Protein AF-0000000079764742 (afdb_homodimer)

Organism: NCBI:txid410072

Radius of gyration: 26.63 Å; Cα contacts (8 Å, |Δi|>4): 1405; chains: 2; bounding box: 52×80×62 Å

Secondary structure (DSSP, 8-state):
---SHHHHHHHHHTSPPEEEEEET---HHHHHHHHHHHHTTSEEEEEEE-HHHHHHHHHHTT--GGGSEEEE--SHHHHHHHHHHHHHTTS-SEEEE-SS-HHHHHHHHT-TTTS-B-SSPPEEEEEEEETT-SS-EEEESSSS-SS--HHHHHHHHHHHHHHHHHTT-SSPEEEEB-SSSS--TT-HHHHHHHHHHHHHHTT-S-SSEE--SB-HHHHH-HHHHHHTT---TTTT--SEEE-SSHHHHHHHHHHHHHHS-EEEEEEEESBSS-EE---TTS-HHHHHHHHHHHHHHHHHHH-/---SHHHHHHHHHTSPPEEEEEET---HHHHHHHHHHHHTTSEEEEEEE-HHHHHHHHHHTT--GGGSEEEE--SHHHHHHHHHHHHHTTS-SEEEE-SS-HHHHHHHHT-TTTS-B-SSPPEEEEEEEETT-SS-EEEESSSS-SS--HHHHHHHHHHHHHHHHHTT-SSPEEEEB-SSSS--TT-HHHHHHHHHHHHHHTT---SSEE--SB-HHHHH-HHHHHHTT---TTTT--SEEE-SSHHHHHHHHHHHHHHS-EEEEEEEESBSS-EE---TTS-HHHHHHHHHHHHHHHHHHH-

Structure (mmCIF, N/CA/C/O backbone):
data_AF-0000000079764742-model_v1
#
loop_
_entity.id
_entity.type
_entity.pdbx_description
1 polymer 'Phosphate butyryltransferase'
#
loop_
_atom_site.group_PDB
_atom_site.id
_atom_site.type_symbol
_atom_site.label_atom_id
_atom_site.label_alt_id
_atom_site.label_comp_id
_atom_site.label_asym_id
_atom_site.label_entity_id
_atom_site.label_seq_id
_atom_site.pdbx_PDB_ins_code
_atom_site.Cartn_x
_atom_site.Cartn_y
_atom_site.Cartn_z
_atom_site.occupancy
_atom_site.B_iso_or_equiv
_atom_site.auth_seq_id
_atom_site.auth_comp_id
_atom_site.auth_asym_id
_atom_site.auth_atom_id
_atom_site.pdbx_PDB_model_num
ATOM 1 N N . MET A 1 1 ? -14.648 -22.969 5.609 1 66.56 1 MET A N 1
ATOM 2 C CA . MET A 1 1 ? -13.984 -21.797 5.051 1 66.56 1 MET A CA 1
ATOM 3 C C . MET A 1 1 ? -12.562 -21.672 5.586 1 66.56 1 MET A C 1
ATOM 5 O O . MET A 1 1 ? -12.344 -21.734 6.797 1 66.56 1 MET A O 1
ATOM 9 N N . SER A 1 2 ? -11.57 -21.766 4.641 1 77.62 2 SER A N 1
ATOM 10 C CA . SER A 1 2 ? -10.188 -21.703 5.102 1 77.62 2 SER A CA 1
ATOM 11 C C . SER A 1 2 ? -9.828 -20.297 5.566 1 77.62 2 SER A C 1
ATOM 13 O O . SER A 1 2 ? -10.07 -19.312 4.852 1 77.62 2 SER A O 1
ATOM 15 N N . LYS A 1 3 ? -9.43 -20.25 6.805 1 83.12 3 LYS A N 1
ATOM 16 C CA . LYS A 1 3 ? -9.047 -18.953 7.355 1 83.12 3 LYS A CA 1
ATOM 17 C C . LYS A 1 3 ? -7.531 -18.828 7.461 1 83.12 3 LYS A C 1
ATOM 19 O O . LYS A 1 3 ? -7.016 -17.766 7.855 1 83.12 3 LYS A O 1
ATOM 24 N N . SER A 1 4 ? -6.887 -20 6.98 1 91.75 4 SER A N 1
ATOM 25 C CA . SER A 1 4 ? -5.434 -20 7.133 1 91.75 4 SER A CA 1
ATOM 26 C C . SER A 1 4 ? -4.777 -20.922 6.102 1 91.75 4 SER A C 1
ATOM 28 O O . SER A 1 4 ? -5.449 -21.734 5.469 1 91.75 4 SER A O 1
ATOM 30 N N . PHE A 1 5 ? -3.506 -20.734 5.941 1 93.5 5 PHE A N 1
ATOM 31 C CA . PHE A 1 5 ? -2.773 -21.609 5.031 1 93.5 5 PHE A CA 1
ATOM 32 C C . PHE A 1 5 ? -2.693 -23.031 5.582 1 93.5 5 PHE A C 1
ATOM 34 O O . PHE A 1 5 ? -2.66 -24 4.82 1 93.5 5 PHE A O 1
ATOM 41 N N . GLU A 1 6 ? -2.695 -23.109 6.879 1 92.75 6 GLU A N 1
ATOM 42 C CA . GLU A 1 6 ? -2.75 -24.438 7.492 1 92.75 6 GLU A CA 1
ATOM 43 C C . GLU A 1 6 ? -3.986 -25.203 7.035 1 92.75 6 GLU A C 1
ATOM 45 O O . GLU A 1 6 ? -3.902 -26.391 6.719 1 92.75 6 GLU A O 1
ATOM 50 N N . GLU A 1 7 ? -5.09 -24.531 7.062 1 92.12 7 GLU A N 1
ATOM 51 C CA . GLU A 1 7 ? -6.328 -25.141 6.605 1 92.12 7 GLU A CA 1
ATOM 52 C C . GLU A 1 7 ? -6.266 -25.484 5.121 1 92.12 7 GLU A C 1
ATOM 54 O O . GLU A 1 7 ? -6.789 -26.516 4.688 1 92.12 7 GLU A O 1
ATOM 59 N N . LEU A 1 8 ? -5.602 -24.594 4.328 1 90.19 8 LEU A N 1
ATOM 60 C CA . LEU A 1 8 ? -5.453 -24.859 2.9 1 90.19 8 LEU A CA 1
ATOM 61 C C . LEU A 1 8 ? -4.609 -26.109 2.664 1 90.19 8 LEU A C 1
ATOM 63 O O . LEU A 1 8 ? -4.926 -26.922 1.794 1 90.19 8 LEU A O 1
ATOM 67 N N . ILE A 1 9 ? -3.555 -26.203 3.389 1 90 9 ILE A N 1
ATOM 68 C CA . ILE A 1 9 ? -2.656 -27.344 3.279 1 90 9 ILE A CA 1
ATOM 69 C C . ILE A 1 9 ? -3.395 -28.625 3.678 1 90 9 ILE A C 1
ATOM 71 O O . ILE A 1 9 ? -3.273 -29.656 3.008 1 90 9 ILE A O 1
ATOM 75 N N . SER A 1 10 ? -4.199 -28.516 4.742 1 90.94 10 SER A N 1
ATOM 76 C CA . SER A 1 10 ? -4.988 -29.672 5.18 1 90.94 10 SER A CA 1
ATOM 77 C C . SER A 1 10 ? -5.98 -30.094 4.102 1 90.94 10 SER A C 1
ATOM 79 O O . SER A 1 10 ? -6.16 -31.297 3.859 1 90.94 10 SER A O 1
ATOM 81 N N . LYS A 1 11 ? -6.57 -29.156 3.492 1 86.56 11 LYS A N 1
ATOM 82 C CA . LYS A 1 11 ? -7.508 -29.422 2.408 1 86.56 11 LYS A CA 1
ATOM 83 C C . LYS A 1 11 ? -6.805 -30.078 1.221 1 86.56 11 LYS A C 1
ATOM 85 O O . LYS A 1 11 ? -7.355 -30.984 0.587 1 86.56 11 LYS A O 1
ATOM 90 N N . ALA A 1 12 ? -5.676 -29.594 0.935 1 87.44 12 ALA A N 1
ATOM 91 C CA . ALA A 1 12 ? -4.887 -30.141 -0.164 1 87.44 12 ALA A CA 1
ATOM 92 C C . ALA A 1 12 ? -4.523 -31.609 0.102 1 87.44 12 ALA A C 1
ATOM 94 O O . ALA A 1 12 ? -4.477 -32.406 -0.824 1 87.44 12 ALA A O 1
ATOM 95 N N . ASN A 1 13 ? -4.355 -31.922 1.323 1 86 13 ASN A N 1
ATOM 96 C CA . ASN A 1 13 ? -3.941 -33.25 1.722 1 86 13 ASN A CA 1
ATOM 97 C C . ASN A 1 13 ? -5.094 -34.25 1.631 1 86 13 ASN A C 1
ATOM 99 O O . ASN A 1 13 ? -4.871 -35.469 1.562 1 86 13 ASN A O 1
ATOM 103 N N . GLN A 1 14 ? -6.211 -33.812 1.697 1 78.69 14 GLN A N 1
ATOM 104 C CA . GLN A 1 14 ? -7.387 -34.688 1.72 1 78.69 14 GLN A CA 1
ATOM 105 C C . GLN A 1 14 ? -7.812 -35.062 0.306 1 78.69 14 GLN A C 1
ATOM 107 O O . GLN A 1 14 ? -8.641 -35.969 0.125 1 78.69 14 GLN A O 1
ATOM 112 N N . LYS A 1 15 ? -7.203 -34.531 -0.563 1 76.5 15 LYS A N 1
ATOM 113 C CA . LYS A 1 15 ? -7.555 -34.812 -1.955 1 76.5 15 LYS A CA 1
ATOM 114 C C . LYS A 1 15 ? -6.512 -35.688 -2.627 1 76.5 15 LYS A C 1
ATOM 116 O O . LYS A 1 15 ? -5.457 -35.969 -2.049 1 76.5 15 LYS A O 1
ATOM 121 N N . THR A 1 16 ? -6.969 -36.25 -3.75 1 82.12 16 THR A N 1
ATOM 122 C CA . THR A 1 16 ? -5.996 -36.938 -4.582 1 82.12 16 THR A CA 1
ATOM 123 C C . THR A 1 16 ? -4.793 -36.062 -4.875 1 82.12 16 THR A C 1
ATOM 125 O O . THR A 1 16 ? -4.957 -34.875 -5.203 1 82.12 16 THR A O 1
ATOM 128 N N . LEU A 1 17 ? -3.699 -36.594 -4.672 1 90.62 17 LEU A N 1
ATOM 129 C CA . LEU A 1 17 ? -2.469 -35.844 -4.832 1 90.62 17 LEU A CA 1
ATOM 130 C C . LEU A 1 17 ? -2.361 -35.281 -6.246 1 90.62 17 LEU A C 1
ATOM 132 O O . LEU A 1 17 ? -2.451 -36 -7.227 1 90.62 17 LEU A O 1
ATOM 136 N N . LYS A 1 18 ? -2.25 -34 -6.262 1 95.38 18 LYS A N 1
ATOM 137 C CA . LYS A 1 18 ? -2.113 -33.344 -7.551 1 95.38 18 LYS A CA 1
ATOM 138 C C . LYS A 1 18 ? -0.667 -33.375 -8.039 1 95.38 18 LYS A C 1
ATOM 140 O O . LYS A 1 18 ? 0.258 -33.531 -7.242 1 95.38 18 LYS A O 1
ATOM 145 N N . LYS A 1 19 ? -0.528 -33.281 -9.32 1 97.56 19 LYS A N 1
ATOM 146 C CA . LYS A 1 19 ? 0.793 -33.375 -9.938 1 97.56 19 LYS A CA 1
ATOM 147 C C . LYS A 1 19 ? 1.211 -32 -10.508 1 97.56 19 LYS A C 1
ATOM 149 O O . LYS A 1 19 ? 0.465 -31.391 -11.266 1 97.56 19 LYS A O 1
ATOM 154 N N . VAL A 1 20 ? 2.426 -31.547 -10.062 1 98.38 20 VAL A N 1
ATOM 155 C CA . VAL A 1 20 ? 2.996 -30.281 -10.523 1 98.38 20 VAL A CA 1
ATOM 156 C C . VAL A 1 20 ? 3.994 -30.547 -11.648 1 98.38 20 VAL A C 1
ATOM 158 O O . VAL A 1 20 ? 4.906 -31.359 -11.5 1 98.38 20 VAL A O 1
ATOM 161 N N . SER A 1 21 ? 3.773 -29.938 -12.781 1 98.81 21 SER A N 1
ATOM 162 C CA . SER A 1 21 ? 4.793 -29.922 -13.828 1 98.81 21 SER A CA 1
ATOM 163 C C . SER A 1 21 ? 5.762 -28.766 -13.641 1 98.81 21 SER A C 1
ATOM 165 O O . SER A 1 21 ? 5.367 -27.609 -13.727 1 98.81 21 SER A O 1
ATOM 167 N N . VAL A 1 22 ? 7.039 -29.047 -13.414 1 98.56 22 VAL A N 1
ATOM 168 C CA . VAL A 1 22 ? 8.031 -28.016 -13.148 1 98.56 22 VAL A CA 1
ATOM 169 C C . VAL A 1 22 ? 8.836 -27.734 -14.422 1 98.56 22 VAL A C 1
ATOM 171 O O . VAL A 1 22 ? 9.5 -28.625 -14.953 1 98.56 22 VAL A O 1
ATOM 174 N N . SER A 1 23 ? 8.773 -26.5 -14.836 1 97.94 23 SER A N 1
ATOM 175 C CA . SER A 1 23 ? 9.531 -26.094 -16.016 1 97.94 23 SER A CA 1
ATOM 176 C C . SER A 1 23 ? 10.953 -25.688 -15.633 1 97.94 23 SER A C 1
ATOM 178 O O . SER A 1 23 ? 11.141 -24.797 -14.797 1 97.94 23 SER A O 1
ATOM 180 N N . ASN A 1 24 ? 11.906 -26.266 -16.328 1 97.38 24 ASN A N 1
ATOM 181 C CA . ASN A 1 24 ? 13.312 -25.984 -16.047 1 97.38 24 ASN A CA 1
ATOM 182 C C . ASN A 1 24 ? 13.641 -26.156 -14.57 1 97.38 24 ASN A C 1
ATOM 184 O O . ASN A 1 24 ? 14.125 -25.219 -13.922 1 97.38 24 ASN A O 1
ATOM 188 N N . ALA A 1 25 ? 13.609 -27.359 -14.148 1 98 25 ALA A N 1
ATOM 189 C CA . ALA A 1 25 ? 13.523 -27.734 -12.742 1 98 25 ALA A CA 1
ATOM 190 C C . ALA A 1 25 ? 14.891 -27.672 -12.07 1 98 25 ALA A C 1
ATOM 192 O O . ALA A 1 25 ? 14.992 -27.781 -10.844 1 98 25 ALA A O 1
ATOM 193 N N . GLN A 1 26 ? 15.961 -27.422 -12.82 1 97.44 26 GLN A N 1
ATOM 194 C CA . GLN A 1 26 ? 17.297 -27.359 -12.242 1 97.44 26 GLN A CA 1
ATOM 195 C C . GLN A 1 26 ? 17.516 -26.062 -11.461 1 97.44 26 GLN A C 1
ATOM 197 O O . GLN A 1 26 ? 18.375 -25.266 -11.812 1 97.44 26 GLN A O 1
ATOM 202 N N . ASP A 1 27 ? 16.797 -25.859 -10.453 1 95.38 27 ASP A N 1
ATOM 203 C CA . ASP A 1 27 ? 16.766 -24.719 -9.555 1 95.38 27 ASP A CA 1
ATOM 204 C C . ASP A 1 27 ? 16.578 -25.156 -8.109 1 95.38 27 ASP A C 1
ATOM 206 O O . ASP A 1 27 ? 15.531 -25.703 -7.754 1 95.38 27 ASP A O 1
ATOM 210 N N . GLU A 1 28 ? 17.531 -24.844 -7.289 1 96.25 28 GLU A N 1
ATOM 211 C CA . GLU A 1 28 ? 17.547 -25.391 -5.93 1 96.25 28 GLU A CA 1
ATOM 212 C C . GLU A 1 28 ? 16.328 -24.938 -5.141 1 96.25 28 GLU A C 1
ATOM 214 O O . GLU A 1 28 ? 15.633 -25.766 -4.539 1 96.25 28 GLU A O 1
ATOM 219 N N . PRO A 1 29 ? 15.969 -23.609 -5.137 1 95.69 29 PRO A N 1
ATOM 220 C CA . PRO A 1 29 ? 14.781 -23.203 -4.375 1 95.69 29 PRO A CA 1
ATOM 221 C C . PRO A 1 29 ? 13.508 -23.906 -4.848 1 95.69 29 PRO A C 1
ATOM 223 O O . PRO A 1 29 ? 12.641 -24.234 -4.031 1 95.69 29 PRO A O 1
ATOM 226 N N . VAL A 1 30 ? 13.391 -24.125 -6.105 1 96.25 30 VAL A N 1
ATOM 227 C CA . VAL A 1 30 ? 12.211 -24.766 -6.668 1 96.25 30 VAL A CA 1
ATOM 228 C C . VAL A 1 30 ? 12.164 -26.234 -6.242 1 96.25 30 VAL A C 1
ATOM 230 O O . VAL A 1 30 ? 11.109 -26.734 -5.84 1 96.25 30 VAL A O 1
ATOM 233 N N . LEU A 1 31 ? 13.281 -26.922 -6.332 1 97.25 31 LEU A N 1
ATOM 234 C CA . LEU A 1 31 ? 13.344 -28.328 -5.953 1 97.25 31 LEU A CA 1
ATOM 235 C C . LEU A 1 31 ? 13.078 -28.516 -4.461 1 97.25 31 LEU A C 1
ATOM 237 O O . LEU A 1 31 ? 12.445 -29.484 -4.051 1 97.25 31 LEU A O 1
ATOM 241 N N . GLN A 1 32 ? 13.531 -27.562 -3.674 1 96.88 32 GLN A N 1
ATOM 242 C CA . GLN A 1 32 ? 13.25 -27.609 -2.242 1 96.88 32 GLN A CA 1
ATOM 243 C C . GLN A 1 32 ? 11.758 -27.516 -1.971 1 96.88 32 GLN A C 1
ATOM 245 O O . GLN A 1 32 ? 11.227 -28.234 -1.11 1 96.88 32 GLN A O 1
ATOM 250 N N . ALA A 1 33 ? 11.164 -26.641 -2.68 1 96.19 33 ALA A N 1
ATOM 251 C CA . ALA A 1 33 ? 9.727 -26.438 -2.494 1 96.19 33 ALA A CA 1
ATOM 252 C C . ALA A 1 33 ? 8.938 -27.672 -2.9 1 96.19 33 ALA A C 1
ATOM 254 O O . ALA A 1 33 ? 8.008 -28.078 -2.203 1 96.19 33 ALA A O 1
ATOM 255 N N . VAL A 1 34 ? 9.297 -28.25 -4.035 1 96.75 34 VAL A N 1
ATOM 256 C CA . VAL A 1 34 ? 8.586 -29.422 -4.543 1 96.75 34 VAL A CA 1
ATOM 257 C C . VAL A 1 34 ? 8.844 -30.625 -3.631 1 96.75 34 VAL A C 1
ATOM 259 O O . VAL A 1 34 ? 7.945 -31.438 -3.396 1 96.75 34 VAL A O 1
ATOM 262 N N . LYS A 1 35 ? 10.062 -30.75 -3.146 1 97.44 35 LYS A N 1
ATOM 263 C CA . LYS A 1 35 ? 10.398 -31.781 -2.172 1 97.44 35 LYS A CA 1
ATOM 264 C C . LYS A 1 35 ? 9.508 -31.672 -0.935 1 97.44 35 LYS A C 1
ATOM 266 O O . LYS A 1 35 ? 8.914 -32.656 -0.509 1 97.44 35 LYS A O 1
ATOM 271 N N . ALA A 1 36 ? 9.453 -30.531 -0.383 1 96.5 36 ALA A N 1
ATOM 272 C CA . ALA A 1 36 ? 8.648 -30.297 0.815 1 96.5 36 ALA A CA 1
ATOM 273 C C . ALA A 1 36 ? 7.172 -30.578 0.552 1 96.5 36 ALA A C 1
ATOM 275 O O . ALA A 1 36 ? 6.477 -31.125 1.412 1 96.5 36 ALA A O 1
ATOM 276 N N . ALA A 1 37 ? 6.703 -30.109 -0.621 1 96.5 37 ALA A N 1
ATOM 277 C CA . ALA A 1 37 ? 5.312 -30.359 -0.987 1 96.5 37 ALA A CA 1
ATOM 278 C C . ALA A 1 37 ? 5.004 -31.859 -0.99 1 96.5 37 ALA A C 1
ATOM 280 O O . ALA A 1 37 ? 3.951 -32.281 -0.514 1 96.5 37 ALA A O 1
ATOM 281 N N . LYS A 1 38 ? 5.891 -32.625 -1.531 1 96.44 38 LYS A N 1
ATOM 282 C CA . LYS A 1 38 ? 5.719 -34.094 -1.562 1 96.44 38 LYS A CA 1
ATOM 283 C C . LYS A 1 38 ? 5.766 -34.688 -0.155 1 96.44 38 LYS A C 1
ATOM 285 O O . LYS A 1 38 ? 4.914 -35.5 0.212 1 96.44 38 LYS A O 1
ATOM 290 N N . GLU A 1 39 ? 6.719 -34.25 0.599 1 95.19 39 GLU A N 1
ATOM 291 C CA . GLU A 1 39 ? 6.91 -34.75 1.955 1 95.19 39 GLU A CA 1
ATOM 292 C C . GLU A 1 39 ? 5.699 -34.438 2.832 1 95.19 39 GLU A C 1
ATOM 294 O O . GLU A 1 39 ? 5.359 -35.219 3.723 1 95.19 39 GLU A O 1
ATOM 299 N N . GLN A 1 40 ? 5.066 -33.375 2.578 1 94.5 40 GLN A N 1
ATOM 300 C CA . GLN A 1 40 ? 3.91 -32.969 3.369 1 94.5 40 GLN A CA 1
ATOM 301 C C . GLN A 1 40 ? 2.611 -33.469 2.738 1 94.5 40 GLN A C 1
ATOM 303 O O . GLN A 1 40 ? 1.521 -33.094 3.162 1 94.5 40 GLN A O 1
ATOM 308 N N . ASN A 1 41 ? 2.744 -34.219 1.67 1 95.12 41 ASN A N 1
ATOM 309 C CA . ASN A 1 41 ? 1.615 -34.844 0.968 1 95.12 41 ASN A CA 1
ATOM 310 C C . ASN A 1 41 ? 0.698 -33.781 0.366 1 95.12 41 ASN A C 1
ATOM 312 O O . ASN A 1 41 ? -0.526 -33.906 0.405 1 95.12 41 ASN A O 1
ATOM 316 N N . ILE A 1 42 ? 1.304 -32.688 -0.118 1 95.38 42 ILE A N 1
ATOM 317 C CA . ILE A 1 42 ? 0.562 -31.609 -0.751 1 95.38 42 ILE A CA 1
ATOM 318 C C . ILE A 1 42 ? 0.437 -31.875 -2.25 1 95.38 42 ILE A C 1
ATOM 320 O O . ILE A 1 42 ? -0.636 -31.703 -2.83 1 95.38 42 ILE A O 1
ATOM 324 N N . ALA A 1 43 ? 1.553 -32.312 -2.836 1 96.5 43 ALA A N 1
ATOM 325 C CA . ALA A 1 43 ? 1.606 -32.531 -4.277 1 96.5 43 ALA A CA 1
ATOM 326 C C . ALA A 1 43 ? 2.818 -33.375 -4.652 1 96.5 43 ALA A C 1
ATOM 328 O O . ALA A 1 43 ? 3.766 -33.5 -3.871 1 96.5 43 ALA A O 1
ATOM 329 N N . THR A 1 44 ? 2.73 -34 -5.777 1 97.06 44 THR A N 1
ATOM 330 C CA . THR A 1 44 ? 3.893 -34.594 -6.422 1 97.06 44 THR A CA 1
ATOM 331 C C . THR A 1 44 ? 4.301 -33.812 -7.656 1 97.06 44 THR A C 1
ATOM 333 O O . THR A 1 44 ? 3.738 -32.75 -7.93 1 97.06 44 THR A O 1
ATOM 336 N N . ALA A 1 45 ? 5.418 -34.281 -8.359 1 98.19 45 ALA A N 1
ATOM 337 C CA . ALA A 1 45 ? 5.855 -33.406 -9.438 1 98.19 45 ALA A CA 1
ATOM 338 C C . ALA A 1 45 ? 6.52 -34.219 -10.555 1 98.19 45 ALA A C 1
ATOM 340 O O . ALA A 1 45 ? 7.023 -35.312 -10.328 1 98.19 45 ALA A O 1
ATOM 341 N N . ILE A 1 46 ? 6.363 -33.719 -11.695 1 98.75 46 ILE A N 1
ATOM 342 C CA . ILE A 1 46 ? 7.191 -34.062 -12.844 1 98.75 46 ILE A CA 1
ATOM 343 C C . ILE A 1 46 ? 8.234 -32.969 -13.078 1 98.75 46 ILE A C 1
ATOM 345 O O . ILE A 1 46 ? 7.883 -31.797 -13.227 1 98.75 46 ILE A O 1
ATOM 349 N N . LEU A 1 47 ? 9.492 -33.344 -13.094 1 98.81 47 LEU A N 1
ATOM 350 C CA . LEU A 1 47 ? 10.586 -32.406 -13.219 1 98.81 47 LEU A CA 1
ATOM 351 C C . LEU A 1 47 ? 11.109 -32.375 -14.656 1 98.81 47 LEU A C 1
ATOM 353 O O . LEU A 1 47 ? 11.742 -33.312 -15.109 1 98.81 47 LEU A O 1
ATOM 357 N N . VAL A 1 48 ? 10.836 -31.281 -15.336 1 98.88 48 VAL A N 1
ATOM 358 C CA . VAL A 1 48 ? 11.273 -31.156 -16.719 1 98.88 48 VAL A CA 1
ATOM 359 C C . VAL A 1 48 ? 12.492 -30.234 -16.797 1 98.88 48 VAL A C 1
ATOM 361 O O . VAL A 1 48 ? 12.461 -29.109 -16.281 1 98.88 48 VAL A O 1
ATOM 364 N N . GLY A 1 49 ? 13.578 -30.578 -17.375 1 98.62 49 GLY A N 1
ATOM 365 C CA . GLY A 1 49 ? 14.789 -29.781 -17.516 1 98.62 49 GLY A CA 1
ATOM 366 C C . GLY A 1 49 ? 16.031 -30.625 -17.734 1 98.62 49 GLY A C 1
ATOM 367 O O . GLY A 1 49 ? 15.961 -31.734 -18.25 1 98.62 49 GLY A O 1
ATOM 368 N N . ASP A 1 50 ? 17.172 -30.062 -17.438 1 98.62 50 ASP A N 1
ATOM 369 C CA . ASP A 1 50 ? 18.453 -30.766 -17.531 1 98.62 50 ASP A CA 1
ATOM 370 C C . ASP A 1 50 ? 18.578 -31.812 -16.422 1 98.62 50 ASP A C 1
ATOM 372 O O . ASP A 1 50 ? 18.859 -31.484 -15.273 1 98.62 50 ASP A O 1
ATOM 376 N N . GLU A 1 51 ? 18.406 -33.062 -16.828 1 98.44 51 GLU A N 1
ATOM 377 C CA . GLU A 1 51 ? 18.344 -34.156 -15.859 1 98.44 51 GLU A CA 1
ATOM 378 C C . GLU A 1 51 ? 19.594 -34.219 -15 1 98.44 51 GLU A C 1
ATOM 380 O O . GLU A 1 51 ? 19.531 -34.438 -13.789 1 98.44 51 GLU A O 1
ATOM 385 N N . ALA A 1 52 ? 20.75 -34.062 -15.656 1 98.5 52 ALA A N 1
ATOM 386 C CA . ALA A 1 52 ? 22.016 -34.094 -14.922 1 98.5 52 ALA A CA 1
ATOM 387 C C . ALA A 1 52 ? 22.062 -33.031 -13.836 1 98.5 52 ALA A C 1
ATOM 389 O O . ALA A 1 52 ? 22.453 -33.312 -12.703 1 98.5 52 ALA A O 1
ATOM 390 N N . LYS A 1 53 ? 21.672 -31.828 -14.156 1 98.5 53 LYS A N 1
ATOM 391 C CA . LYS A 1 53 ? 21.672 -30.719 -13.203 1 98.5 53 LYS A CA 1
ATOM 392 C C . LYS A 1 53 ? 20.625 -30.922 -12.109 1 98.5 53 LYS A C 1
ATOM 394 O O . LYS A 1 53 ? 20.875 -30.609 -10.945 1 98.5 53 LYS A O 1
ATOM 399 N N . ILE A 1 54 ? 19.453 -31.438 -12.484 1 98.56 54 ILE A N 1
ATOM 400 C CA . ILE A 1 54 ? 18.391 -31.703 -11.531 1 98.56 54 ILE A CA 1
ATOM 401 C C . ILE A 1 54 ? 18.875 -32.719 -10.484 1 98.56 54 ILE A C 1
ATOM 403 O O . ILE A 1 54 ? 18.719 -32.5 -9.281 1 98.56 54 ILE A O 1
ATOM 407 N N . ARG A 1 55 ? 19.5 -33.781 -10.953 1 98.38 55 ARG A N 1
ATOM 408 C CA . ARG A 1 55 ? 19.984 -34.812 -10.062 1 98.38 55 ARG A CA 1
ATOM 409 C C . ARG A 1 55 ? 21.078 -34.281 -9.141 1 98.38 55 ARG A C 1
ATOM 411 O O . ARG A 1 55 ? 21.141 -34.656 -7.969 1 98.38 55 ARG A O 1
ATOM 418 N N . GLU A 1 56 ? 21.953 -33.469 -9.703 1 98.38 56 GLU A N 1
ATOM 419 C CA . GLU A 1 56 ? 23.016 -32.875 -8.906 1 98.38 56 GLU A CA 1
ATOM 420 C C . GLU A 1 56 ? 22.453 -32.031 -7.773 1 98.38 56 GLU A C 1
ATOM 422 O O . GLU A 1 56 ? 22.875 -32.156 -6.621 1 98.38 56 GLU A O 1
ATOM 427 N N . ILE A 1 57 ? 21.516 -31.156 -8.086 1 98.25 57 ILE A N 1
ATOM 428 C CA . ILE A 1 57 ? 20.922 -30.281 -7.094 1 98.25 57 ILE A CA 1
ATOM 429 C C . ILE A 1 57 ? 20.141 -31.094 -6.074 1 98.25 57 ILE A C 1
ATOM 431 O O . ILE A 1 57 ? 20.219 -30.859 -4.871 1 98.25 57 ILE A O 1
ATOM 435 N N . ALA A 1 58 ? 19.359 -32.062 -6.547 1 98.06 58 ALA A N 1
ATOM 436 C CA . ALA A 1 58 ? 18.578 -32.906 -5.664 1 98.06 58 ALA A CA 1
ATOM 437 C C . ALA A 1 58 ? 19.469 -33.594 -4.633 1 98.06 58 ALA A C 1
ATOM 439 O O . ALA A 1 58 ? 19.109 -33.719 -3.459 1 98.06 58 ALA A O 1
ATOM 440 N N . ALA A 1 59 ? 20.578 -34.062 -5.102 1 97.69 59 ALA A N 1
ATOM 441 C CA . ALA A 1 59 ? 21.531 -34.719 -4.207 1 97.69 59 ALA A CA 1
ATOM 442 C C . ALA A 1 59 ? 22.031 -33.75 -3.135 1 97.69 59 ALA A C 1
ATOM 444 O O . ALA A 1 59 ? 22.172 -34.125 -1.969 1 97.69 59 ALA A O 1
ATOM 445 N N . SER A 1 60 ? 22.328 -32.562 -3.527 1 98 60 SER A N 1
ATOM 446 C CA . SER A 1 60 ? 22.859 -31.578 -2.613 1 98 60 SER A CA 1
ATOM 447 C C . SER A 1 60 ? 21.859 -31.234 -1.517 1 98 60 SER A C 1
ATOM 449 O O . SER A 1 60 ? 22.25 -30.812 -0.423 1 98 60 SER A O 1
ATOM 451 N N . ILE A 1 61 ? 20.578 -31.391 -1.742 1 97 61 ILE A N 1
ATOM 452 C CA . ILE A 1 61 ? 19.578 -31.031 -0.751 1 97 61 ILE A CA 1
ATOM 453 C C . ILE A 1 61 ? 18.922 -32.281 -0.18 1 97 61 ILE A C 1
ATOM 455 O O . ILE A 1 61 ? 17.859 -32.219 0.436 1 97 61 ILE A O 1
ATOM 459 N N . ASP A 1 62 ? 19.453 -33.5 -0.436 1 96.88 62 ASP A N 1
ATOM 460 C CA . ASP A 1 62 ? 19 -34.781 0.058 1 96.88 62 ASP A CA 1
ATOM 461 C C . ASP A 1 62 ? 17.562 -35.062 -0.375 1 96.88 62 ASP A C 1
ATOM 463 O O . ASP A 1 62 ? 16.719 -35.438 0.446 1 96.88 62 ASP A O 1
ATOM 467 N N . MET A 1 63 ? 17.281 -34.719 -1.587 1 97.06 63 MET A N 1
ATOM 468 C CA . MET A 1 63 ? 15.977 -35 -2.174 1 97.06 63 MET A CA 1
ATOM 469 C C . MET A 1 63 ? 15.961 -36.375 -2.824 1 97.06 63 MET A C 1
ATOM 471 O O . MET A 1 63 ? 16.781 -36.656 -3.699 1 97.06 63 MET A O 1
ATOM 475 N N . ASP A 1 64 ? 15.109 -37.25 -2.365 1 95.19 64 ASP A N 1
ATOM 476 C CA . ASP A 1 64 ? 14.922 -38.562 -2.975 1 95.19 64 ASP A CA 1
ATOM 477 C C . ASP A 1 64 ? 14.117 -38.469 -4.266 1 95.19 64 ASP A C 1
ATOM 479 O O . ASP A 1 64 ? 12.922 -38.125 -4.238 1 95.19 64 ASP A O 1
ATOM 483 N N . LEU A 1 65 ? 14.641 -38.75 -5.383 1 96.56 65 LEU A N 1
ATOM 484 C CA . LEU A 1 65 ? 14.031 -38.531 -6.688 1 96.56 65 LEU A CA 1
ATOM 485 C C . LEU A 1 65 ? 13.242 -39.75 -7.125 1 96.56 65 LEU A C 1
ATOM 487 O O . LEU A 1 65 ? 12.594 -39.75 -8.172 1 96.56 65 LEU A O 1
ATOM 491 N N . THR A 1 66 ? 13.258 -40.75 -6.301 1 93.69 66 THR A N 1
ATOM 492 C CA . THR A 1 66 ? 12.641 -42.031 -6.672 1 93.69 66 THR A CA 1
ATOM 493 C C . THR A 1 66 ? 11.164 -41.844 -7 1 93.69 66 THR A C 1
ATOM 495 O O . THR A 1 66 ? 10.633 -42.5 -7.898 1 93.69 66 THR A O 1
ATOM 498 N N . ASP A 1 67 ? 10.508 -40.938 -6.34 1 89.94 67 ASP A N 1
ATOM 499 C CA . ASP A 1 67 ? 9.07 -40.75 -6.516 1 89.94 67 ASP A CA 1
ATOM 500 C C . ASP A 1 67 ? 8.766 -39.625 -7.488 1 89.94 67 ASP A C 1
ATOM 502 O O . ASP A 1 67 ? 7.617 -39.188 -7.609 1 89.94 67 ASP A O 1
ATOM 506 N N . PHE A 1 68 ? 9.797 -39.125 -8.172 1 96.31 68 PHE A N 1
ATOM 507 C CA . PHE A 1 68 ? 9.594 -38.031 -9.117 1 96.31 68 PHE A CA 1
ATOM 508 C C . PHE A 1 68 ? 9.898 -38.5 -10.539 1 96.31 68 PHE A C 1
ATOM 510 O O . PHE A 1 68 ? 10.836 -39.25 -10.766 1 96.31 68 PHE A O 1
ATOM 517 N N . GLU A 1 69 ? 9.062 -38.188 -11.375 1 97.81 69 GLU A N 1
ATOM 518 C CA . GLU A 1 69 ? 9.359 -38.375 -12.797 1 97.81 69 GLU A CA 1
ATOM 519 C C . GLU A 1 69 ? 10.234 -37.25 -13.328 1 97.81 69 GLU A C 1
ATOM 521 O O . GLU A 1 69 ? 9.969 -36.062 -13.062 1 97.81 69 GLU A O 1
ATOM 526 N N . ILE A 1 70 ? 11.305 -37.594 -14 1 98.56 70 ILE A N 1
ATOM 527 C CA . ILE A 1 70 ? 12.188 -36.594 -14.602 1 98.56 70 ILE A CA 1
ATOM 528 C C . ILE A 1 70 ? 12.148 -36.719 -16.125 1 98.56 70 ILE A C 1
ATOM 530 O O . ILE A 1 70 ? 12.312 -37.812 -16.672 1 98.56 70 ILE A O 1
ATOM 534 N N . ILE A 1 71 ? 11.883 -35.688 -16.781 1 98.75 71 ILE A N 1
ATOM 535 C CA . ILE A 1 71 ? 11.945 -35.625 -18.234 1 98.75 71 ILE A CA 1
ATOM 536 C C . ILE A 1 71 ? 13.133 -34.781 -18.672 1 98.75 71 ILE A C 1
ATOM 538 O O . ILE A 1 71 ? 13.141 -33.562 -18.469 1 98.75 71 ILE A O 1
ATOM 542 N N . ASN A 1 72 ? 14.07 -35.406 -19.312 1 98.69 72 ASN A N 1
ATOM 543 C CA . ASN A 1 72 ? 15.289 -34.719 -19.719 1 98.69 72 ASN A CA 1
ATOM 544 C C . ASN A 1 72 ? 15.062 -33.844 -20.938 1 98.69 72 ASN A C 1
ATOM 546 O O . ASN A 1 72 ? 14.75 -34.344 -22.016 1 98.69 72 ASN A O 1
ATOM 550 N N . GLU A 1 73 ? 15.109 -32.625 -20.781 1 98.56 73 GLU A N 1
ATOM 551 C CA . GLU A 1 73 ? 15.07 -31.578 -21.812 1 98.56 73 GLU A CA 1
ATOM 552 C C . GLU A 1 73 ? 15.961 -30.406 -21.438 1 98.56 73 GLU A C 1
ATOM 554 O O . GLU A 1 73 ? 15.492 -29.422 -20.859 1 98.56 73 GLU A O 1
ATOM 559 N N . PRO A 1 74 ? 17.219 -30.422 -21.891 1 97.69 74 PRO A N 1
ATOM 560 C CA . PRO A 1 74 ? 18.203 -29.422 -21.453 1 97.69 74 PRO A CA 1
ATOM 561 C C . PRO A 1 74 ? 17.953 -28.031 -22.047 1 97.69 74 PRO A C 1
ATOM 563 O O . PRO A 1 74 ? 18.438 -27.031 -21.531 1 97.69 74 PRO A O 1
ATOM 566 N N . ASP A 1 75 ? 17.281 -28 -23.203 1 98.06 75 ASP A N 1
ATOM 567 C CA . ASP A 1 75 ? 16.984 -26.703 -23.797 1 98.06 75 ASP A CA 1
ATOM 568 C C . ASP A 1 75 ? 15.898 -25.969 -23.016 1 98.06 75 ASP A C 1
ATOM 570 O O . ASP A 1 75 ? 14.805 -26.5 -22.812 1 98.06 75 ASP A O 1
ATOM 574 N N . THR A 1 76 ? 16.156 -24.797 -22.547 1 97.75 76 THR A N 1
ATOM 575 C CA . THR A 1 76 ? 15.297 -24.047 -21.641 1 97.75 76 THR A CA 1
ATOM 576 C C . THR A 1 76 ? 13.922 -23.828 -22.266 1 97.75 76 THR A C 1
ATOM 578 O O . THR A 1 76 ? 12.898 -24.078 -21.625 1 97.75 76 THR A O 1
ATOM 581 N N . GLU A 1 77 ? 13.852 -23.359 -23.516 1 97.69 77 GLU A N 1
ATOM 582 C CA . GLU A 1 77 ? 12.578 -23.094 -24.172 1 97.69 77 GLU A CA 1
ATOM 583 C C . GLU A 1 77 ? 11.805 -24.375 -24.422 1 97.69 77 GLU A C 1
ATOM 585 O O . GLU A 1 77 ? 10.586 -24.422 -24.234 1 97.69 77 GLU A O 1
ATOM 590 N N . ALA A 1 78 ? 12.531 -25.406 -24.844 1 98.12 78 ALA A N 1
ATOM 591 C CA . ALA A 1 78 ? 11.898 -26.703 -25.062 1 98.12 78 ALA A CA 1
ATOM 592 C C . ALA A 1 78 ? 11.375 -27.297 -23.766 1 98.12 78 ALA A C 1
ATOM 594 O O . ALA A 1 78 ? 10.312 -27.922 -23.75 1 98.12 78 ALA A O 1
ATOM 595 N N . ALA A 1 79 ? 12.125 -27.125 -22.703 1 98.5 79 ALA A N 1
ATOM 596 C CA . ALA A 1 79 ? 11.695 -27.609 -21.391 1 98.5 79 ALA A CA 1
ATOM 597 C C . ALA A 1 79 ? 10.422 -26.906 -20.938 1 98.5 79 ALA A C 1
ATOM 599 O O . ALA A 1 79 ? 9.523 -27.547 -20.375 1 98.5 79 ALA A O 1
ATOM 600 N N . ALA A 1 80 ? 10.375 -25.594 -21.125 1 98.38 80 ALA A N 1
ATOM 601 C CA . ALA A 1 80 ? 9.172 -24.828 -20.797 1 98.38 80 ALA A CA 1
ATOM 602 C C . ALA A 1 80 ? 7.957 -25.359 -21.547 1 98.38 80 ALA A C 1
ATOM 604 O O . ALA A 1 80 ? 6.898 -25.578 -20.953 1 98.38 80 ALA A O 1
ATOM 605 N N . LEU A 1 81 ? 8.117 -25.547 -22.844 1 98.38 81 LEU A N 1
ATOM 606 C CA . LEU A 1 81 ? 7.027 -26.031 -23.688 1 98.38 81 LEU A CA 1
ATOM 607 C C . LEU A 1 81 ? 6.605 -27.438 -23.281 1 98.38 81 LEU A C 1
ATOM 609 O O . LEU A 1 81 ? 5.41 -27.75 -23.25 1 98.38 81 LEU A O 1
ATOM 613 N N . LYS A 1 82 ? 7.59 -28.281 -23.016 1 98.62 82 LYS A N 1
ATOM 614 C CA . LYS A 1 82 ? 7.301 -29.641 -22.594 1 98.62 82 LYS A CA 1
ATOM 615 C C . LYS A 1 82 ? 6.504 -29.656 -21.281 1 98.62 82 LYS A C 1
ATOM 617 O O . LYS A 1 82 ? 5.547 -30.422 -21.141 1 98.62 82 LYS A O 1
ATOM 622 N N . ALA A 1 83 ? 6.914 -28.859 -20.344 1 98.75 83 ALA A N 1
ATOM 623 C CA . ALA A 1 83 ? 6.219 -28.781 -19.062 1 98.75 83 ALA A CA 1
ATOM 624 C C . ALA A 1 83 ? 4.766 -28.344 -19.25 1 98.75 83 ALA A C 1
ATOM 626 O O . ALA A 1 83 ? 3.865 -28.891 -18.609 1 98.75 83 ALA A O 1
ATOM 627 N N . VAL A 1 84 ? 4.535 -27.344 -20.047 1 98.62 84 VAL A N 1
ATOM 628 C CA . VAL A 1 84 ? 3.189 -26.844 -20.312 1 98.62 84 VAL A CA 1
ATOM 629 C C . VAL A 1 84 ? 2.365 -27.922 -21 1 98.62 84 VAL A C 1
ATOM 631 O O . VAL A 1 84 ? 1.179 -28.094 -20.703 1 98.62 84 VAL A O 1
ATOM 634 N N . GLU A 1 85 ? 2.977 -28.641 -21.906 1 98.38 85 GLU A N 1
ATOM 635 C CA . GLU A 1 85 ? 2.314 -29.703 -22.641 1 98.38 85 GLU A CA 1
ATOM 636 C C . GLU A 1 85 ? 1.804 -30.797 -21.703 1 98.38 85 GLU A C 1
ATOM 638 O O . GLU A 1 85 ? 0.743 -31.375 -21.938 1 98.38 85 GLU A O 1
ATOM 643 N N . LEU A 1 86 ? 2.602 -31.078 -20.688 1 98.56 86 LEU A N 1
ATOM 644 C CA . LEU A 1 86 ? 2.203 -32.062 -19.703 1 98.56 86 LEU A CA 1
ATOM 645 C C . LEU A 1 86 ? 0.9 -31.688 -19.016 1 98.56 86 LEU A C 1
ATOM 647 O O . LEU A 1 86 ? 0.032 -32.531 -18.797 1 98.56 86 LEU A O 1
ATOM 651 N N . VAL A 1 87 ? 0.743 -30.438 -18.703 1 98.5 87 VAL A N 1
ATOM 652 C CA . VAL A 1 87 ? -0.473 -29.953 -18.062 1 98.5 87 VAL A CA 1
ATOM 653 C C . VAL A 1 87 ? -1.614 -29.922 -19.078 1 98.5 87 VAL A C 1
ATOM 655 O O . VAL A 1 87 ? -2.732 -30.344 -18.766 1 98.5 87 VAL A O 1
ATOM 658 N N . HIS A 1 88 ? -1.261 -29.406 -20.234 1 97.69 88 HIS A N 1
ATOM 659 C CA . HIS A 1 88 ? -2.225 -29.328 -21.328 1 97.69 88 HIS A CA 1
ATOM 660 C C . HIS A 1 88 ? -2.854 -30.688 -21.609 1 97.69 88 HIS A C 1
ATOM 662 O O . HIS A 1 88 ? -4.059 -30.781 -21.859 1 97.69 88 HIS A O 1
ATOM 668 N N . ASN A 1 89 ? -2.057 -31.719 -21.578 1 97.62 89 ASN A N 1
ATOM 669 C CA . ASN A 1 89 ? -2.49 -33.062 -21.938 1 97.62 89 ASN A CA 1
ATOM 670 C C . ASN A 1 89 ? -3.047 -33.812 -20.719 1 97.62 89 ASN A C 1
ATOM 672 O O . ASN A 1 89 ? -3.361 -35 -20.812 1 97.62 89 ASN A O 1
ATOM 676 N N . GLY A 1 90 ? -3.107 -33.156 -19.578 1 96.44 90 GLY A N 1
ATOM 677 C CA . GLY A 1 90 ? -3.73 -33.75 -18.406 1 96.44 90 GLY A CA 1
ATOM 678 C C . GLY A 1 90 ? -2.799 -34.656 -17.625 1 96.44 90 GLY A C 1
ATOM 679 O O . GLY A 1 90 ? -3.24 -35.406 -16.75 1 96.44 90 GLY A O 1
ATOM 680 N N . LYS A 1 91 ? -1.522 -34.656 -17.922 1 97.5 91 LYS A N 1
ATOM 681 C CA . LYS A 1 91 ? -0.551 -35.469 -17.219 1 97.5 91 LYS A CA 1
ATOM 682 C C . LYS A 1 91 ? -0.118 -34.812 -15.914 1 97.5 91 LYS A C 1
ATOM 684 O O . LYS A 1 91 ? 0.457 -35.469 -15.039 1 97.5 91 LYS A O 1
ATOM 689 N N . ALA A 1 92 ? -0.364 -33.562 -15.828 1 98.06 92 ALA A N 1
ATOM 690 C CA . ALA A 1 92 ? -0.137 -32.781 -14.617 1 98.06 92 ALA A CA 1
ATOM 691 C C . ALA A 1 92 ? -1.276 -31.797 -14.383 1 98.06 92 ALA A C 1
ATOM 693 O O . ALA A 1 92 ? -2.059 -31.516 -15.297 1 98.06 92 ALA A O 1
ATOM 694 N N . ASP A 1 93 ? -1.389 -31.297 -13.164 1 97.69 93 ASP A N 1
ATOM 695 C CA . ASP A 1 93 ? -2.535 -30.469 -12.781 1 97.69 93 ASP A CA 1
ATOM 696 C C . ASP A 1 93 ? -2.135 -29 -12.625 1 97.69 93 ASP A C 1
ATOM 698 O O . ASP A 1 93 ? -2.984 -28.109 -12.68 1 97.69 93 ASP A O 1
ATOM 702 N N . ILE A 1 94 ? -0.9 -28.75 -12.297 1 98.25 94 ILE A N 1
ATOM 703 C CA . ILE A 1 94 ? -0.361 -27.438 -11.953 1 98.25 94 ILE A CA 1
ATOM 704 C C . ILE A 1 94 ? 0.933 -27.203 -12.727 1 98.25 94 ILE A C 1
ATOM 706 O O . ILE A 1 94 ? 1.729 -28.125 -12.922 1 98.25 94 ILE A O 1
ATOM 710 N N . LEU A 1 95 ? 1.098 -26.031 -13.219 1 98.69 95 LEU A N 1
ATOM 711 C CA . LEU A 1 95 ? 2.359 -25.656 -13.852 1 98.69 95 LEU A CA 1
ATOM 712 C C . LEU A 1 95 ? 3.182 -24.75 -12.922 1 98.69 95 LEU A C 1
ATOM 714 O O . LEU A 1 95 ? 2.658 -23.797 -12.352 1 98.69 95 LEU A O 1
ATOM 718 N N . LEU A 1 96 ? 4.414 -25.094 -12.711 1 98.5 96 LEU A N 1
ATOM 719 C CA . LEU A 1 96 ? 5.312 -24.328 -11.844 1 98.5 96 LEU A CA 1
ATOM 720 C C . LEU A 1 96 ? 6.527 -23.844 -12.617 1 98.5 96 LEU A C 1
ATOM 722 O O . LEU A 1 96 ? 7.207 -24.625 -13.281 1 98.5 96 LEU A O 1
ATOM 726 N N . LYS A 1 97 ? 6.746 -22.531 -12.516 1 97.88 97 LYS A N 1
ATOM 727 C CA . LYS A 1 97 ? 7.898 -21.938 -13.188 1 97.88 97 LYS A CA 1
ATOM 728 C C . LYS A 1 97 ? 9.195 -22.266 -12.445 1 97.88 97 LYS A C 1
ATOM 730 O O . LYS A 1 97 ? 9.305 -22 -11.242 1 97.88 97 LYS A O 1
ATOM 735 N N . GLY A 1 98 ? 10.164 -22.828 -13.109 1 95.81 98 GLY A N 1
ATOM 736 C CA . GLY A 1 98 ? 11.5 -23.031 -12.562 1 95.81 98 GLY A CA 1
ATOM 737 C C . GLY A 1 98 ? 12.484 -21.938 -12.969 1 95.81 98 GLY A C 1
ATOM 738 O O . GLY A 1 98 ? 12.172 -20.75 -12.898 1 95.81 98 GLY A O 1
ATOM 739 N N . LEU A 1 99 ? 13.672 -22.359 -13.289 1 94.06 99 LEU A N 1
ATOM 740 C CA . LEU A 1 99 ? 14.773 -21.438 -13.539 1 94.06 99 LEU A CA 1
ATOM 741 C C . LEU A 1 99 ? 14.773 -20.969 -14.992 1 94.06 99 LEU A C 1
ATOM 743 O O . LEU A 1 99 ? 15.617 -21.391 -15.781 1 94.06 99 LEU A O 1
ATOM 747 N N . LEU A 1 100 ? 13.953 -20.047 -15.367 1 94.12 100 LEU A N 1
ATOM 748 C CA . LEU A 1 100 ? 13.906 -19.422 -16.688 1 94.12 100 LEU A CA 1
ATOM 749 C C . LEU A 1 100 ? 13.25 -18.047 -16.625 1 94.12 100 LEU A C 1
ATOM 751 O O . LEU A 1 100 ? 12.602 -17.719 -15.641 1 94.12 100 LEU A O 1
ATOM 755 N N . GLU A 1 101 ? 13.453 -17.281 -17.562 1 93.56 101 GLU A N 1
ATOM 756 C CA . GLU A 1 101 ? 12.852 -15.945 -17.625 1 93.56 101 GLU A CA 1
ATOM 757 C C . GLU A 1 101 ? 11.336 -16.031 -17.688 1 93.56 101 GLU A C 1
ATOM 759 O O . GLU A 1 101 ? 10.781 -16.891 -18.375 1 93.56 101 GLU A O 1
ATOM 764 N N . THR A 1 102 ? 10.703 -15.109 -17.047 1 94 102 THR A N 1
ATOM 765 C CA . THR A 1 102 ? 9.242 -15.086 -17 1 94 102 THR A CA 1
ATOM 766 C C . THR A 1 102 ? 8.648 -14.93 -18.391 1 94 102 THR A C 1
ATOM 768 O O . THR A 1 102 ? 7.652 -15.57 -18.719 1 94 102 THR A O 1
ATOM 771 N N . LYS A 1 103 ? 9.305 -14.078 -19.188 1 92.69 103 LYS A N 1
ATOM 772 C CA . LYS A 1 103 ? 8.82 -13.867 -20.547 1 92.69 103 LYS A CA 1
ATOM 773 C C . LYS A 1 103 ? 8.773 -15.172 -21.328 1 92.69 103 LYS A C 1
ATOM 775 O O . LYS A 1 103 ? 7.777 -15.469 -22 1 92.69 103 LYS A O 1
ATOM 780 N N . THR A 1 104 ? 9.852 -15.922 -21.234 1 96 104 THR A N 1
ATOM 781 C CA . THR A 1 104 ? 9.945 -17.203 -21.906 1 96 104 THR A CA 1
ATOM 782 C C . THR A 1 104 ? 8.906 -18.188 -21.359 1 96 104 THR A C 1
ATOM 784 O O . THR A 1 104 ? 8.25 -18.891 -22.125 1 96 104 THR A O 1
ATOM 787 N N . PHE A 1 105 ? 8.773 -18.188 -20.109 1 97.12 105 PHE A N 1
ATOM 788 C CA . PHE A 1 105 ? 7.812 -19.062 -19.438 1 97.12 105 PHE A CA 1
ATOM 789 C C . PHE A 1 105 ? 6.391 -18.75 -19.891 1 97.12 105 PHE A C 1
ATOM 791 O O . PHE A 1 105 ? 5.652 -19.656 -20.297 1 97.12 105 PHE A O 1
ATOM 798 N N . LEU A 1 106 ? 6.035 -17.484 -19.891 1 96.94 106 LEU A N 1
ATOM 799 C CA . LEU A 1 106 ? 4.684 -17.062 -20.25 1 96.94 106 LEU A CA 1
ATOM 800 C C . LEU A 1 106 ? 4.391 -17.344 -21.719 1 96.94 106 LEU A C 1
ATOM 802 O O . LEU A 1 106 ? 3.258 -17.672 -22.078 1 96.94 106 LEU A O 1
ATOM 806 N N . LYS A 1 107 ? 5.414 -17.172 -22.516 1 97 107 LYS A N 1
ATOM 807 C CA . LYS A 1 107 ? 5.254 -17.531 -23.938 1 97 107 LYS A CA 1
ATOM 808 C C . LYS A 1 107 ? 4.805 -18.969 -24.078 1 97 107 LYS A C 1
ATOM 810 O O . LYS A 1 107 ? 3.965 -19.281 -24.938 1 97 107 LYS A O 1
ATOM 815 N N . SER A 1 108 ? 5.379 -19.859 -23.297 1 97.88 108 SER A N 1
ATOM 816 C CA . SER A 1 108 ? 5 -21.266 -23.359 1 97.88 108 SER A CA 1
ATOM 817 C C . SER A 1 108 ? 3.58 -21.484 -22.844 1 97.88 108 SER A C 1
ATOM 819 O O . SER A 1 108 ? 2.822 -22.281 -23.391 1 97.88 108 SER A O 1
ATOM 821 N N . VAL A 1 109 ? 3.197 -20.797 -21.781 1 98 109 VAL A N 1
ATOM 822 C CA . VAL A 1 109 ? 1.869 -20.891 -21.188 1 98 109 VAL A CA 1
ATOM 823 C C . VAL A 1 109 ? 0.812 -20.469 -22.203 1 98 109 VAL A C 1
ATOM 825 O O . VAL A 1 109 ? -0.266 -21.062 -22.281 1 98 109 VAL A O 1
ATOM 828 N N . LEU A 1 110 ? 1.153 -19.469 -23.016 1 96.88 110 LEU A N 1
ATOM 829 C CA . LEU A 1 110 ? 0.194 -18.859 -23.938 1 96.88 110 LEU A CA 1
ATOM 830 C C . LEU A 1 110 ? 0.326 -19.438 -25.328 1 96.88 110 LEU A C 1
ATOM 832 O O . LEU A 1 110 ? -0.258 -18.922 -26.281 1 96.88 110 LEU A O 1
ATOM 836 N N . ASN A 1 111 ? 1.179 -20.453 -25.422 1 97.31 111 ASN A N 1
ATOM 837 C CA . ASN A 1 111 ? 1.324 -21.094 -26.719 1 97.31 111 ASN A CA 1
ATOM 838 C C . ASN A 1 111 ? -0.03 -21.5 -27.312 1 97.31 111 ASN A C 1
ATOM 840 O O . ASN A 1 111 ? -0.874 -22.062 -26.609 1 97.31 111 ASN A O 1
ATOM 844 N N . LYS A 1 112 ? -0.235 -21.297 -28.562 1 94.81 112 LYS A N 1
ATOM 845 C CA . LYS A 1 112 ? -1.533 -21.484 -29.219 1 94.81 112 LYS A CA 1
ATOM 846 C C . LYS A 1 112 ? -1.877 -22.969 -29.344 1 94.81 112 LYS A C 1
ATOM 848 O O . LYS A 1 112 ? -3.051 -23.344 -29.297 1 94.81 112 LYS A O 1
ATOM 853 N N . GLU A 1 113 ? -0.948 -23.797 -29.484 1 94.88 113 GLU A N 1
ATOM 854 C CA . GLU A 1 113 ? -1.188 -25.203 -29.797 1 94.88 113 GLU A CA 1
ATOM 855 C C . GLU A 1 113 ? -1.193 -26.062 -28.547 1 94.88 113 GLU A C 1
ATOM 857 O O . GLU A 1 113 ? -2.062 -26.922 -28.375 1 94.88 113 GLU A O 1
ATOM 862 N N . VAL A 1 114 ? -0.267 -25.828 -27.641 1 94.44 114 VAL A N 1
ATOM 863 C CA . VAL A 1 114 ? -0.107 -26.75 -26.531 1 94.44 114 VAL A CA 1
ATOM 864 C C . VAL A 1 114 ? -0.153 -26 -25.203 1 94.44 114 VAL A C 1
ATOM 866 O O . VAL A 1 114 ? 0.116 -26.578 -24.156 1 94.44 114 VAL A O 1
ATOM 869 N N . GLY A 1 115 ? -0.442 -24.703 -25.281 1 95.88 115 GLY A N 1
ATOM 870 C CA . GLY A 1 115 ? -0.46 -23.891 -24.078 1 95.88 115 GLY A CA 1
ATOM 871 C C . GLY A 1 115 ? -1.714 -24.078 -23.234 1 95.88 115 GLY A C 1
ATOM 872 O O . GLY A 1 115 ? -2.416 -25.094 -23.391 1 95.88 115 GLY A O 1
ATOM 873 N N . LEU A 1 116 ? -1.902 -23.156 -22.312 1 97.44 116 LEU A N 1
ATOM 874 C CA . LEU A 1 116 ? -2.98 -23.266 -21.328 1 97.44 116 LEU A CA 1
ATOM 875 C C . LEU A 1 116 ? -4.012 -22.156 -21.531 1 97.44 116 LEU A C 1
ATOM 877 O O . LEU A 1 116 ? -4.777 -21.859 -20.609 1 97.44 116 LEU A O 1
ATOM 881 N N . ARG A 1 117 ? -4.059 -21.609 -22.656 1 94.56 117 ARG A N 1
ATOM 882 C CA . ARG A 1 117 ? -4.98 -20.516 -22.938 1 94.56 117 ARG A CA 1
ATOM 883 C C . ARG A 1 117 ? -6.426 -21 -22.906 1 94.56 117 ARG A C 1
ATOM 885 O O . ARG A 1 117 ? -6.738 -22.094 -23.375 1 94.56 117 ARG A O 1
ATOM 892 N N . THR A 1 118 ? -7.277 -20.219 -22.328 1 93.44 118 THR A N 1
ATOM 893 C CA . THR A 1 118 ? -8.711 -20.5 -22.297 1 93.44 118 THR A CA 1
ATOM 894 C C . THR A 1 118 ? -9.5 -19.422 -23.016 1 93.44 118 THR A C 1
ATOM 896 O O . THR A 1 118 ? -10.711 -19.547 -23.188 1 93.44 118 THR A O 1
ATOM 899 N N . GLY A 1 119 ? -8.82 -18.391 -23.453 1 90.88 119 GLY A N 1
ATOM 900 C CA . GLY A 1 119 ? -9.492 -17.203 -23.984 1 90.88 119 GLY A CA 1
ATOM 901 C C . GLY A 1 119 ? -9.758 -16.156 -22.922 1 90.88 119 GLY A C 1
ATOM 902 O O . GLY A 1 119 ? -10.031 -14.992 -23.266 1 90.88 119 GLY A O 1
ATOM 903 N N . LYS A 1 120 ? -9.664 -16.562 -21.719 1 92.06 120 LYS A N 1
ATOM 904 C CA . LYS A 1 120 ? -9.836 -15.633 -20.609 1 92.06 120 LYS A CA 1
ATOM 905 C C . LYS A 1 120 ? -8.562 -14.812 -20.375 1 92.06 120 LYS A C 1
ATOM 907 O O . LYS A 1 120 ? -7.473 -15.234 -20.766 1 92.06 120 LYS A O 1
ATOM 912 N N . MET A 1 121 ? -8.797 -13.727 -19.797 1 96 121 MET A N 1
ATOM 913 C CA . MET A 1 121 ? -7.676 -12.883 -19.391 1 96 121 MET A CA 1
ATOM 914 C C . MET A 1 121 ? -6.934 -13.492 -18.203 1 96 121 MET A C 1
ATOM 916 O O . MET A 1 121 ? -7.559 -14.008 -17.281 1 96 121 MET A O 1
ATOM 920 N N . LEU A 1 122 ? -5.574 -13.492 -18.281 1 97.94 122 LEU A N 1
ATOM 921 C CA . LEU A 1 122 ? -4.77 -13.953 -17.156 1 97.94 122 LEU A CA 1
ATOM 922 C C . LEU A 1 122 ? -4.695 -12.883 -16.078 1 97.94 122 LEU A C 1
ATOM 924 O O . LEU A 1 122 ? -4.629 -11.695 -16.375 1 97.94 122 LEU A O 1
ATOM 928 N N . SER A 1 123 ? -4.684 -13.266 -14.844 1 98.5 123 SER A N 1
ATOM 929 C CA . SER A 1 123 ? -4.488 -12.344 -13.734 1 98.5 123 SER A CA 1
ATOM 930 C C . SER A 1 123 ? -3.832 -13.031 -12.547 1 98.5 123 SER A C 1
ATOM 932 O O . SER A 1 123 ? -3.84 -14.266 -12.461 1 98.5 123 SER A O 1
ATOM 934 N N . HIS A 1 124 ? -3.182 -12.289 -11.773 1 98.38 124 HIS A N 1
ATOM 935 C CA . HIS A 1 124 ? -2.494 -12.766 -10.578 1 98.38 124 HIS A CA 1
ATOM 936 C C . HIS A 1 124 ? -3.379 -12.625 -9.344 1 98.38 124 HIS A C 1
ATOM 938 O O . HIS A 1 124 ? -4.078 -11.625 -9.188 1 98.38 124 HIS A O 1
ATOM 944 N N . VAL A 1 125 ? -3.418 -13.586 -8.5 1 98.62 125 VAL A N 1
ATOM 945 C CA . VAL A 1 125 ? -4.066 -13.539 -7.195 1 98.62 125 VAL A CA 1
ATOM 946 C C . VAL A 1 125 ? -3.059 -13.883 -6.102 1 98.62 125 VAL A C 1
ATOM 948 O O . VAL A 1 125 ? -2.422 -14.938 -6.148 1 98.62 125 VAL A O 1
ATOM 951 N N . CYS A 1 126 ? -2.861 -12.961 -5.23 1 98.25 126 CYS A N 1
ATOM 952 C CA . CYS A 1 126 ? -2.051 -13.188 -4.039 1 98.25 126 CYS A CA 1
ATOM 953 C C . CYS A 1 126 ? -2.932 -13.406 -2.814 1 98.25 126 CYS A C 1
ATOM 955 O O . CYS A 1 126 ? -3.734 -12.539 -2.463 1 98.25 126 CYS A O 1
ATOM 957 N N . VAL A 1 127 ? -2.795 -14.531 -2.168 1 98.38 127 VAL A N 1
ATOM 958 C CA . VAL A 1 127 ? -3.576 -14.828 -0.972 1 98.38 127 VAL A CA 1
ATOM 959 C C . VAL A 1 127 ? -2.738 -14.547 0.274 1 98.38 127 VAL A C 1
ATOM 961 O O . VAL A 1 127 ? -1.63 -15.062 0.415 1 98.38 127 VAL A O 1
ATOM 964 N N . PHE A 1 128 ? -3.283 -13.734 1.186 1 98.25 128 PHE A N 1
ATOM 965 C CA . PHE A 1 128 ? -2.598 -13.32 2.404 1 98.25 128 PHE A CA 1
ATOM 966 C C . PHE A 1 128 ? -3.279 -13.906 3.635 1 98.25 128 PHE A C 1
ATOM 968 O O . PHE A 1 128 ? -4.5 -13.828 3.768 1 98.25 128 PHE A O 1
ATOM 975 N N . GLU A 1 129 ? -2.531 -14.516 4.422 1 98.19 129 GLU A N 1
ATOM 976 C CA . GLU A 1 129 ? -2.855 -14.641 5.84 1 98.19 129 GLU A CA 1
ATOM 977 C C . GLU A 1 129 ? -2.123 -13.594 6.668 1 98.19 129 GLU A C 1
ATOM 979 O O . GLU A 1 129 ? -0.893 -13.609 6.754 1 98.19 129 GLU A O 1
ATOM 984 N N . ILE A 1 130 ? -2.834 -12.656 7.211 1 97.44 130 ILE A N 1
ATOM 985 C CA . ILE A 1 130 ? -2.229 -11.531 7.91 1 97.44 130 ILE A CA 1
ATOM 986 C C . ILE A 1 130 ? -2.562 -11.609 9.398 1 97.44 130 ILE A C 1
ATOM 988 O O . ILE A 1 130 ? -3.729 -11.758 9.773 1 97.44 130 ILE A O 1
ATOM 992 N N . GLU A 1 131 ? -1.53 -11.516 10.266 1 96.12 131 GLU A N 1
ATOM 993 C CA . GLU A 1 131 ? -1.776 -11.5 11.703 1 96.12 131 GLU A CA 1
ATOM 994 C C . GLU A 1 131 ? -2.721 -10.367 12.086 1 96.12 131 GLU A C 1
ATOM 996 O O . GLU A 1 131 ? -2.533 -9.227 11.664 1 96.12 131 GLU A O 1
ATOM 1001 N N . GLY A 1 132 ? -3.766 -10.656 12.797 1 93.25 132 GLY A N 1
ATOM 1002 C CA . GLY A 1 132 ? -4.719 -9.656 13.242 1 93.25 132 GLY A CA 1
ATOM 1003 C C . GLY A 1 132 ? -5.969 -9.602 12.375 1 93.25 132 GLY A C 1
ATOM 1004 O O . GLY A 1 132 ? -6.941 -8.93 12.734 1 93.25 132 GLY A O 1
ATOM 1005 N N . ILE A 1 133 ? -5.961 -10.273 11.258 1 94.69 133 ILE A N 1
ATOM 1006 C CA . ILE A 1 133 ? -7.133 -10.406 10.398 1 94.69 133 ILE A CA 1
ATOM 1007 C C . ILE A 1 133 ? -7.555 -11.875 10.328 1 94.69 133 ILE A C 1
ATOM 1009 O O . ILE A 1 133 ? -6.789 -12.727 9.867 1 94.69 133 ILE A O 1
ATOM 1013 N N . ASN A 1 134 ? -8.75 -12.195 10.758 1 93.44 134 ASN A N 1
ATOM 1014 C CA . ASN A 1 134 ? -9.18 -13.578 10.969 1 93.44 134 ASN A CA 1
ATOM 1015 C C . ASN A 1 134 ? -9.805 -14.164 9.703 1 93.44 134 ASN A C 1
ATOM 1017 O O . ASN A 1 134 ? -10.859 -14.797 9.766 1 93.44 134 ASN A O 1
ATOM 1021 N N . ARG A 1 135 ? -9.281 -13.93 8.609 1 95.94 135 ARG A N 1
ATOM 1022 C CA . ARG A 1 135 ? -9.648 -14.531 7.332 1 95.94 135 ARG A CA 1
ATOM 1023 C C . ARG A 1 135 ? -8.547 -14.32 6.293 1 95.94 135 ARG A C 1
ATOM 1025 O O . ARG A 1 135 ? -7.703 -13.438 6.445 1 95.94 135 ARG A O 1
ATOM 1032 N N . LEU A 1 136 ? -8.539 -15.109 5.227 1 97.69 136 LEU A N 1
ATOM 1033 C CA . LEU A 1 136 ? -7.645 -14.898 4.094 1 97.69 136 LEU A CA 1
ATOM 1034 C C . LEU A 1 136 ? -8.07 -13.68 3.285 1 97.69 136 LEU A C 1
ATOM 1036 O O . LEU A 1 136 ? -9.266 -13.43 3.117 1 97.69 136 LEU A O 1
ATOM 1040 N N . LEU A 1 137 ? -7.164 -12.922 2.875 1 98.62 137 LEU A N 1
ATOM 1041 C CA . LEU A 1 137 ? -7.41 -11.828 1.945 1 98.62 137 LEU A CA 1
ATOM 1042 C C . LEU A 1 137 ? -6.805 -12.125 0.578 1 98.62 137 LEU A C 1
ATOM 1044 O O . LEU A 1 137 ? -5.68 -12.617 0.488 1 98.62 137 LEU A O 1
ATOM 1048 N N . PHE A 1 138 ? -7.559 -11.93 -0.455 1 98.88 138 PHE A N 1
ATOM 1049 C CA . PHE A 1 138 ? -7.141 -12.148 -1.834 1 98.88 138 PHE A CA 1
ATOM 1050 C C . PHE A 1 138 ? -6.852 -10.828 -2.535 1 98.88 138 PHE A C 1
ATOM 1052 O O . PHE A 1 138 ? -7.77 -10.062 -2.822 1 98.88 138 PHE A O 1
ATOM 1059 N N . PHE A 1 139 ? -5.582 -10.531 -2.746 1 98.88 139 PHE A N 1
ATOM 1060 C CA . PHE A 1 139 ? -5.168 -9.32 -3.445 1 98.88 139 PHE A CA 1
ATOM 1061 C C . PHE A 1 139 ? -5.07 -9.57 -4.945 1 98.88 139 PHE A C 1
ATOM 1063 O O . PHE A 1 139 ? -4.418 -10.516 -5.383 1 98.88 139 PHE A O 1
ATOM 1070 N N . THR A 1 140 ? -5.711 -8.758 -5.719 1 98.88 140 THR A N 1
ATOM 1071 C CA . THR A 1 140 ? -5.59 -8.891 -7.164 1 98.88 140 THR A CA 1
ATOM 1072 C C . THR A 1 140 ? -5.816 -7.551 -7.852 1 98.88 140 THR A C 1
ATOM 1074 O O . THR A 1 140 ? -6.598 -6.727 -7.375 1 98.88 140 THR A O 1
ATOM 1077 N N . ASP A 1 141 ? -5.141 -7.219 -8.844 1 98.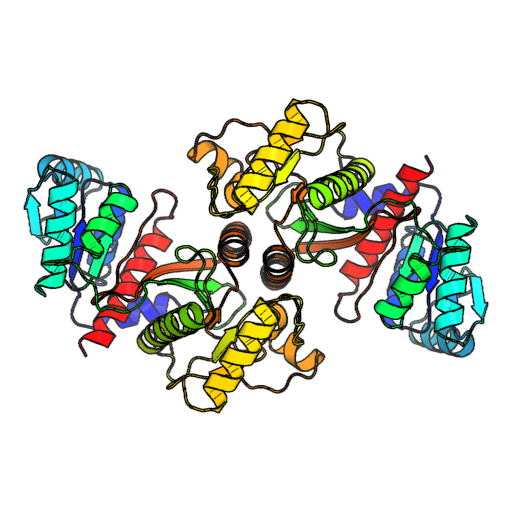44 141 ASP A N 1
ATOM 1078 C CA . ASP A 1 141 ? -3.893 -7.785 -9.344 1 98.44 141 ASP A CA 1
ATOM 1079 C C . ASP A 1 141 ? -2.689 -7 -8.828 1 98.44 141 ASP A C 1
ATOM 1081 O O . ASP A 1 141 ? -2.684 -5.77 -8.867 1 98.44 141 ASP A O 1
ATOM 1085 N N . VAL A 1 142 ? -1.735 -7.629 -8.367 1 98.12 142 VAL A N 1
ATOM 1086 C CA . VAL A 1 142 ? -0.625 -6.91 -7.754 1 98.12 142 VAL A CA 1
ATOM 1087 C C . VAL A 1 142 ? 0.653 -7.148 -8.555 1 98.12 142 VAL A C 1
ATOM 1089 O O . VAL A 1 142 ? 1.703 -6.582 -8.242 1 98.12 142 VAL A O 1
ATOM 1092 N N . ALA A 1 143 ? 0.529 -7.938 -9.68 1 96.44 143 ALA A N 1
ATOM 1093 C CA . ALA A 1 143 ? 1.806 -8.344 -10.266 1 96.44 143 ALA A CA 1
ATOM 1094 C C . ALA A 1 143 ? 1.705 -8.469 -11.781 1 96.44 143 ALA A C 1
ATOM 1096 O O . ALA A 1 143 ? 2.715 -8.391 -12.484 1 96.44 143 ALA A O 1
ATOM 1097 N N . PHE A 1 144 ? 0.531 -8.617 -12.32 1 96.94 144 PHE A N 1
ATOM 1098 C CA . PHE A 1 144 ? 0.467 -9.086 -13.703 1 96.94 144 PHE A CA 1
ATOM 1099 C C . PHE A 1 144 ? -0.153 -8.023 -14.609 1 96.94 144 PHE A C 1
ATOM 1101 O O . PHE A 1 144 ? 0.417 -7.672 -15.641 1 96.94 144 PHE A O 1
ATOM 1108 N N . ASN A 1 145 ? -1.354 -7.543 -14.281 1 98.06 145 ASN A N 1
ATOM 1109 C CA . ASN A 1 145 ? -2.037 -6.539 -15.086 1 98.06 145 ASN A CA 1
ATOM 1110 C C . ASN A 1 145 ? -1.688 -5.121 -14.641 1 98.06 145 ASN A C 1
ATOM 1112 O O . ASN A 1 145 ? -1.966 -4.742 -13.5 1 98.06 145 ASN A O 1
ATOM 1116 N N . THR A 1 146 ? -1.166 -4.32 -15.5 1 97.94 146 THR A N 1
ATOM 1117 C CA . THR A 1 146 ? -0.591 -3.031 -15.133 1 97.94 146 THR A CA 1
ATOM 1118 C C . THR A 1 146 ? -1.689 -1.996 -14.898 1 97.94 146 THR A C 1
ATOM 1120 O O . THR A 1 146 ? -1.882 -1.527 -13.781 1 97.94 146 THR A O 1
ATOM 1123 N N . TYR A 1 147 ? -2.41 -1.674 -15.938 1 98.38 147 TYR A N 1
ATOM 1124 C CA . TYR A 1 147 ? -3.479 -0.683 -15.891 1 98.38 147 TYR A CA 1
ATOM 1125 C C . TYR A 1 147 ? -4.766 -1.239 -16.484 1 98.38 147 TYR A C 1
ATOM 1127 O O . TYR A 1 147 ? -5.141 -0.889 -17.609 1 98.38 147 TYR A O 1
ATOM 1135 N N . PRO A 1 148 ? -5.465 -2.035 -15.758 1 98.62 148 PRO A N 1
ATOM 1136 C CA . PRO A 1 148 ? -6.633 -2.738 -16.297 1 98.62 148 PRO A CA 1
ATOM 1137 C C . PRO A 1 148 ? -7.801 -1.802 -16.594 1 98.62 148 PRO A C 1
ATOM 1139 O O . PRO A 1 148 ? -8.055 -0.864 -15.828 1 98.62 148 PRO A O 1
ATOM 1142 N N . THR A 1 149 ? -8.445 -1.981 -17.688 1 98.38 149 THR A N 1
ATOM 1143 C CA . THR A 1 149 ? -9.711 -1.327 -18.016 1 98.38 149 THR A CA 1
ATOM 1144 C C . THR A 1 149 ? -10.859 -1.918 -17.203 1 98.38 149 THR A C 1
ATOM 1146 O O . THR A 1 149 ? -10.672 -2.891 -16.469 1 98.38 149 THR A O 1
ATOM 1149 N N . LEU A 1 150 ? -12.023 -1.268 -17.375 1 98.75 150 LEU A N 1
ATOM 1150 C CA . LEU A 1 150 ? -13.203 -1.809 -16.703 1 98.75 150 LEU A CA 1
ATOM 1151 C C . LEU A 1 150 ? -13.445 -3.254 -17.125 1 98.75 150 LEU A C 1
ATOM 1153 O O . LEU A 1 150 ? -13.711 -4.113 -16.281 1 98.75 150 LEU A O 1
ATOM 1157 N N . ALA A 1 151 ? -13.375 -3.512 -18.406 1 98.31 151 ALA A N 1
ATOM 1158 C CA . ALA A 1 151 ? -13.57 -4.867 -18.922 1 98.31 151 ALA A CA 1
ATOM 1159 C C . ALA A 1 151 ? -12.531 -5.824 -18.344 1 98.31 151 ALA A C 1
ATOM 1161 O O . ALA A 1 151 ? -12.852 -6.969 -18.016 1 98.31 151 ALA A O 1
ATOM 1162 N N . ASP A 1 152 ? -11.266 -5.391 -18.281 1 98.62 152 ASP A N 1
ATOM 1163 C CA . ASP A 1 152 ? -10.219 -6.195 -17.656 1 98.62 152 ASP A CA 1
ATOM 1164 C C . ASP A 1 152 ? -10.555 -6.523 -16.203 1 98.62 152 ASP A C 1
ATOM 1166 O O . ASP A 1 152 ? -10.352 -7.652 -15.758 1 98.62 152 ASP A O 1
ATOM 1170 N N . LYS A 1 153 ? -11.039 -5.535 -15.477 1 98.88 153 LYS A N 1
ATOM 1171 C CA . LYS A 1 153 ? -11.344 -5.699 -14.062 1 98.88 153 LYS A CA 1
ATOM 1172 C C . LYS A 1 153 ? -12.453 -6.727 -13.852 1 98.88 153 LYS A C 1
ATOM 1174 O O . LYS A 1 153 ? -12.453 -7.457 -12.859 1 98.88 153 LYS A O 1
ATOM 1179 N N . VAL A 1 154 ? -13.406 -6.766 -14.773 1 98.75 154 VAL A N 1
ATOM 1180 C CA . VAL A 1 154 ? -14.445 -7.793 -14.711 1 98.75 154 VAL A CA 1
ATOM 1181 C C . VAL A 1 154 ? -13.805 -9.18 -14.758 1 98.75 154 VAL A C 1
ATOM 1183 O O . VAL A 1 154 ? -14.125 -10.047 -13.945 1 98.75 154 VAL A O 1
ATOM 1186 N N . ASN A 1 155 ? -12.883 -9.398 -15.688 1 98.44 155 ASN A N 1
ATOM 1187 C CA . ASN A 1 155 ? -12.188 -10.68 -15.82 1 98.44 155 ASN A CA 1
ATOM 1188 C C . ASN A 1 155 ? -11.344 -10.984 -14.586 1 98.44 155 ASN A C 1
ATOM 1190 O O . ASN A 1 155 ? -11.32 -12.117 -14.102 1 98.44 155 ASN A O 1
ATOM 1194 N N . ILE A 1 156 ? -10.633 -9.977 -14.078 1 98.81 156 ILE A N 1
ATOM 1195 C CA . ILE A 1 156 ? -9.773 -10.133 -12.914 1 98.81 156 ILE A CA 1
ATOM 1196 C C . ILE A 1 156 ? -10.602 -10.555 -11.711 1 98.81 156 ILE A C 1
ATOM 1198 O O . ILE A 1 156 ? -10.211 -11.453 -10.961 1 98.81 156 ILE A O 1
ATOM 1202 N N . ILE A 1 157 ? -11.773 -9.922 -11.516 1 98.88 157 ILE A N 1
ATOM 1203 C CA . ILE A 1 157 ? -12.664 -10.258 -10.414 1 98.88 157 ILE A CA 1
ATOM 1204 C C . ILE A 1 157 ? -13.133 -11.703 -10.555 1 98.88 157 ILE A C 1
ATOM 1206 O O . ILE A 1 157 ? -13.07 -12.484 -9.594 1 98.88 157 ILE A O 1
ATOM 1210 N N . ASN A 1 158 ? -13.586 -12.062 -11.758 1 98.44 158 ASN A N 1
ATOM 1211 C CA . ASN A 1 158 ? -14.07 -13.43 -11.977 1 98.44 158 ASN A CA 1
ATOM 1212 C C . ASN A 1 158 ? -12.984 -14.461 -11.656 1 98.44 158 ASN A C 1
ATOM 1214 O O . ASN A 1 158 ? -13.266 -15.492 -11.047 1 98.44 158 ASN A O 1
ATOM 1218 N N . ASN A 1 159 ? -11.789 -14.211 -12.078 1 98.12 159 ASN A N 1
ATOM 1219 C CA . ASN A 1 159 ? -10.664 -15.094 -11.766 1 98.12 159 ASN A CA 1
ATOM 1220 C C . ASN A 1 159 ? -10.461 -15.227 -10.258 1 98.12 159 ASN A C 1
ATOM 1222 O O . ASN A 1 159 ? -10.281 -16.328 -9.742 1 98.12 159 ASN A O 1
ATOM 1226 N N . ALA A 1 160 ? -10.445 -14.086 -9.562 1 98.69 160 ALA A N 1
ATOM 1227 C CA . ALA A 1 160 ? -10.211 -14.078 -8.117 1 98.69 160 ALA A CA 1
ATOM 1228 C C . ALA A 1 160 ? -11.336 -14.797 -7.375 1 98.69 160 ALA A C 1
ATOM 1230 O O . ALA A 1 160 ? -11.094 -15.477 -6.371 1 98.69 160 ALA A O 1
ATOM 1231 N N . VAL A 1 161 ? -12.578 -14.602 -7.844 1 98.5 161 VAL A N 1
ATOM 1232 C CA . VAL A 1 161 ? -13.734 -15.258 -7.25 1 98.5 161 VAL A CA 1
ATOM 1233 C C . VAL A 1 161 ? -13.578 -16.781 -7.359 1 98.5 161 VAL A C 1
ATOM 1235 O O . VAL A 1 161 ? -13.859 -17.5 -6.406 1 98.5 161 VAL A O 1
ATOM 1238 N N . GLU A 1 162 ? -13.102 -17.25 -8.484 1 97.12 162 GLU A N 1
ATOM 1239 C CA . GLU A 1 162 ? -12.859 -18.688 -8.664 1 97.12 162 GLU A CA 1
ATOM 1240 C C . GLU A 1 162 ? -11.836 -19.203 -7.656 1 97.12 162 GLU A C 1
ATOM 1242 O O . GLU A 1 162 ? -12.008 -20.297 -7.098 1 97.12 162 GLU A O 1
ATOM 1247 N N . VAL A 1 163 ? -10.781 -18.453 -7.422 1 97.81 163 VAL A N 1
ATOM 1248 C CA . VAL A 1 163 ? -9.758 -18.828 -6.457 1 97.81 163 VAL A CA 1
ATOM 1249 C C . VAL A 1 163 ? -10.359 -18.875 -5.055 1 97.81 163 VAL A C 1
ATOM 1251 O O . VAL A 1 163 ? -10.109 -19.828 -4.301 1 97.81 163 VAL A O 1
ATOM 1254 N N . ALA A 1 164 ? -11.156 -17.844 -4.719 1 98.19 164 ALA A N 1
ATOM 1255 C CA . ALA A 1 164 ? -11.789 -17.797 -3.406 1 98.19 164 ALA A CA 1
ATOM 1256 C C . ALA A 1 164 ? -12.734 -18.984 -3.209 1 98.19 164 ALA A C 1
ATOM 1258 O O . ALA A 1 164 ? -12.773 -19.578 -2.135 1 98.19 164 ALA A O 1
ATOM 1259 N N . HIS A 1 165 ? -13.539 -19.328 -4.25 1 97.38 165 HIS A N 1
ATOM 1260 C CA . HIS A 1 165 ? -14.414 -20.5 -4.191 1 97.38 165 HIS A CA 1
ATOM 1261 C C . HIS A 1 165 ? -13.609 -21.766 -3.912 1 97.38 165 HIS A C 1
ATOM 1263 O O . HIS A 1 165 ? -14 -22.578 -3.068 1 97.38 165 HIS A O 1
ATOM 1269 N N . ALA A 1 166 ? -12.516 -21.922 -4.633 1 95.69 166 ALA A N 1
ATOM 1270 C CA . ALA A 1 166 ? -11.664 -23.094 -4.453 1 95.69 166 ALA A CA 1
ATOM 1271 C C . ALA A 1 166 ? -11.156 -23.188 -3.016 1 95.69 166 ALA A C 1
ATOM 1273 O O . ALA A 1 166 ? -10.969 -24.281 -2.49 1 95.69 166 ALA A O 1
ATOM 1274 N N . CYS A 1 167 ? -10.969 -22.031 -2.355 1 96.38 167 CYS A N 1
ATOM 1275 C CA . CYS A 1 167 ? -10.469 -21.984 -0.988 1 96.38 167 CYS A CA 1
ATOM 1276 C C . CYS A 1 167 ? -11.594 -22.172 0.017 1 96.38 167 CYS A C 1
ATOM 1278 O O . CYS A 1 167 ? -11.367 -22.156 1.228 1 96.38 167 CYS A O 1
ATOM 1280 N N . GLY A 1 168 ? -12.812 -22.25 -0.45 1 94.25 168 GLY A N 1
ATOM 1281 C CA . GLY A 1 168 ? -13.914 -22.625 0.425 1 94.25 168 GLY A CA 1
ATOM 1282 C C . GLY A 1 168 ? -14.82 -21.453 0.773 1 94.25 168 GLY A C 1
ATOM 1283 O O . GLY A 1 168 ? -15.664 -21.562 1.665 1 94.25 168 GLY A O 1
ATOM 1284 N N . ILE A 1 169 ? -14.625 -20.312 0.122 1 96.44 169 ILE A N 1
ATOM 1285 C CA . ILE A 1 169 ? -15.5 -19.172 0.351 1 96.44 169 ILE A CA 1
ATOM 1286 C C . ILE A 1 169 ? -16.641 -19.172 -0.661 1 96.44 169 ILE A C 1
ATOM 1288 O O . ILE A 1 169 ? -16.453 -18.844 -1.832 1 96.44 169 ILE A O 1
ATOM 1292 N N . GLU A 1 170 ? -17.812 -19.484 -0.274 1 95.88 170 GLU A N 1
ATOM 1293 C CA . GLU A 1 170 ? -18.953 -19.703 -1.159 1 95.88 170 GLU A CA 1
ATOM 1294 C C . GLU A 1 170 ? -19.359 -18.406 -1.853 1 95.88 170 GLU A C 1
ATOM 1296 O O . GLU A 1 170 ? -19.672 -18.406 -3.047 1 95.88 170 GLU A O 1
ATOM 1301 N N . CYS A 1 171 ? -19.422 -17.375 -1.09 1 97.88 171 CYS A N 1
ATOM 1302 C CA . CYS A 1 171 ? -19.828 -16.078 -1.628 1 97.88 171 CYS A CA 1
ATOM 1303 C C . CYS A 1 171 ? -18.859 -14.992 -1.212 1 97.88 171 CYS A C 1
ATOM 1305 O O . CYS A 1 171 ? -19.156 -14.18 -0.338 1 97.88 171 CYS A O 1
ATOM 1307 N N . PRO A 1 172 ? -17.688 -14.969 -1.896 1 98.62 172 PRO A N 1
ATOM 1308 C CA . PRO A 1 172 ? -16.672 -13.969 -1.528 1 98.62 172 PRO A CA 1
ATOM 1309 C C . PRO A 1 172 ? -17.156 -12.539 -1.734 1 98.62 172 PRO A C 1
ATOM 1311 O O . PRO A 1 172 ? -17.906 -12.266 -2.682 1 98.62 172 PRO A O 1
ATOM 1314 N N . LYS A 1 173 ? -16.781 -11.672 -0.837 1 98.81 173 LYS A N 1
ATOM 1315 C CA . LYS A 1 173 ? -17.062 -10.242 -0.903 1 98.81 173 LYS A CA 1
ATOM 1316 C C . LYS A 1 173 ? -15.898 -9.492 -1.559 1 98.81 173 LYS A C 1
ATOM 1318 O O . LYS A 1 173 ? -14.773 -9.523 -1.064 1 98.81 173 LYS A O 1
ATOM 1323 N N . VAL A 1 174 ? -16.188 -8.836 -2.678 1 98.94 174 VAL A N 1
ATOM 1324 C CA . VAL A 1 174 ? -15.18 -8.164 -3.49 1 98.94 174 VAL A CA 1
ATOM 1325 C C . VAL A 1 174 ? -15.242 -6.656 -3.258 1 98.94 174 VAL A C 1
ATOM 1327 O O . VAL A 1 174 ? -16.312 -6.047 -3.381 1 98.94 174 VAL A O 1
ATOM 1330 N N . ALA A 1 175 ? -14.109 -6.047 -2.943 1 98.94 175 ALA A N 1
ATOM 1331 C CA . ALA A 1 175 ? -14.023 -4.602 -2.754 1 98.94 175 ALA A CA 1
ATOM 1332 C C . ALA A 1 175 ? -13.117 -3.965 -3.807 1 98.94 175 ALA A C 1
ATOM 1334 O O . ALA A 1 175 ? -11.898 -4.078 -3.73 1 98.94 175 ALA A O 1
ATOM 1335 N N . PRO A 1 176 ? -13.688 -3.316 -4.828 1 98.94 176 PRO A N 1
ATOM 1336 C CA . PRO A 1 176 ? -12.844 -2.426 -5.637 1 98.94 176 PRO A CA 1
ATOM 1337 C C . PRO A 1 176 ? -12.266 -1.27 -4.824 1 98.94 176 PRO A C 1
ATOM 1339 O O . PRO A 1 176 ? -13.008 -0.435 -4.309 1 98.94 176 PRO A O 1
ATOM 1342 N N . LEU A 1 177 ? -10.992 -1.175 -4.715 1 98.94 177 LEU A N 1
ATOM 1343 C CA . LEU A 1 177 ? -10.32 -0.237 -3.818 1 98.94 177 LEU A CA 1
ATOM 1344 C C . LEU A 1 177 ? -10.094 1.104 -4.508 1 98.94 177 LEU A C 1
ATOM 1346 O O . LEU A 1 177 ? -9.742 1.146 -5.691 1 98.94 177 LEU A O 1
ATOM 1350 N N . CYS A 1 178 ? -10.328 2.127 -3.787 1 98.62 178 CYS A N 1
ATOM 1351 C CA . CYS A 1 178 ? -10.055 3.496 -4.211 1 98.62 178 CYS A CA 1
ATOM 1352 C C . CYS A 1 178 ? -9.539 4.336 -3.051 1 98.62 178 CYS A C 1
ATOM 1354 O O . CYS A 1 178 ? -9.625 3.922 -1.893 1 98.62 178 CYS A O 1
ATOM 1356 N N . ALA A 1 179 ? -9.016 5.488 -3.383 1 97.56 179 ALA A N 1
ATOM 1357 C CA . ALA A 1 179 ? -8.516 6.41 -2.365 1 97.56 179 ALA A CA 1
ATOM 1358 C C . ALA A 1 179 ? -9.672 7.094 -1.635 1 97.56 179 ALA A C 1
ATOM 1360 O O . ALA A 1 179 ? -9.5 7.609 -0.529 1 97.56 179 ALA A O 1
ATOM 1361 N N . VAL A 1 180 ? -10.836 7.125 -2.244 1 95.88 180 VAL A N 1
ATOM 1362 C CA . VAL A 1 180 ? -12.016 7.758 -1.658 1 95.88 180 VAL A CA 1
ATOM 1363 C C . VAL A 1 180 ? -13.227 6.844 -1.822 1 95.88 180 VAL A C 1
ATOM 1365 O O . VAL A 1 180 ? -13.227 5.945 -2.668 1 95.88 180 VAL A O 1
ATOM 1368 N N . GLU A 1 181 ? -14.305 7.102 -1.103 1 96.31 181 GLU A N 1
ATOM 1369 C CA . GLU A 1 181 ? -15.477 6.23 -1.084 1 96.31 181 GLU A CA 1
ATOM 1370 C C . GLU A 1 181 ? -16.594 6.793 -1.951 1 96.31 181 GLU A C 1
ATOM 1372 O O . GLU A 1 181 ? -17.656 6.176 -2.082 1 96.31 181 GLU A O 1
ATOM 1377 N N . THR A 1 182 ? -16.359 7.949 -2.502 1 96.38 182 THR A N 1
ATOM 1378 C CA . THR A 1 182 ? -17.359 8.578 -3.371 1 96.38 182 THR A CA 1
ATOM 1379 C C . THR A 1 182 ? -16.875 8.586 -4.82 1 96.38 182 THR A C 1
ATOM 1381 O O . THR A 1 182 ? -15.672 8.672 -5.082 1 96.38 182 THR A O 1
ATOM 1384 N N . VAL A 1 183 ? -17.844 8.477 -5.695 1 98.31 183 VAL A N 1
ATOM 1385 C CA . VAL A 1 183 ? -17.516 8.5 -7.113 1 98.31 183 VAL A CA 1
ATOM 1386 C C . VAL A 1 183 ? -17.016 9.891 -7.508 1 98.31 183 VAL A C 1
ATOM 1388 O O . VAL A 1 183 ? -17.672 10.891 -7.223 1 98.31 183 VAL A O 1
ATOM 1391 N N . ASN A 1 184 ? -15.891 9.969 -8.016 1 97.88 184 ASN A N 1
ATOM 1392 C CA . ASN A 1 184 ? -15.273 11.18 -8.539 1 97.88 184 ASN A CA 1
ATOM 1393 C C . ASN A 1 184 ? -14.836 11 -9.992 1 97.88 184 ASN A C 1
ATOM 1395 O O . ASN A 1 184 ? -13.867 10.281 -10.266 1 97.88 184 ASN A O 1
ATOM 1399 N N . PRO A 1 185 ? -15.469 11.672 -10.93 1 97.38 185 PRO A N 1
ATOM 1400 C CA . PRO A 1 185 ? -15.18 11.484 -12.352 1 97.38 185 PRO A CA 1
ATOM 1401 C C . PRO A 1 185 ? -13.711 11.75 -12.688 1 97.38 185 PRO A C 1
ATOM 1403 O O . PRO A 1 185 ? -13.211 11.25 -13.703 1 97.38 185 PRO A O 1
ATOM 1406 N N . LYS A 1 186 ? -13.047 12.477 -11.82 1 96.81 186 LYS A N 1
ATOM 1407 C CA . LYS A 1 186 ? -11.641 12.789 -12.055 1 96.81 186 LYS A CA 1
ATOM 1408 C C . LYS A 1 186 ? -10.734 11.688 -11.516 1 96.81 186 LYS A C 1
ATOM 1410 O O . LYS A 1 186 ? -9.516 11.719 -11.719 1 96.81 186 LYS A O 1
ATOM 1415 N N . MET A 1 187 ? -11.344 10.719 -10.883 1 98.06 187 MET A N 1
ATOM 1416 C CA . MET A 1 187 ? -10.648 9.547 -10.367 1 98.06 187 MET A CA 1
ATOM 1417 C C . MET A 1 187 ? -11.219 8.266 -10.969 1 98.06 187 MET A C 1
ATOM 1419 O O . MET A 1 187 ? -12.117 7.652 -10.383 1 98.06 187 MET A O 1
ATOM 1423 N N . GLN A 1 188 ? -10.633 7.832 -11.992 1 98.38 188 GLN A N 1
ATOM 1424 C CA . GLN A 1 188 ? -11.156 6.742 -12.805 1 98.38 188 GLN A CA 1
ATOM 1425 C C . GLN A 1 188 ? -11.406 5.496 -11.953 1 98.38 188 GLN A C 1
ATOM 1427 O O . GLN A 1 188 ? -12.391 4.785 -12.164 1 98.38 188 GLN A O 1
ATOM 1432 N N . PRO A 1 189 ? -10.547 5.168 -10.984 1 98.69 189 PRO A N 1
ATOM 1433 C CA . PRO A 1 189 ? -10.82 3.979 -10.18 1 98.69 189 PRO A CA 1
ATOM 1434 C C . PRO A 1 189 ? -12.18 4.031 -9.492 1 98.69 189 PRO A C 1
ATOM 1436 O O . PRO A 1 189 ? -12.844 3 -9.344 1 98.69 189 PRO A O 1
ATOM 1439 N N . THR A 1 190 ? -12.664 5.219 -9.109 1 98.81 190 THR A N 1
ATOM 1440 C CA . THR A 1 190 ? -13.953 5.332 -8.43 1 98.81 190 THR A CA 1
ATOM 1441 C C . THR A 1 190 ? -15.102 5.098 -9.414 1 98.81 190 THR A C 1
ATOM 1443 O O . THR A 1 190 ? -16.109 4.504 -9.055 1 98.81 190 THR A O 1
ATOM 1446 N N . VAL A 1 191 ? -14.883 5.578 -10.609 1 98.81 191 VAL A N 1
ATOM 1447 C CA . VAL A 1 191 ? -15.875 5.371 -11.656 1 98.81 191 VAL A CA 1
ATOM 1448 C C . VAL A 1 191 ? -15.977 3.885 -11.984 1 98.81 191 VAL A C 1
ATOM 1450 O O . VAL A 1 191 ? -17.078 3.336 -12.086 1 98.81 191 VAL A O 1
ATOM 1453 N N . ASP A 1 192 ? -14.836 3.254 -12.148 1 98.88 192 ASP A N 1
ATOM 1454 C CA . ASP A 1 192 ? -14.805 1.817 -12.414 1 98.88 192 ASP A CA 1
ATOM 1455 C C . ASP A 1 192 ? -15.477 1.041 -11.281 1 98.88 192 ASP A C 1
ATOM 1457 O O . ASP A 1 192 ? -16.266 0.128 -11.539 1 98.88 192 ASP A O 1
ATOM 1461 N N . ALA A 1 193 ? -15.156 1.396 -10.047 1 98.88 193 ALA A N 1
ATOM 1462 C CA . ALA A 1 193 ? -15.703 0.704 -8.883 1 98.88 193 ALA A CA 1
ATOM 1463 C C . ALA A 1 193 ? -17.234 0.812 -8.844 1 98.88 193 ALA A C 1
ATOM 1465 O O . ALA A 1 193 ? -17.922 -0.167 -8.555 1 98.88 193 ALA A O 1
ATOM 1466 N N . ASP A 1 194 ? -17.688 1.994 -9.125 1 98.81 194 ASP A N 1
ATOM 1467 C CA . ASP A 1 194 ? -19.125 2.221 -9.18 1 98.81 194 ASP A CA 1
ATOM 1468 C C . ASP A 1 194 ? -19.781 1.361 -10.266 1 98.81 194 ASP A C 1
ATOM 1470 O O . ASP A 1 194 ? -20.828 0.765 -10.039 1 98.81 194 ASP A O 1
ATOM 1474 N N . ASN A 1 195 ? -19.141 1.362 -11.43 1 98.88 195 ASN A N 1
ATOM 1475 C CA . ASN A 1 195 ? -19.656 0.567 -12.539 1 98.88 195 ASN A CA 1
ATOM 1476 C C . ASN A 1 195 ? -19.656 -0.923 -12.211 1 98.88 195 ASN A C 1
ATOM 1478 O O . ASN A 1 195 ? -20.594 -1.641 -12.547 1 98.88 195 ASN A O 1
ATOM 1482 N N . LEU A 1 196 ? -18.609 -1.438 -11.594 1 98.94 196 LEU A N 1
ATOM 1483 C CA . LEU A 1 196 ? -18.531 -2.84 -11.195 1 98.94 196 LEU A CA 1
ATOM 1484 C C . LEU A 1 196 ? -19.641 -3.189 -10.219 1 98.94 196 LEU A C 1
ATOM 1486 O O . LEU A 1 196 ? -20.25 -4.258 -10.32 1 98.94 196 LEU A O 1
ATOM 1490 N N . THR A 1 197 ? -19.875 -2.297 -9.258 1 98.81 197 THR A N 1
ATOM 1491 C CA . THR A 1 197 ? -20.969 -2.498 -8.305 1 98.81 197 THR A CA 1
ATOM 1492 C C . THR A 1 197 ? -22.312 -2.576 -9.016 1 98.81 197 THR A C 1
ATOM 1494 O O . THR A 1 197 ? -23.109 -3.463 -8.727 1 98.81 197 THR A O 1
ATOM 1497 N N . LYS A 1 198 ? -22.531 -1.658 -9.906 1 98.75 198 LYS A N 1
ATOM 1498 C CA . LYS A 1 198 ? -23.766 -1.64 -10.672 1 98.75 198 LYS A CA 1
ATOM 1499 C C . LYS A 1 198 ? -23.922 -2.906 -11.516 1 98.75 198 LYS A C 1
ATOM 1501 O O . LYS A 1 198 ? -25.016 -3.445 -11.641 1 98.75 198 LYS A O 1
ATOM 1506 N N . MET A 1 199 ? -22.859 -3.312 -12.148 1 98.75 199 MET A N 1
ATOM 1507 C CA . MET A 1 199 ? -22.859 -4.551 -12.922 1 98.75 199 MET A CA 1
ATOM 1508 C C . MET A 1 199 ? -23.25 -5.738 -12.047 1 98.75 199 MET A C 1
ATOM 1510 O O . MET A 1 199 ? -24.031 -6.598 -12.469 1 98.75 199 MET A O 1
ATOM 1514 N N . TYR A 1 200 ? -22.75 -5.75 -10.875 1 98.62 200 TYR A N 1
ATOM 1515 C CA . TYR A 1 200 ? -23.109 -6.793 -9.922 1 98.62 200 TYR A CA 1
ATOM 1516 C C . TYR A 1 200 ? -24.594 -6.734 -9.586 1 98.62 200 TYR A C 1
ATOM 1518 O O . TYR A 1 200 ? -25.281 -7.754 -9.633 1 98.62 200 TYR A O 1
ATOM 1526 N N . GLU A 1 201 ? -25.031 -5.559 -9.242 1 98.12 201 GLU A N 1
ATOM 1527 C CA . GLU A 1 201 ? -26.438 -5.375 -8.914 1 98.12 201 GLU A CA 1
ATOM 1528 C C . GLU A 1 201 ? -27.344 -5.762 -10.086 1 98.12 201 GLU A C 1
ATOM 1530 O O . GLU A 1 201 ? -28.469 -6.215 -9.891 1 98.12 201 GLU A O 1
ATOM 1535 N N . GLY A 1 202 ? -26.797 -5.578 -11.211 1 98.19 202 GLY A N 1
ATOM 1536 C CA . GLY A 1 202 ? -27.547 -5.906 -12.414 1 98.19 202 GLY A CA 1
ATOM 1537 C C . GLY A 1 202 ? -27.469 -7.379 -12.781 1 98.19 202 GLY A C 1
ATOM 1538 O O . GLY A 1 202 ? -28.125 -7.824 -13.719 1 98.19 202 GLY A O 1
ATOM 1539 N N . GLY A 1 203 ? -26.609 -8.188 -12.125 1 97.94 203 GLY A N 1
ATOM 1540 C CA . GLY A 1 203 ? -26.594 -9.625 -12.32 1 97.94 203 GLY A CA 1
ATOM 1541 C C . GLY A 1 203 ? -25.438 -10.094 -13.188 1 97.94 203 GLY A C 1
ATOM 1542 O O . GLY A 1 203 ? -25.359 -11.273 -13.531 1 97.94 203 GLY A O 1
ATOM 1543 N N . ASP A 1 204 ? -24.5 -9.18 -13.484 1 97.81 204 ASP A N 1
ATOM 1544 C CA . ASP A 1 204 ? -23.406 -9.539 -14.375 1 97.81 204 ASP A CA 1
ATOM 1545 C C . ASP A 1 204 ? -22.375 -10.414 -13.664 1 97.81 204 ASP A C 1
ATOM 1547 O O . ASP A 1 204 ? -21.547 -11.055 -14.312 1 97.81 204 ASP A O 1
ATOM 1551 N N . PHE A 1 205 ? -22.406 -10.406 -12.391 1 98.06 205 PHE A N 1
ATOM 1552 C CA . PHE A 1 205 ? -21.531 -11.25 -11.586 1 98.06 205 PHE A CA 1
ATOM 1553 C C . PHE A 1 205 ? -22.328 -12.297 -10.82 1 98.06 205 PHE A C 1
ATOM 1555 O O . PHE A 1 205 ? -23.438 -12.023 -10.367 1 98.06 205 PHE A O 1
ATOM 1562 N N . LYS A 1 206 ? -21.766 -13.453 -10.727 1 96.38 206 LYS A N 1
ATOM 1563 C CA . LYS A 1 206 ? -22.406 -14.531 -9.984 1 96.38 206 LYS A CA 1
ATOM 1564 C C . LYS A 1 206 ? -21.484 -15.094 -8.914 1 96.38 206 LYS A C 1
ATOM 1566 O O . LYS A 1 206 ? -20.266 -15.109 -9.078 1 96.38 206 LYS A O 1
ATOM 1571 N N . GLY A 1 207 ? -22.062 -15.508 -7.805 1 97.56 207 GLY A N 1
ATOM 1572 C CA . GLY A 1 207 ? -21.344 -16.234 -6.77 1 97.56 207 GLY A CA 1
ATOM 1573 C C . GLY A 1 207 ? -20.469 -15.336 -5.91 1 97.56 207 GLY A C 1
ATOM 1574 O O . GLY A 1 207 ? -19.531 -15.805 -5.273 1 97.56 207 GLY A O 1
ATOM 1575 N N . CYS A 1 208 ? -20.734 -14.102 -5.953 1 98.62 208 CYS A N 1
ATOM 1576 C CA . CYS A 1 208 ? -19.984 -13.148 -5.145 1 98.62 208 CYS A CA 1
ATOM 1577 C C . CYS A 1 208 ? -20.828 -11.906 -4.848 1 98.62 208 CYS A C 1
ATOM 1579 O O . CYS A 1 208 ? -21.969 -11.812 -5.285 1 98.62 208 CYS A O 1
ATOM 1581 N N . GLN A 1 209 ? -20.328 -11.07 -3.977 1 98.81 209 GLN A N 1
ATOM 1582 C CA . GLN A 1 209 ? -20.844 -9.727 -3.74 1 98.81 209 GLN A CA 1
ATOM 1583 C C . GLN A 1 209 ? -19.781 -8.672 -4.035 1 98.81 209 GLN A C 1
ATOM 1585 O O . GLN A 1 209 ? -18.609 -8.867 -3.738 1 98.81 209 GLN A O 1
ATOM 1590 N N . ILE A 1 210 ? -20.203 -7.625 -4.691 1 98.88 210 ILE A N 1
ATOM 1591 C CA . ILE A 1 210 ? -19.266 -6.559 -5.043 1 98.88 210 ILE A CA 1
ATOM 1592 C C . ILE A 1 210 ? -19.797 -5.219 -4.539 1 98.88 210 ILE A C 1
ATOM 1594 O O . ILE A 1 210 ? -20.984 -4.914 -4.699 1 98.88 210 ILE A O 1
ATOM 1598 N N . TYR A 1 211 ? -18.906 -4.461 -3.918 1 98.75 211 TYR A N 1
ATOM 1599 C CA . TYR A 1 211 ? -19.281 -3.111 -3.516 1 98.75 211 TYR A CA 1
ATOM 1600 C C . TYR A 1 211 ? -18.078 -2.184 -3.486 1 98.75 211 TYR A C 1
ATOM 1602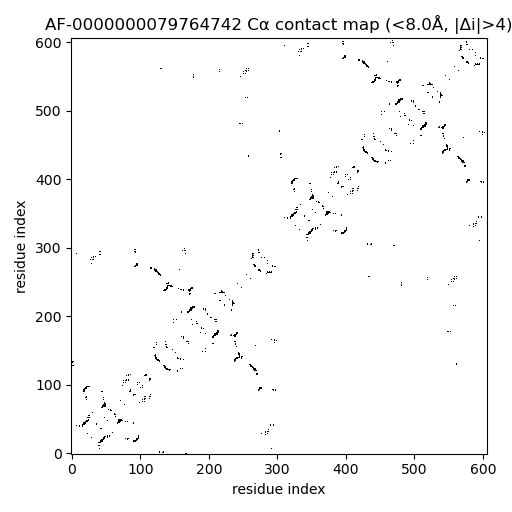 O O . TYR A 1 211 ? -17.047 -2.521 -2.914 1 98.75 211 TYR A O 1
ATOM 1610 N N . GLY A 1 212 ? -18.25 -1.062 -4.105 1 98.25 212 GLY A N 1
ATOM 1611 C CA . GLY A 1 212 ? -17.266 0.009 -4.086 1 98.25 21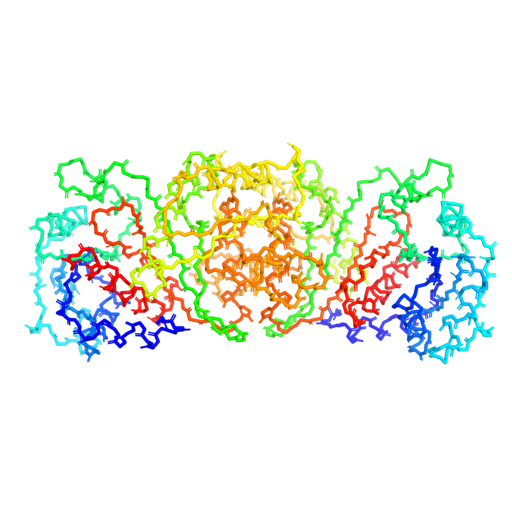2 GLY A CA 1
ATOM 1612 C C . GLY A 1 212 ? -17.781 1.302 -4.688 1 98.25 212 GLY A C 1
ATOM 1613 O O . GLY A 1 212 ? -18.906 1.357 -5.184 1 98.25 212 GLY A O 1
ATOM 1614 N N . PRO A 1 213 ? -17.062 2.277 -4.688 1 98.5 213 PRO A N 1
ATOM 1615 C CA . PRO A 1 213 ? -15.664 2.383 -4.238 1 98.5 213 PRO A CA 1
ATOM 1616 C C . PRO A 1 213 ? -15.523 2.271 -2.721 1 98.5 213 PRO A C 1
ATOM 1618 O O . PRO A 1 213 ? -16.359 2.793 -1.979 1 98.5 213 PRO A O 1
ATOM 1621 N N . LEU A 1 214 ? -14.484 1.542 -2.266 1 98.5 214 LEU A N 1
ATOM 1622 C CA . LEU A 1 214 ? -14.133 1.461 -0.852 1 98.5 214 LEU A CA 1
ATOM 1623 C C . LEU A 1 214 ? -12.656 1.777 -0.639 1 98.5 214 LEU A C 1
ATOM 1625 O O . LEU A 1 214 ? -11.805 1.356 -1.427 1 98.5 214 LEU A O 1
ATOM 1629 N N . SER A 1 215 ? -12.367 2.531 0.368 1 97.75 215 SER A N 1
ATOM 1630 C CA . SER A 1 215 ? -10.984 2.652 0.812 1 97.75 215 SER A CA 1
ATOM 1631 C C . SER A 1 215 ? -10.508 1.374 1.493 1 97.75 215 SER A C 1
ATOM 1633 O O . SER A 1 215 ? -11.32 0.542 1.901 1 97.75 215 SER A O 1
ATOM 1635 N N . MET A 1 216 ? -9.234 1.184 1.58 1 98.19 216 MET A N 1
ATOM 1636 C CA . MET A 1 216 ? -8.656 -0.037 2.135 1 98.19 216 MET A CA 1
ATOM 1637 C C . MET A 1 216 ? -9.188 -0.3 3.541 1 98.19 216 MET A C 1
ATOM 1639 O O . MET A 1 216 ? -9.578 -1.422 3.861 1 98.19 216 MET A O 1
ATOM 1643 N N . ASP A 1 217 ? -9.195 0.732 4.402 1 95.88 217 ASP A N 1
ATOM 1644 C CA . ASP A 1 217 ? -9.656 0.558 5.781 1 95.88 217 ASP A CA 1
ATOM 1645 C C . ASP A 1 217 ? -11.125 0.16 5.824 1 95.88 217 ASP A C 1
ATOM 1647 O O . ASP A 1 217 ? -11.5 -0.768 6.543 1 95.88 217 ASP A O 1
ATOM 1651 N N . LEU A 1 218 ? -11.945 0.782 5.008 1 96.94 218 LEU A N 1
ATOM 1652 C CA . LEU A 1 218 ? -13.367 0.48 4.984 1 96.94 218 LEU A CA 1
ATOM 1653 C C . LEU A 1 218 ? -13.625 -0.898 4.379 1 96.94 218 LEU A C 1
ATOM 1655 O O . LEU A 1 218 ? -14.672 -1.505 4.625 1 96.94 218 LEU A O 1
ATOM 1659 N N . ALA A 1 219 ? -12.695 -1.383 3.533 1 98.12 219 ALA A N 1
ATOM 1660 C CA . ALA A 1 219 ? -12.852 -2.701 2.922 1 98.12 219 ALA A CA 1
ATOM 1661 C C . ALA A 1 219 ? -12.594 -3.811 3.938 1 98.12 219 ALA A C 1
ATOM 1663 O O . ALA A 1 219 ? -13.297 -4.824 3.953 1 98.12 219 ALA A O 1
ATOM 1664 N N . ILE A 1 220 ? -11.594 -3.584 4.859 1 97.12 220 ILE A N 1
ATOM 1665 C CA . ILE A 1 220 ? -11.125 -4.773 5.57 1 97.12 220 ILE A CA 1
ATOM 1666 C C . ILE A 1 220 ? -11.391 -4.613 7.066 1 97.12 220 ILE A C 1
ATOM 1668 O O . ILE A 1 220 ? -11.273 -5.574 7.828 1 97.12 220 ILE A O 1
ATOM 1672 N N . ASP A 1 221 ? -11.703 -3.449 7.559 1 94.62 221 ASP A N 1
ATOM 1673 C CA . ASP A 1 221 ? -11.875 -3.189 8.984 1 94.62 221 ASP A CA 1
ATOM 1674 C C . ASP A 1 221 ? -13.344 -2.938 9.32 1 94.62 221 ASP A C 1
ATOM 1676 O O . ASP A 1 221 ? -13.867 -1.851 9.062 1 94.62 221 ASP A O 1
ATOM 1680 N N . PRO A 1 222 ? -14 -3.836 10.008 1 94.06 222 PRO A N 1
ATOM 1681 C CA . PRO A 1 222 ? -15.414 -3.656 10.352 1 94.06 222 PRO A CA 1
ATOM 1682 C C . PRO A 1 222 ? -15.664 -2.408 11.195 1 94.06 222 PRO A C 1
ATOM 1684 O O . PRO A 1 222 ? -16.688 -1.737 11.031 1 94.06 222 PRO A O 1
ATOM 1687 N N . GLU A 1 223 ? -14.758 -2.098 12.086 1 91 223 GLU A N 1
ATOM 1688 C CA . GLU A 1 223 ? -14.922 -0.93 12.945 1 91 223 GLU A CA 1
ATOM 1689 C C . GLU A 1 223 ? -14.883 0.362 12.133 1 91 223 GLU A C 1
ATOM 1691 O O . GLU A 1 223 ? -15.648 1.29 12.406 1 91 223 GLU A O 1
ATOM 1696 N N . ALA A 1 224 ? -13.984 0.392 11.195 1 90.19 224 ALA A N 1
ATOM 1697 C CA . ALA A 1 224 ? -13.914 1.562 10.328 1 90.19 224 ALA A CA 1
ATOM 1698 C C . ALA A 1 224 ? -15.211 1.74 9.539 1 90.19 224 ALA A C 1
ATOM 1700 O O . ALA A 1 224 ? -15.703 2.861 9.383 1 90.19 224 ALA A O 1
ATOM 1701 N N . ALA A 1 225 ? -15.734 0.655 9.07 1 90.94 225 ALA A N 1
ATOM 1702 C CA . ALA A 1 225 ? -16.969 0.698 8.289 1 90.94 225 ALA A CA 1
ATOM 1703 C C . ALA A 1 225 ? -18.125 1.201 9.141 1 90.94 225 ALA A C 1
ATOM 1705 O O . ALA A 1 225 ? -18.922 2.035 8.688 1 90.94 225 ALA A O 1
ATOM 1706 N N . VAL A 1 226 ? -18.219 0.762 10.367 1 88.19 226 VAL A N 1
ATOM 1707 C CA . VAL A 1 226 ? -19.266 1.167 11.289 1 88.19 226 VAL A CA 1
ATOM 1708 C C . VAL A 1 226 ? -19.125 2.652 11.609 1 88.19 226 VAL A C 1
ATOM 1710 O O . VAL A 1 226 ? -20.109 3.395 11.578 1 88.19 226 VAL A O 1
ATOM 1713 N N . HIS A 1 227 ? -17.953 3.035 11.906 1 85.69 227 HIS A N 1
ATOM 1714 C CA . HIS A 1 227 ? -17.672 4.414 12.289 1 85.69 227 HIS A CA 1
ATOM 1715 C C . HIS A 1 227 ? -18.078 5.383 11.18 1 85.69 227 HIS A C 1
ATOM 1717 O O . HIS A 1 227 ? -18.531 6.496 11.461 1 85.69 227 HIS A O 1
ATOM 1723 N N . LYS A 1 228 ? -17.922 4.938 9.945 1 86.19 228 LYS A N 1
ATOM 1724 C CA . LYS A 1 228 ? -18.234 5.805 8.812 1 86.19 228 LYS A CA 1
ATOM 1725 C C . LYS A 1 228 ? -19.672 5.609 8.352 1 86.19 228 LYS A C 1
ATOM 1727 O O . LYS A 1 228 ? -20.109 6.227 7.379 1 86.19 228 LYS A O 1
ATOM 1732 N N . GLY A 1 229 ? -20.359 4.664 8.953 1 86.75 229 GLY A N 1
ATOM 1733 C CA . GLY A 1 229 ? -21.766 4.453 8.695 1 86.75 229 GLY A CA 1
ATOM 1734 C C . GLY A 1 229 ? -22.047 3.719 7.398 1 86.75 229 GLY A C 1
ATOM 1735 O O . GLY A 1 229 ? -23.094 3.904 6.781 1 86.75 229 GLY A O 1
ATOM 1736 N N . VAL A 1 230 ? -21.109 2.992 6.941 1 86.62 230 VAL A N 1
ATOM 1737 C CA . VAL A 1 230 ? -21.312 2.209 5.727 1 86.62 230 VAL A CA 1
ATOM 1738 C C . VAL A 1 230 ? -21.953 0.87 6.074 1 86.62 230 VAL A C 1
ATOM 1740 O O . VAL A 1 230 ? -21.406 0.096 6.863 1 86.62 230 VAL A O 1
ATOM 1743 N N . THR A 1 231 ? -23.062 0.549 5.492 1 88.62 231 THR A N 1
ATOM 1744 C CA . THR A 1 231 ? -23.844 -0.591 5.949 1 88.62 231 THR A CA 1
ATOM 1745 C C . THR A 1 231 ? -23.766 -1.74 4.945 1 88.62 231 THR A C 1
ATOM 1747 O O . THR A 1 231 ? -24.219 -2.85 5.23 1 88.62 231 THR A O 1
ATOM 1750 N N . ASN A 1 232 ? -23.141 -1.564 3.859 1 93.75 232 ASN A N 1
ATOM 1751 C CA . ASN A 1 232 ? -23.047 -2.641 2.879 1 93.75 232 ASN A CA 1
ATOM 1752 C C . ASN A 1 232 ? -22.281 -3.842 3.438 1 93.75 232 ASN A C 1
ATOM 1754 O O . ASN A 1 232 ? -21.297 -3.678 4.148 1 93.75 232 ASN A O 1
ATOM 1758 N N . PRO A 1 233 ? -22.766 -5.055 3.129 1 95 233 PRO A N 1
ATOM 1759 C CA . PRO A 1 233 ? -22.156 -6.262 3.697 1 95 233 PRO A CA 1
ATOM 1760 C C . PRO A 1 233 ? -20.688 -6.438 3.299 1 95 233 PRO A C 1
ATOM 1762 O O . PRO A 1 233 ? -19.953 -7.16 3.963 1 95 233 PRO A O 1
ATOM 1765 N N . VAL A 1 234 ? -20.266 -5.836 2.266 1 97.94 234 VAL A N 1
ATOM 1766 C CA . VAL A 1 234 ? -18.891 -5.949 1.798 1 97.94 234 VAL A CA 1
ATOM 1767 C C . VAL A 1 234 ? -17.969 -5.074 2.654 1 97.94 234 VAL A C 1
ATOM 1769 O O . VAL A 1 234 ? -16.812 -5.422 2.895 1 97.94 234 VAL A O 1
ATOM 1772 N N . ALA A 1 235 ? -18.469 -3.953 3.168 1 97.38 235 ALA A N 1
ATOM 1773 C CA . ALA A 1 235 ? -17.688 -2.994 3.939 1 97.38 235 ALA A CA 1
ATOM 1774 C C . ALA A 1 235 ? -17.203 -3.607 5.25 1 97.38 235 ALA A C 1
ATOM 1776 O O . ALA A 1 235 ? -18 -4.133 6.027 1 97.38 235 ALA A O 1
ATOM 1777 N N . GLY A 1 236 ? -15.906 -3.604 5.422 1 96.81 236 GLY A N 1
ATOM 1778 C CA . GLY A 1 236 ? -15.297 -4.148 6.621 1 96.81 236 GLY A CA 1
ATOM 1779 C C . GLY A 1 236 ? -15.055 -5.645 6.543 1 96.81 236 GLY A C 1
ATOM 1780 O O . GLY A 1 236 ? -14.359 -6.211 7.387 1 96.81 236 GLY A O 1
ATOM 1781 N N . HIS A 1 237 ? -15.539 -6.297 5.473 1 97.44 237 HIS A N 1
ATOM 1782 C CA . HIS A 1 237 ? -15.555 -7.754 5.449 1 97.44 237 HIS A CA 1
ATOM 1783 C C . HIS A 1 237 ? -15.117 -8.289 4.09 1 97.44 237 HIS A C 1
ATOM 1785 O O . HIS A 1 237 ? -15.398 -9.438 3.75 1 97.44 237 HIS A O 1
ATOM 1791 N N . ALA A 1 238 ? -14.445 -7.469 3.336 1 98.5 238 ALA A N 1
ATOM 1792 C CA . ALA A 1 238 ? -14.031 -7.887 2 1 98.5 238 ALA A CA 1
ATOM 1793 C C . ALA A 1 238 ? -13.078 -9.078 2.072 1 98.5 238 ALA A C 1
ATOM 1795 O O . ALA A 1 238 ? -12.227 -9.156 2.961 1 98.5 238 ALA A O 1
ATOM 1796 N N . ASP A 1 239 ? -13.273 -10.047 1.178 1 98.56 239 ASP A N 1
ATOM 1797 C CA . ASP A 1 239 ? -12.359 -11.164 0.981 1 98.56 239 ASP A CA 1
ATOM 1798 C C . ASP A 1 239 ? -11.359 -10.875 -0.136 1 98.56 239 ASP A C 1
ATOM 1800 O O . ASP A 1 239 ? -10.172 -11.172 -0.005 1 98.56 239 ASP A O 1
ATOM 1804 N N . ILE A 1 240 ? -11.883 -10.344 -1.198 1 98.94 240 ILE A N 1
ATOM 1805 C CA . ILE A 1 240 ? -11.094 -10.031 -2.385 1 98.94 240 ILE A CA 1
ATOM 1806 C C . ILE A 1 240 ? -10.914 -8.516 -2.494 1 98.94 240 ILE A C 1
ATOM 1808 O O . ILE A 1 240 ? -11.891 -7.766 -2.486 1 98.94 240 ILE A O 1
ATOM 1812 N N . LEU A 1 241 ? -9.734 -8.07 -2.518 1 98.94 241 LEU A N 1
ATOM 1813 C CA . LEU A 1 241 ? -9.375 -6.668 -2.715 1 98.94 241 LEU A CA 1
ATOM 1814 C C . LEU A 1 241 ? -8.891 -6.426 -4.141 1 98.94 241 LEU A C 1
ATOM 1816 O O . LEU A 1 241 ? -7.82 -6.891 -4.523 1 98.94 241 LEU A O 1
ATOM 1820 N N . LEU A 1 242 ? -9.688 -5.762 -4.934 1 99 242 LEU A N 1
ATOM 1821 C CA . LEU A 1 242 ? -9.328 -5.414 -6.305 1 99 242 LEU A CA 1
ATOM 1822 C C . LEU A 1 242 ? -8.57 -4.09 -6.348 1 99 242 LEU A C 1
ATOM 1824 O O . LEU A 1 242 ? -9.148 -3.031 -6.09 1 99 242 LEU A O 1
ATOM 1828 N N . PHE A 1 243 ? -7.352 -4.133 -6.672 1 98.94 243 PHE A N 1
ATOM 1829 C CA . PHE A 1 243 ? -6.539 -2.926 -6.777 1 98.94 243 PHE A CA 1
ATOM 1830 C C . PHE A 1 243 ? -6.793 -2.217 -8.102 1 98.94 243 PHE A C 1
ATOM 1832 O O . PHE A 1 243 ? -7.043 -2.863 -9.125 1 98.94 243 PHE A O 1
ATOM 1839 N N . PRO A 1 244 ? -6.707 -0.941 -8.102 1 98.88 244 PRO A N 1
ATOM 1840 C CA . PRO A 1 244 ? -7.043 -0.193 -9.312 1 98.88 244 PRO A CA 1
ATOM 1841 C C . PRO A 1 244 ? -5.977 -0.322 -10.398 1 98.88 244 PRO A C 1
ATOM 1843 O O . PRO A 1 244 ? -6.281 -0.193 -11.586 1 98.88 244 PRO A O 1
ATOM 1846 N N . ASN A 1 245 ? -4.75 -0.55 -10.023 1 98.69 245 ASN A N 1
ATOM 1847 C CA . ASN A 1 245 ? -3.627 -0.652 -10.953 1 98.69 245 ASN A CA 1
ATOM 1848 C C . ASN A 1 245 ? -2.414 -1.298 -10.289 1 98.69 245 ASN A C 1
ATOM 1850 O O . ASN A 1 245 ? -2.418 -1.547 -9.086 1 98.69 245 ASN A O 1
ATOM 1854 N N . ILE A 1 246 ? -1.429 -1.53 -11.062 1 98.62 246 ILE A N 1
ATOM 1855 C CA . ILE A 1 246 ? -0.285 -2.312 -10.602 1 98.62 246 ILE A CA 1
ATOM 1856 C C . ILE A 1 246 ? 0.519 -1.507 -9.586 1 98.62 246 ILE A C 1
ATOM 1858 O O . ILE A 1 246 ? 1.125 -2.076 -8.672 1 98.62 246 ILE A O 1
ATOM 1862 N N . ASP A 1 247 ? 0.548 -0.138 -9.734 1 98.62 247 ASP A N 1
ATOM 1863 C CA . ASP A 1 247 ? 1.293 0.688 -8.789 1 98.62 247 ASP A CA 1
ATOM 1864 C C . ASP A 1 247 ? 0.76 0.513 -7.367 1 98.62 247 ASP A C 1
ATOM 1866 O O . ASP A 1 247 ? 1.525 0.234 -6.441 1 98.62 247 ASP A O 1
ATOM 1870 N N . ALA A 1 248 ? -0.542 0.633 -7.27 1 98.88 248 ALA A N 1
ATOM 1871 C CA . ALA A 1 248 ? -1.189 0.497 -5.965 1 98.88 248 ALA A CA 1
ATOM 1872 C C . ALA A 1 248 ? -1.033 -0.919 -5.422 1 98.88 248 ALA A C 1
ATOM 1874 O O . ALA A 1 248 ? -0.695 -1.106 -4.25 1 98.88 248 ALA A O 1
ATOM 1875 N N . GLY A 1 249 ? -1.239 -1.853 -6.293 1 98.75 249 GLY A N 1
ATOM 1876 C CA . GLY A 1 249 ? -1.182 -3.24 -5.863 1 98.75 249 GLY A CA 1
ATOM 1877 C C . GLY A 1 249 ? 0.208 -3.678 -5.441 1 98.75 249 GLY A C 1
ATOM 1878 O O . GLY A 1 249 ? 0.393 -4.191 -4.336 1 98.75 249 GLY A O 1
ATOM 1879 N N . ASN A 1 250 ? 1.183 -3.479 -6.309 1 98.56 250 ASN A N 1
ATOM 1880 C CA . ASN A 1 250 ? 2.545 -3.949 -6.086 1 98.56 250 ASN A CA 1
ATOM 1881 C C . ASN A 1 250 ? 3.184 -3.264 -4.883 1 98.56 250 ASN A C 1
ATOM 1883 O O . ASN A 1 250 ? 3.818 -3.92 -4.055 1 98.56 250 ASN A O 1
ATOM 1887 N N . ILE A 1 251 ? 2.977 -1.944 -4.758 1 98.75 251 ILE A N 1
ATOM 1888 C CA . ILE A 1 251 ? 3.574 -1.188 -3.662 1 98.75 251 ILE A CA 1
ATOM 1889 C C . ILE A 1 251 ? 2.961 -1.627 -2.334 1 98.75 251 ILE A C 1
ATOM 1891 O O . ILE A 1 251 ? 3.676 -1.83 -1.35 1 98.75 251 ILE A O 1
ATOM 1895 N N . THR A 1 252 ? 1.646 -1.815 -2.338 1 98.69 252 THR A N 1
ATOM 1896 C CA . THR A 1 252 ? 0.95 -2.293 -1.147 1 98.69 252 THR A CA 1
ATOM 1897 C C . THR A 1 252 ? 1.442 -3.684 -0.756 1 98.69 252 THR A C 1
ATOM 1899 O O . THR A 1 252 ? 1.74 -3.936 0.414 1 98.69 252 THR A O 1
ATOM 1902 N N . TYR A 1 253 ? 1.545 -4.547 -1.758 1 98.19 253 TYR A N 1
ATOM 1903 C CA . TYR A 1 253 ? 2.037 -5.902 -1.532 1 98.19 253 TYR A CA 1
ATOM 1904 C C . TYR A 1 253 ? 3.404 -5.883 -0.862 1 98.19 253 TYR A C 1
ATOM 1906 O O . TYR A 1 253 ? 3.613 -6.543 0.158 1 98.19 253 TYR A O 1
ATOM 1914 N N . LYS A 1 254 ? 4.309 -5.176 -1.348 1 97.19 254 LYS A N 1
ATOM 1915 C CA . LYS A 1 254 ? 5.703 -5.219 -0.911 1 97.19 254 LYS A CA 1
ATOM 1916 C C . LYS A 1 254 ? 5.863 -4.609 0.478 1 97.19 254 LYS A C 1
ATOM 1918 O O . LYS A 1 254 ? 6.668 -5.082 1.282 1 97.19 254 LYS A O 1
ATOM 1923 N N . ILE A 1 255 ? 5.109 -3.484 0.785 1 97.38 255 ILE A N 1
ATOM 1924 C CA . ILE A 1 255 ? 5.254 -2.902 2.115 1 97.38 255 ILE A CA 1
ATOM 1925 C C . ILE A 1 255 ? 4.637 -3.834 3.156 1 97.38 255 ILE A C 1
ATOM 1927 O O . ILE A 1 255 ? 5.117 -3.92 4.285 1 97.38 255 ILE A O 1
ATOM 1931 N N . LEU A 1 256 ? 3.547 -4.531 2.791 1 96.88 256 LEU A N 1
ATOM 1932 C CA . LEU A 1 256 ? 2.91 -5.48 3.695 1 96.88 256 LEU A CA 1
ATOM 1933 C C . LEU A 1 256 ? 3.861 -6.621 4.043 1 96.88 256 LEU A C 1
ATOM 1935 O O . LEU A 1 256 ? 4.004 -6.984 5.215 1 96.88 256 LEU A O 1
ATOM 1939 N N . VAL A 1 257 ? 4.523 -7.148 3.061 1 95 257 VAL A N 1
ATOM 1940 C CA . VAL A 1 257 ? 5.453 -8.258 3.236 1 95 257 VAL A CA 1
ATOM 1941 C C . VAL A 1 257 ? 6.594 -7.832 4.16 1 95 257 VAL A C 1
ATOM 1943 O O . VAL A 1 257 ? 7.082 -8.633 4.961 1 95 257 VAL A O 1
ATOM 1946 N N . ARG A 1 258 ? 6.961 -6.59 4.078 1 94 258 ARG A N 1
ATOM 1947 C CA . ARG A 1 258 ? 8.109 -6.09 4.824 1 94 258 ARG A CA 1
ATOM 1948 C C . ARG A 1 258 ? 7.73 -5.766 6.266 1 94 258 ARG A C 1
ATOM 1950 O O . ARG A 1 258 ? 8.547 -5.898 7.172 1 94 258 ARG A O 1
ATOM 1957 N N . THR A 1 259 ? 6.449 -5.402 6.523 1 96 259 THR A N 1
ATOM 1958 C CA . THR A 1 259 ? 6.176 -4.734 7.789 1 96 259 THR A CA 1
ATOM 1959 C C . THR A 1 259 ? 5.195 -5.547 8.633 1 96 259 THR A C 1
ATOM 1961 O O . THR A 1 259 ? 5.066 -5.32 9.836 1 96 259 THR A O 1
ATOM 1964 N N . ALA A 1 260 ? 4.43 -6.43 8.031 1 96.25 260 ALA A N 1
ATOM 1965 C CA . ALA A 1 260 ? 3.447 -7.227 8.758 1 96.25 260 ALA A CA 1
ATOM 1966 C C . ALA A 1 260 ? 3.887 -8.688 8.859 1 96.25 260 ALA A C 1
ATOM 1968 O O . ALA A 1 260 ? 4.82 -9.109 8.172 1 96.25 260 ALA A O 1
ATOM 1969 N N . LYS A 1 261 ? 3.338 -9.383 9.797 1 95.62 261 LYS A N 1
ATOM 1970 C CA . LYS A 1 261 ? 3.48 -10.836 9.828 1 95.62 261 LYS A CA 1
ATOM 1971 C C . LYS A 1 261 ? 2.469 -11.516 8.914 1 95.62 261 LYS A C 1
ATOM 1973 O O . LYS A 1 261 ? 1.28 -11.586 9.234 1 95.62 261 LYS A O 1
ATOM 1978 N N . VAL A 1 262 ? 3 -12.047 7.844 1 97 262 VAL A N 1
ATOM 1979 C CA . VAL A 1 262 ? 2.074 -12.555 6.836 1 97 262 VAL A CA 1
ATOM 1980 C C . VAL A 1 262 ? 2.564 -13.906 6.32 1 97 262 VAL A C 1
ATOM 1982 O O . VAL A 1 262 ? 3.758 -14.211 6.391 1 97 262 VAL A O 1
ATOM 1985 N N . LYS A 1 263 ? 1.674 -14.758 5.945 1 97.25 263 LYS A N 1
ATOM 1986 C CA . LYS A 1 263 ? 1.89 -15.883 5.035 1 97.25 263 LYS A CA 1
ATOM 1987 C C . LYS A 1 263 ? 1.245 -15.617 3.678 1 97.25 263 LYS A C 1
ATOM 1989 O O . LYS A 1 263 ? 0.158 -15.047 3.602 1 97.25 263 LYS A O 1
ATOM 1994 N N . ILE A 1 264 ? 1.938 -16.047 2.668 1 97.31 264 ILE A N 1
ATOM 1995 C CA . ILE A 1 264 ? 1.497 -15.633 1.343 1 97.31 264 ILE A CA 1
ATOM 1996 C C . ILE A 1 264 ? 1.504 -16.828 0.391 1 97.31 264 ILE A C 1
ATOM 1998 O O . ILE A 1 264 ? 2.352 -17.719 0.506 1 97.31 264 ILE A O 1
ATOM 2002 N N . GLY A 1 265 ? 0.554 -16.859 -0.478 1 97.44 265 GLY A N 1
ATOM 2003 C CA . GLY A 1 265 ? 0.532 -17.734 -1.634 1 97.44 265 GLY A CA 1
ATOM 2004 C C . GLY A 1 265 ? 0.17 -17.031 -2.922 1 97.44 265 GLY A C 1
ATOM 2005 O O . GLY A 1 265 ? -0.781 -16.25 -2.957 1 97.44 265 GLY A O 1
ATOM 2006 N N . ASN A 1 266 ? 0.903 -17.25 -3.951 1 97.56 266 ASN A N 1
ATOM 2007 C CA . ASN A 1 266 ? 0.726 -16.562 -5.23 1 97.56 266 ASN A CA 1
ATOM 2008 C C . ASN A 1 266 ? 0.343 -17.547 -6.336 1 97.56 266 ASN A C 1
ATOM 2010 O O . ASN A 1 266 ? 0.892 -18.641 -6.414 1 97.56 266 ASN A O 1
ATOM 2014 N N . VAL A 1 267 ? -0.581 -17.062 -7.191 1 98.19 267 VAL A N 1
ATOM 2015 C CA . VAL A 1 267 ? -0.973 -17.922 -8.305 1 98.19 267 VAL A CA 1
ATOM 2016 C C . VAL A 1 267 ? -1.399 -17.062 -9.492 1 98.19 267 VAL A C 1
ATOM 2018 O O . VAL A 1 267 ? -1.919 -15.961 -9.312 1 98.19 267 VAL A O 1
ATOM 2021 N N . LEU A 1 268 ? -1.033 -17.5 -10.641 1 98.19 268 LEU A N 1
ATOM 2022 C CA . LEU A 1 268 ? -1.563 -16.969 -11.898 1 98.19 268 LEU A CA 1
ATOM 2023 C C . LEU A 1 268 ? -2.742 -17.797 -12.383 1 98.19 268 LEU A C 1
ATOM 2025 O O . LEU A 1 268 ? -2.648 -19.031 -12.461 1 98.19 268 LEU A O 1
ATOM 2029 N N . VAL A 1 269 ? -3.85 -17.141 -12.695 1 97.69 269 VAL A N 1
ATOM 2030 C CA . VAL A 1 269 ? -5.078 -17.828 -13.078 1 97.69 269 VAL A CA 1
ATOM 2031 C C . VAL A 1 269 ? -5.613 -17.25 -14.383 1 97.69 269 VAL A C 1
ATOM 2033 O O . VAL A 1 269 ? -5.004 -16.344 -14.969 1 97.69 269 VAL A O 1
ATOM 2036 N N . GLY A 1 270 ? -6.707 -17.781 -14.836 1 96.62 270 GLY A N 1
ATOM 2037 C CA . GLY A 1 270 ? -7.207 -17.469 -16.172 1 96.62 270 GLY A CA 1
ATOM 2038 C C . GLY A 1 270 ? -6.746 -18.453 -17.234 1 96.62 270 GLY A C 1
ATOM 2039 O O . GLY A 1 270 ? -7.074 -18.297 -18.406 1 96.62 270 GLY A O 1
ATOM 2040 N N . THR A 1 271 ? -5.91 -19.391 -16.828 1 97.06 271 THR A N 1
ATOM 2041 C CA . THR A 1 271 ? -5.441 -20.5 -17.656 1 97.06 271 THR A CA 1
ATOM 2042 C C . THR A 1 271 ? -6.246 -21.766 -17.359 1 97.06 271 THR A C 1
ATOM 2044 O O . THR A 1 271 ? -7.031 -21.797 -16.406 1 97.06 271 THR A O 1
ATOM 2047 N N . SER A 1 272 ? -6.098 -22.75 -18.188 1 96.69 272 SER A N 1
ATOM 2048 C CA . SER A 1 272 ? -6.867 -23.969 -18.031 1 96.69 272 SER A CA 1
ATOM 2049 C C . SER A 1 272 ? -6.449 -24.734 -16.781 1 96.69 272 SER A C 1
ATOM 2051 O O . SER A 1 272 ? -7.168 -25.625 -16.312 1 96.69 272 SER A O 1
ATOM 2053 N N . ALA A 1 273 ? -5.293 -24.438 -16.25 1 97.44 273 ALA A N 1
ATOM 2054 C CA . ALA A 1 273 ? -4.758 -24.922 -14.977 1 97.44 273 ALA A CA 1
ATOM 2055 C C . ALA A 1 273 ? -3.996 -23.828 -14.242 1 97.44 273 ALA A C 1
ATOM 2057 O O . ALA A 1 273 ? -3.465 -22.906 -14.867 1 97.44 273 ALA A O 1
ATOM 2058 N N . PRO A 1 274 ? -4.02 -23.906 -12.867 1 98 274 PRO A N 1
ATOM 2059 C CA . PRO A 1 274 ? -3.289 -22.859 -12.148 1 98 274 PRO A CA 1
ATOM 2060 C C . PRO A 1 274 ? -1.79 -22.891 -12.43 1 98 274 PRO A C 1
ATOM 2062 O O . PRO A 1 274 ? -1.213 -23.953 -12.617 1 98 274 PRO A O 1
ATOM 2065 N N . VAL A 1 275 ? -1.231 -21.719 -12.477 1 98.44 275 VAL A N 1
ATOM 2066 C CA . VAL A 1 275 ? 0.19 -21.531 -12.758 1 98.44 275 VAL A CA 1
ATOM 2067 C C . VAL A 1 275 ? 0.868 -20.859 -11.57 1 98.44 275 VAL A C 1
ATOM 2069 O O . VAL A 1 275 ? 0.367 -19.844 -11.055 1 98.44 275 VAL A O 1
ATOM 2072 N N . VAL A 1 276 ? 1.963 -21.391 -11.102 1 98.19 276 VAL A N 1
ATOM 2073 C CA . VAL A 1 276 ? 2.725 -20.812 -10 1 98.19 276 VAL A CA 1
ATOM 2074 C C . VAL A 1 276 ? 4.02 -20.203 -10.523 1 98.19 276 VAL A C 1
ATOM 2076 O O . VAL A 1 276 ? 4.871 -20.906 -11.078 1 98.19 276 VAL A O 1
ATOM 2079 N N . LEU A 1 277 ? 4.008 -18.875 -10.398 1 93.44 277 LEU A N 1
ATOM 2080 C CA . LEU A 1 277 ? 5.207 -18.141 -10.789 1 93.44 277 LEU A CA 1
ATOM 2081 C C . LEU A 1 277 ? 6.113 -17.891 -9.586 1 93.44 277 LEU A C 1
ATOM 2083 O O . LEU A 1 277 ? 5.773 -17.109 -8.703 1 93.44 277 LEU A O 1
ATOM 2087 N N . THR A 1 278 ? 7.09 -18.641 -9.391 1 79.94 278 THR A N 1
ATOM 2088 C CA . THR A 1 278 ? 7.977 -18.422 -8.25 1 79.94 278 THR A CA 1
ATOM 2089 C C . THR A 1 278 ? 9.148 -17.531 -8.633 1 79.94 278 THR A C 1
ATOM 2091 O O . THR A 1 278 ? 9.539 -17.469 -9.805 1 79.94 278 THR A O 1
ATOM 2094 N N . SER A 1 279 ? 9.422 -16.625 -7.672 1 79.12 279 SER A N 1
ATOM 2095 C CA . SER A 1 279 ? 10.617 -15.789 -7.836 1 79.12 279 SER A CA 1
ATOM 2096 C C . SER A 1 279 ? 11.734 -16.234 -6.898 1 79.12 279 SER A C 1
ATOM 2098 O O . SER A 1 279 ? 11.469 -16.844 -5.852 1 79.12 279 SER A O 1
ATOM 2100 N N . ARG A 1 280 ? 13 -16.016 -7.316 1 73.62 280 ARG A N 1
ATOM 2101 C CA . ARG A 1 280 ? 14.148 -16.312 -6.465 1 73.62 280 ARG A CA 1
ATOM 2102 C C . ARG A 1 280 ? 14.078 -15.539 -5.152 1 73.62 280 ARG A C 1
ATOM 2104 O O . ARG A 1 280 ? 14.641 -15.969 -4.141 1 73.62 280 ARG A O 1
ATOM 2111 N N . SER A 1 281 ? 13.297 -14.453 -5.199 1 76.38 281 SER A N 1
ATOM 2112 C CA . SER A 1 281 ? 13.219 -13.594 -4.023 1 76.38 281 SER A CA 1
ATOM 2113 C C . SER A 1 281 ? 12.117 -14.062 -3.07 1 76.38 281 SER A C 1
ATOM 2115 O O . SER A 1 281 ? 12.07 -13.633 -1.914 1 76.38 281 SER A O 1
ATOM 2117 N N . ASP A 1 282 ? 11.289 -14.992 -3.531 1 85.88 282 ASP A N 1
ATOM 2118 C CA . ASP A 1 282 ? 10.266 -15.523 -2.637 1 85.88 282 ASP A CA 1
ATOM 2119 C C . ASP A 1 282 ? 10.883 -16.422 -1.563 1 85.88 282 ASP A C 1
ATOM 2121 O O . ASP A 1 282 ? 11.789 -17.203 -1.85 1 85.88 282 ASP A O 1
ATOM 2125 N N . ASP A 1 283 ? 10.492 -16.25 -0.402 1 89.62 283 ASP A N 1
ATOM 2126 C CA . ASP A 1 283 ? 10.984 -17.156 0.638 1 89.62 283 ASP A CA 1
ATOM 2127 C C . ASP A 1 283 ? 10.398 -18.562 0.48 1 89.62 283 ASP A C 1
ATOM 2129 O O . ASP A 1 283 ? 9.469 -18.75 -0.305 1 89.62 283 ASP A O 1
ATOM 2133 N N . PHE A 1 284 ? 10.93 -19.531 1.13 1 93.62 284 PHE A N 1
ATOM 2134 C CA . PHE A 1 284 ? 10.578 -20.953 1.035 1 93.62 284 PHE A CA 1
ATOM 2135 C C . PHE A 1 284 ? 9.109 -21.172 1.353 1 93.62 284 PHE A C 1
ATOM 2137 O O . PHE A 1 284 ? 8.406 -21.859 0.617 1 93.62 284 PHE A O 1
ATOM 2144 N N . GLU A 1 285 ? 8.641 -20.547 2.406 1 94.94 285 GLU A N 1
ATOM 2145 C CA . GLU A 1 285 ? 7.254 -20.734 2.834 1 94.94 285 GLU A CA 1
ATOM 2146 C C . GLU A 1 285 ? 6.277 -20.234 1.774 1 94.94 285 GLU A C 1
ATOM 2148 O O . GLU A 1 285 ? 5.242 -20.859 1.528 1 94.94 285 GLU A O 1
ATOM 2153 N N . THR A 1 286 ? 6.594 -19.109 1.184 1 95.81 286 THR A N 1
ATOM 2154 C CA . THR A 1 286 ? 5.746 -18.531 0.145 1 95.81 286 THR A CA 1
ATOM 2155 C C . THR A 1 286 ? 5.637 -19.484 -1.048 1 95.81 286 THR A C 1
ATOM 2157 O O . THR A 1 286 ? 4.551 -19.672 -1.602 1 95.81 286 THR A O 1
ATOM 2160 N N . LYS A 1 287 ? 6.746 -20.094 -1.473 1 95.62 287 LYS A N 1
ATOM 2161 C CA . LYS A 1 287 ? 6.73 -21.047 -2.576 1 95.62 287 LYS A CA 1
ATOM 2162 C C . LYS A 1 287 ? 5.852 -22.25 -2.25 1 95.62 287 LYS A C 1
ATOM 2164 O O . LYS A 1 287 ? 5.023 -22.656 -3.068 1 95.62 287 LYS A O 1
ATOM 2169 N N . LEU A 1 288 ? 6.027 -22.781 -1.062 1 96 288 LEU A N 1
ATOM 2170 C CA . LEU A 1 288 ? 5.254 -23.938 -0.632 1 96 288 LEU A CA 1
ATOM 2171 C C . LEU A 1 288 ? 3.766 -23.609 -0.562 1 96 288 LEU A C 1
ATOM 2173 O O . LEU A 1 288 ? 2.928 -24.375 -1.032 1 96 288 LEU A O 1
ATOM 2177 N N . ASN A 1 289 ? 3.43 -22.438 0.032 1 97.12 289 ASN A N 1
ATOM 2178 C CA . ASN A 1 289 ? 2.045 -21.984 0.122 1 97.12 289 ASN A CA 1
ATOM 2179 C C . ASN A 1 289 ? 1.428 -21.797 -1.26 1 97.12 289 ASN A C 1
ATOM 2181 O O . ASN A 1 289 ? 0.237 -22.047 -1.455 1 97.12 289 ASN A O 1
ATOM 2185 N N . SER A 1 290 ? 2.234 -21.328 -2.193 1 97.88 290 SER A N 1
ATOM 2186 C CA . SER A 1 290 ? 1.749 -21.125 -3.555 1 97.88 290 SER A CA 1
ATOM 2187 C C . SER A 1 290 ? 1.398 -22.453 -4.219 1 97.88 290 SER A C 1
ATOM 2189 O O . SER A 1 290 ? 0.393 -22.547 -4.926 1 97.88 290 SER A O 1
ATOM 2191 N N . ILE A 1 291 ? 2.221 -23.453 -3.975 1 97.06 291 ILE A N 1
ATOM 2192 C CA . ILE A 1 291 ? 1.941 -24.797 -4.5 1 97.06 291 ILE A CA 1
ATOM 2193 C C . ILE A 1 291 ? 0.676 -25.344 -3.85 1 97.06 291 ILE A C 1
ATOM 2195 O O . ILE A 1 291 ? -0.194 -25.891 -4.535 1 97.06 291 ILE A O 1
ATOM 2199 N N . ALA A 1 292 ? 0.551 -25.203 -2.525 1 96.56 292 ALA A N 1
ATOM 2200 C CA . ALA A 1 292 ? -0.636 -25.656 -1.813 1 96.56 292 ALA A CA 1
ATOM 2201 C C . ALA A 1 292 ? -1.896 -24.984 -2.352 1 96.56 292 ALA A C 1
ATOM 2203 O O . ALA A 1 292 ? -2.912 -25.656 -2.58 1 96.56 292 ALA A O 1
ATOM 2204 N N . LEU A 1 293 ? -1.798 -23.703 -2.521 1 96.81 293 LEU A N 1
ATOM 2205 C CA . LEU A 1 293 ? -2.91 -22.938 -3.072 1 96.81 293 LEU A CA 1
ATOM 2206 C C . LEU A 1 293 ? -3.293 -23.453 -4.457 1 96.81 293 LEU A C 1
ATOM 2208 O O . LEU A 1 293 ? -4.473 -23.656 -4.742 1 96.81 293 LEU A O 1
ATOM 2212 N N . ALA A 1 294 ? -2.277 -23.641 -5.297 1 97.56 294 ALA A N 1
ATOM 2213 C CA . ALA A 1 294 ? -2.514 -24.141 -6.648 1 97.56 294 ALA A CA 1
ATOM 2214 C C . ALA A 1 294 ? -3.164 -25.516 -6.621 1 97.56 294 ALA A C 1
ATOM 2216 O O . ALA A 1 294 ? -4.004 -25.828 -7.469 1 97.56 294 ALA A O 1
ATOM 2217 N N . THR A 1 295 ? -2.777 -26.359 -5.68 1 96.62 295 THR A N 1
ATOM 2218 C CA . THR A 1 295 ? -3.348 -27.688 -5.535 1 96.62 295 THR A CA 1
ATOM 2219 C C . THR A 1 295 ? -4.832 -27.609 -5.195 1 96.62 295 THR A C 1
ATOM 2221 O O . THR A 1 295 ? -5.641 -28.359 -5.746 1 96.62 295 THR A O 1
ATOM 2224 N N . VAL A 1 296 ? -5.156 -26.703 -4.289 1 95.62 296 VAL A N 1
ATOM 2225 C CA . VAL A 1 296 ? -6.547 -26.516 -3.891 1 95.62 296 VAL A CA 1
ATOM 2226 C C . VAL A 1 296 ? -7.367 -26.047 -5.086 1 95.62 296 VAL A C 1
ATOM 2228 O O . VAL A 1 296 ? -8.477 -26.531 -5.32 1 95.62 296 VAL A O 1
ATOM 2231 N N . ILE A 1 297 ? -6.812 -25.141 -5.875 1 96.25 297 ILE A N 1
ATOM 2232 C CA . ILE A 1 297 ? -7.492 -24.594 -7.047 1 96.25 297 ILE A CA 1
ATOM 2233 C C . ILE A 1 297 ? -7.688 -25.703 -8.086 1 96.25 297 ILE A C 1
ATOM 2235 O O . ILE A 1 297 ? -8.773 -25.859 -8.641 1 96.25 297 ILE A O 1
ATOM 2239 N N . ALA A 1 298 ? -6.598 -26.469 -8.336 1 95.56 298 ALA A N 1
ATOM 2240 C CA . ALA A 1 298 ? -6.652 -27.547 -9.312 1 95.56 298 ALA A CA 1
ATOM 2241 C C . ALA A 1 298 ? -7.703 -28.578 -8.93 1 95.56 298 ALA A C 1
ATOM 2243 O O . ALA A 1 298 ? -8.359 -29.172 -9.797 1 95.56 298 ALA A O 1
ATOM 2244 N N . GLY A 1 299 ? -7.824 -28.828 -7.672 1 90.81 299 GLY A N 1
ATOM 2245 C CA . GLY A 1 299 ? -8.805 -29.781 -7.18 1 90.81 299 GLY A CA 1
ATOM 2246 C C . GLY A 1 299 ? -10.234 -29.328 -7.398 1 90.81 299 GLY A C 1
ATOM 2247 O O . GLY A 1 299 ? -11.141 -30.156 -7.551 1 90.81 299 GLY A O 1
ATOM 2248 N N . SER A 1 300 ? -10.445 -28.047 -7.324 1 84.5 300 SER A N 1
ATOM 2249 C CA . SER A 1 300 ? -11.789 -27.5 -7.488 1 84.5 300 SER A CA 1
ATOM 2250 C C . SER A 1 300 ? -12.203 -27.484 -8.953 1 84.5 300 SER A C 1
ATOM 2252 O O . SER A 1 300 ? -13.398 -27.469 -9.266 1 84.5 300 SER A O 1
ATOM 2254 N N . ILE A 1 301 ? -11.258 -27.375 -9.836 1 71.12 301 ILE A N 1
ATOM 2255 C CA . ILE A 1 301 ? -11.539 -27.391 -11.266 1 71.12 301 ILE A CA 1
ATOM 2256 C C . ILE A 1 301 ? -11.922 -28.797 -11.711 1 71.12 301 ILE A C 1
ATOM 2258 O O . ILE A 1 301 ? -12.805 -28.969 -12.555 1 71.12 301 ILE A O 1
ATOM 2262 N N . THR A 1 302 ? -11.289 -29.797 -11.25 1 59.94 302 THR A N 1
ATOM 2263 C CA . THR A 1 302 ? -11.492 -31.172 -11.688 1 59.94 302 THR A CA 1
ATOM 2264 C C . THR A 1 302 ? -12.625 -31.828 -10.906 1 59.94 302 THR A C 1
ATOM 2266 O O . THR A 1 302 ? -13.266 -32.75 -11.398 1 59.94 302 THR A O 1
ATOM 2269 N N . ASP A 1 303 ? -12.953 -31.391 -9.711 1 51.59 303 ASP A N 1
ATOM 2270 C CA . ASP A 1 303 ? -14.023 -32.031 -8.969 1 51.59 303 ASP A CA 1
ATOM 2271 C C . ASP A 1 303 ? -15.391 -31.484 -9.359 1 51.59 303 ASP A C 1
ATOM 2273 O O . ASP A 1 303 ? -16.234 -32.188 -9.906 1 51.59 303 ASP A O 1
ATOM 2277 N N . MET B 1 1 ? 19.828 13.312 14.109 1 66.75 1 MET B N 1
ATOM 2278 C CA . MET B 1 1 ? 18.812 12.797 13.195 1 66.75 1 MET B CA 1
ATOM 2279 C C . MET B 1 1 ? 17.719 12.062 13.945 1 66.75 1 MET B C 1
ATOM 2281 O O . MET B 1 1 ? 18 11.195 14.781 1 66.75 1 MET B O 1
ATOM 2285 N N . SER B 1 2 ? 16.469 12.617 13.82 1 78.44 2 SER B N 1
ATOM 2286 C CA . SER B 1 2 ? 15.383 11.977 14.562 1 78.44 2 SER B CA 1
ATOM 2287 C C . SER B 1 2 ? 14.984 10.641 13.938 1 78.44 2 SER B C 1
ATOM 2289 O O . SER B 1 2 ? 14.75 10.562 12.734 1 78.44 2 SER B O 1
ATOM 2291 N N . LYS B 1 3 ? 15.086 9.641 14.766 1 83.44 3 LYS B N 1
ATOM 2292 C CA . LYS B 1 3 ? 14.727 8.312 14.281 1 83.44 3 LYS B CA 1
ATOM 2293 C C . LYS B 1 3 ? 13.359 7.887 14.828 1 83.44 3 LYS B C 1
ATOM 2295 O O . LYS B 1 3 ? 12.859 6.816 14.484 1 83.44 3 LYS B O 1
ATOM 2300 N N . SER B 1 4 ? 12.797 8.906 15.648 1 91.5 4 SER B N 1
ATOM 2301 C CA . SER B 1 4 ? 11.539 8.547 16.297 1 91.5 4 SER B CA 1
ATOM 2302 C C . SER B 1 4 ? 10.711 9.789 16.625 1 91.5 4 SER B C 1
ATOM 2304 O O . SER B 1 4 ? 11.227 10.906 16.594 1 91.5 4 SER B O 1
ATOM 2306 N N . PHE B 1 5 ? 9.469 9.562 16.891 1 93.38 5 PHE B N 1
ATOM 2307 C CA . PHE B 1 5 ? 8.609 10.672 17.281 1 93.38 5 PHE B CA 1
ATOM 2308 C C . PHE B 1 5 ? 8.992 11.195 18.656 1 93.38 5 PHE B C 1
ATOM 2310 O O . PHE B 1 5 ? 8.844 12.383 18.953 1 93.38 5 PHE B O 1
ATOM 2317 N N . GLU B 1 6 ? 9.508 10.312 19.453 1 92.62 6 GLU B N 1
ATOM 2318 C CA . GLU B 1 6 ? 10.023 10.75 20.75 1 92.62 6 GLU B CA 1
ATOM 2319 C C . GLU B 1 6 ? 11.109 11.805 20.578 1 92.62 6 GLU B C 1
ATOM 2321 O O . GLU B 1 6 ? 11.125 12.805 21.297 1 92.62 6 GLU B O 1
ATOM 2326 N N . GLU B 1 7 ? 12 11.531 19.688 1 92.06 7 GLU B N 1
ATOM 2327 C CA . GLU B 1 7 ? 13.07 12.492 19.406 1 92.06 7 GLU B CA 1
ATOM 2328 C C . GLU B 1 7 ? 12.508 13.789 18.828 1 92.06 7 GLU B C 1
ATOM 2330 O O . GLU B 1 7 ? 13.008 14.875 19.125 1 92.06 7 GLU B O 1
ATOM 2335 N N . LEU B 1 8 ? 11.445 13.656 17.984 1 90.12 8 LEU B N 1
ATOM 2336 C CA . LEU B 1 8 ? 10.812 14.844 17.422 1 90.12 8 LEU B CA 1
ATOM 2337 C C . LEU B 1 8 ? 10.18 15.695 18.516 1 90.12 8 LEU B C 1
ATOM 2339 O O . LEU B 1 8 ? 10.289 16.922 18.484 1 90.12 8 LEU B O 1
ATOM 2343 N N . ILE B 1 9 ? 9.523 15.047 19.391 1 89.88 9 ILE B N 1
ATOM 2344 C CA . ILE B 1 9 ? 8.867 15.734 20.5 1 89.88 9 ILE B CA 1
ATOM 2345 C C . ILE B 1 9 ? 9.914 16.422 21.375 1 89.88 9 ILE B C 1
ATOM 2347 O O . ILE B 1 9 ? 9.727 17.562 21.797 1 89.88 9 ILE B O 1
ATOM 2351 N N . SER B 1 10 ? 11.016 15.711 21.609 1 90.88 10 SER B N 1
ATOM 2352 C CA . SER B 1 10 ? 12.102 16.297 22.391 1 90.88 10 SER B CA 1
ATOM 2353 C C . SER B 1 10 ? 12.672 17.531 21.719 1 90.88 10 SER B C 1
ATOM 2355 O O . SER B 1 10 ? 12.953 18.531 22.375 1 90.88 10 SER B O 1
ATOM 2357 N N . LYS B 1 11 ? 12.805 17.453 20.453 1 86.38 11 LYS B N 1
ATOM 2358 C CA . LYS B 1 11 ? 13.297 18.594 19.672 1 86.38 11 LYS B CA 1
ATOM 2359 C C . LYS B 1 11 ? 12.32 19.766 19.734 1 86.38 11 LYS B C 1
ATOM 2361 O O . LYS B 1 11 ? 12.742 20.922 19.828 1 86.38 11 LYS B O 1
ATOM 2366 N N . ALA B 1 12 ? 11.109 19.453 19.656 1 87.19 12 ALA B N 1
ATOM 2367 C CA . ALA B 1 12 ? 10.07 20.469 19.734 1 87.19 12 ALA B CA 1
ATOM 2368 C C . ALA B 1 12 ? 10.102 21.188 21.078 1 87.19 12 ALA B C 1
ATOM 2370 O O . ALA B 1 12 ? 9.844 22.391 21.156 1 87.19 12 ALA B O 1
ATOM 2371 N N . ASN B 1 13 ? 10.469 20.484 22.062 1 85.62 13 ASN B N 1
ATOM 2372 C CA . ASN B 1 13 ? 10.477 21 23.422 1 85.62 13 ASN B CA 1
ATOM 2373 C C . ASN B 1 13 ? 11.664 21.938 23.672 1 85.62 13 ASN B C 1
ATOM 2375 O O . ASN B 1 13 ? 11.656 22.75 24.594 1 85.62 13 ASN B O 1
ATOM 2379 N N . GLN B 1 14 ? 12.617 21.797 22.969 1 78.06 14 GLN B N 1
ATOM 2380 C CA . GLN B 1 14 ? 13.852 22.562 23.172 1 78.06 14 GLN B CA 1
ATOM 2381 C C . GLN B 1 14 ? 13.758 23.922 22.5 1 78.06 14 GLN B C 1
ATOM 2383 O O . GLN B 1 14 ? 14.609 24.797 22.734 1 78.06 14 GLN B O 1
ATOM 2388 N N . LYS B 1 15 ? 12.789 24.109 21.875 1 76 15 LYS B N 1
ATOM 2389 C CA . LYS B 1 15 ? 12.633 25.359 21.141 1 76 15 LYS B CA 1
ATOM 2390 C C . LYS B 1 15 ? 11.57 26.25 21.797 1 76 15 LYS B C 1
ATOM 2392 O O . LYS B 1 15 ? 10.891 25.828 22.734 1 76 15 LYS B O 1
ATOM 2397 N N . THR B 1 16 ? 11.664 27.5 21.375 1 82 16 THR B N 1
ATOM 2398 C CA . THR B 1 16 ? 10.578 28.391 21.766 1 82 16 THR B CA 1
ATOM 2399 C C . THR B 1 16 ? 9.227 27.797 21.406 1 82 16 THR B C 1
ATOM 2401 O O . THR B 1 16 ? 9.047 27.297 20.297 1 82 16 THR B O 1
ATOM 2404 N N . LEU B 1 17 ? 8.398 27.828 22.328 1 90.44 17 LEU B N 1
ATOM 2405 C CA . LEU B 1 17 ? 7.086 27.219 22.141 1 90.44 17 LEU B CA 1
ATOM 2406 C C . LEU B 1 17 ? 6.359 27.844 20.969 1 90.44 17 LEU B C 1
ATOM 2408 O O . LEU B 1 17 ? 6.191 29.078 20.906 1 90.44 17 LEU B O 1
ATOM 2412 N N . LYS B 1 18 ? 6.039 27 20.078 1 95.25 18 LYS B N 1
ATOM 2413 C CA . LYS B 1 18 ? 5.309 27.469 18.906 1 95.25 18 LYS B CA 1
ATOM 2414 C C . LYS B 1 18 ? 3.816 27.594 19.203 1 95.25 18 LYS B C 1
ATOM 2416 O O . LYS B 1 18 ? 3.305 26.969 20.125 1 95.25 18 LYS B O 1
ATOM 2421 N N . LYS B 1 19 ? 3.189 28.469 18.453 1 97.56 19 LYS B N 1
ATOM 2422 C CA . LYS B 1 19 ? 1.768 28.719 18.656 1 97.56 19 LYS B CA 1
ATOM 2423 C C . LYS B 1 19 ? 0.938 28.172 17.5 1 97.56 19 LYS B C 1
ATOM 2425 O O . LYS B 1 19 ? 1.221 28.438 16.328 1 97.56 19 LYS B O 1
ATOM 2430 N N . VAL B 1 20 ? -0.085 27.344 17.875 1 98.31 20 VAL B N 1
ATOM 2431 C CA . VAL B 1 20 ? -0.998 26.734 16.906 1 98.31 20 VAL B CA 1
ATOM 2432 C C . VAL B 1 20 ? -2.285 27.547 16.828 1 98.31 20 VAL B C 1
ATOM 2434 O O . VAL B 1 20 ? -2.916 27.828 17.859 1 98.31 20 VAL B O 1
ATOM 2437 N N . SER B 1 21 ? -2.617 28.016 15.664 1 98.81 21 SER B N 1
ATOM 2438 C CA . SER B 1 21 ? -3.939 28.594 15.445 1 98.81 21 SER B CA 1
ATOM 2439 C C . SER B 1 21 ? -4.957 27.516 15.07 1 98.81 21 SER B C 1
ATOM 2441 O O . SER B 1 21 ? -4.832 26.875 14.023 1 98.81 21 SER B O 1
ATOM 2443 N N . VAL B 1 22 ? -5.98 27.312 15.883 1 98.56 22 VAL B N 1
ATOM 2444 C CA . VAL B 1 22 ? -6.969 26.266 15.648 1 98.56 22 VAL B CA 1
ATOM 2445 C C . VAL B 1 22 ? -8.227 26.875 15.023 1 98.56 22 VAL B C 1
ATOM 2447 O O . VAL B 1 22 ? -8.867 27.734 15.617 1 98.56 22 VAL B O 1
ATOM 2450 N N . SER B 1 23 ? -8.539 26.375 13.875 1 98 23 SER B N 1
ATOM 2451 C CA . SER B 1 23 ? -9.742 26.828 13.195 1 98 23 SER B CA 1
ATOM 2452 C C . SER B 1 23 ? -10.969 26.047 13.641 1 98 23 SER B C 1
ATOM 2454 O O . SER B 1 23 ? -10.992 24.812 13.539 1 98 23 SER B O 1
ATOM 2456 N N . ASN B 1 24 ? -11.992 26.781 14.039 1 97.38 24 ASN B N 1
ATOM 2457 C CA . ASN B 1 24 ? -13.219 26.141 14.508 1 97.38 24 ASN B CA 1
ATOM 2458 C C . ASN B 1 24 ? -12.93 25.125 15.602 1 97.38 24 ASN B C 1
ATOM 2460 O O . ASN B 1 24 ? -13.297 23.953 15.469 1 97.38 24 ASN B O 1
ATOM 2464 N N . ALA B 1 25 ? -12.539 25.609 16.719 1 97.94 25 ALA B N 1
ATOM 2465 C CA . ALA B 1 25 ? -11.859 24.844 17.75 1 97.94 25 ALA B CA 1
ATOM 2466 C C . ALA B 1 25 ? -12.852 24.062 18.609 1 97.94 25 ALA B C 1
ATOM 2468 O O . ALA B 1 25 ? -12.461 23.219 19.422 1 97.94 25 ALA B O 1
ATOM 2469 N N . GLN B 1 26 ? -14.156 24.25 18.406 1 97.44 26 GLN B N 1
ATOM 2470 C CA . GLN B 1 26 ? -15.164 23.562 19.203 1 97.44 26 GLN B CA 1
ATOM 2471 C C . GLN B 1 26 ? -15.289 22.094 18.781 1 97.44 26 GLN B C 1
ATOM 2473 O O . GLN B 1 26 ? -16.344 21.672 18.312 1 97.44 26 GLN B O 1
ATOM 2478 N N . ASP B 1 27 ? -14.281 21.344 18.938 1 95.38 27 ASP B N 1
ATOM 2479 C CA . ASP B 1 27 ? -14.125 19.938 18.594 1 95.38 27 ASP B CA 1
ATOM 2480 C C . ASP B 1 27 ? -13.328 19.203 19.672 1 95.38 27 ASP B C 1
ATOM 2482 O O . ASP B 1 27 ? -12.148 19.484 19.891 1 95.38 27 ASP B O 1
ATOM 2486 N N . GLU B 1 28 ? -13.938 18.25 20.281 1 96.25 28 GLU B N 1
ATOM 2487 C CA . GLU B 1 28 ? -13.352 17.609 21.453 1 96.25 28 GLU B CA 1
ATOM 2488 C C . GLU B 1 28 ? -12.016 16.953 21.109 1 96.25 28 GLU B C 1
ATOM 2490 O O . GLU B 1 28 ? -11.016 17.172 21.797 1 96.25 28 GLU B O 1
ATOM 2495 N N . PRO B 1 29 ? -11.914 16.125 20.016 1 95.56 29 PRO B N 1
ATOM 2496 C CA . PRO B 1 29 ? -10.625 15.516 19.719 1 95.56 29 PRO B CA 1
ATOM 2497 C C . PRO B 1 29 ? -9.523 16.531 19.469 1 95.56 29 PRO B C 1
ATOM 2499 O O . PRO B 1 29 ? -8.375 16.312 19.844 1 95.56 29 PRO B O 1
ATOM 2502 N N . VAL B 1 30 ? -9.852 17.625 18.859 1 96.25 30 VAL B N 1
ATOM 2503 C CA . VAL B 1 30 ? -8.883 18.672 18.562 1 96.25 30 VAL B CA 1
ATOM 2504 C C . VAL B 1 30 ? -8.422 19.328 19.859 1 96.25 30 VAL B C 1
ATOM 2506 O O . VAL B 1 30 ? -7.227 19.562 20.062 1 96.25 30 VAL B O 1
ATOM 2509 N N . LEU B 1 31 ? -9.344 19.656 20.734 1 97.19 31 LEU B N 1
ATOM 2510 C CA . LEU B 1 31 ? -9.016 20.297 22 1 97.19 31 LEU B CA 1
ATOM 2511 C C . LEU B 1 31 ? -8.18 19.375 22.891 1 97.19 31 LEU B C 1
ATOM 2513 O O . LEU B 1 31 ? -7.281 19.828 23.594 1 97.19 31 LEU B O 1
ATOM 2517 N N . GLN B 1 32 ? -8.469 18.094 22.812 1 96.88 32 GLN B N 1
ATOM 2518 C CA . GLN B 1 32 ? -7.664 17.125 23.562 1 96.88 32 GLN B CA 1
ATOM 2519 C C . GLN B 1 32 ? -6.215 17.141 23.078 1 96.88 32 GLN B C 1
ATOM 2521 O O . GLN B 1 32 ? -5.289 17.062 23.891 1 96.88 32 GLN B O 1
ATOM 2526 N N . ALA B 1 33 ? -6.098 17.188 21.812 1 96.19 33 ALA B N 1
ATOM 2527 C CA . ALA B 1 33 ? -4.762 17.156 21.234 1 96.19 33 ALA B CA 1
ATOM 2528 C C . ALA B 1 33 ? -3.979 18.422 21.609 1 96.19 33 ALA B C 1
ATOM 2530 O O . ALA B 1 33 ? -2.797 18.344 21.953 1 96.19 33 ALA B O 1
ATOM 2531 N N . VAL B 1 34 ? -4.625 19.562 21.516 1 96.69 34 VAL B N 1
ATOM 2532 C CA . VAL B 1 34 ? -3.969 20.828 21.812 1 96.69 34 VAL B CA 1
ATOM 2533 C C . VAL B 1 34 ? -3.648 20.922 23.297 1 96.69 34 VAL B C 1
ATOM 2535 O O . VAL B 1 34 ? -2.6 21.438 23.688 1 96.69 34 VAL B O 1
ATOM 2538 N N . LYS B 1 35 ? -4.551 20.422 24.125 1 97.44 35 LYS B N 1
ATOM 2539 C CA . LYS B 1 35 ? -4.309 20.344 25.562 1 97.44 35 LYS B CA 1
ATOM 2540 C C . LYS B 1 35 ? -3.053 19.516 25.859 1 97.44 35 LYS B C 1
ATOM 2542 O O . LYS B 1 35 ? -2.176 19.969 26.594 1 97.44 35 LYS B O 1
ATOM 2547 N N . ALA B 1 36 ? -2.99 18.375 25.312 1 96.5 36 ALA B N 1
ATOM 2548 C CA . ALA B 1 36 ? -1.852 17.484 25.516 1 96.5 36 ALA B CA 1
ATOM 2549 C C . ALA B 1 36 ? -0.558 18.125 25.016 1 96.5 36 ALA B C 1
ATOM 2551 O O . ALA B 1 36 ? 0.496 17.984 25.641 1 96.5 36 ALA B O 1
ATOM 2552 N N . ALA B 1 37 ? -0.657 18.766 23.844 1 96.44 37 ALA B N 1
ATOM 2553 C CA . ALA B 1 37 ? 0.515 19.438 23.281 1 96.44 37 ALA B CA 1
ATOM 2554 C C . ALA B 1 37 ? 1.058 20.484 24.25 1 96.44 37 ALA B C 1
ATOM 2556 O O . ALA B 1 37 ? 2.271 20.594 24.438 1 96.44 37 ALA B O 1
ATOM 2557 N N . LYS B 1 38 ? 0.184 21.219 24.844 1 96.44 38 LYS B N 1
ATOM 2558 C CA . LYS B 1 38 ? 0.586 22.234 25.828 1 96.44 38 LYS B CA 1
ATOM 2559 C C . LYS B 1 38 ? 1.181 21.594 27.062 1 96.44 38 LYS B C 1
ATOM 2561 O O . LYS B 1 38 ? 2.238 22 27.547 1 96.44 38 LYS B O 1
ATOM 2566 N N . GLU B 1 39 ? 0.524 20.578 27.547 1 95.19 39 GLU B N 1
ATOM 2567 C CA . GLU B 1 39 ? 0.951 19.891 28.75 1 95.19 39 GLU B CA 1
ATOM 2568 C C . GLU B 1 39 ? 2.328 19.266 28.578 1 95.19 39 GLU B C 1
ATOM 2570 O O . GLU B 1 39 ? 3.111 19.188 29.531 1 95.19 39 GLU B O 1
ATOM 2575 N N . GLN B 1 40 ? 2.621 18.875 27.422 1 94.44 40 GLN B N 1
ATOM 2576 C CA . GLN B 1 40 ? 3.9 18.219 27.141 1 94.44 40 GLN B CA 1
ATOM 2577 C C . GLN B 1 40 ? 4.93 19.234 26.656 1 94.44 40 GLN B C 1
ATOM 2579 O O . GLN B 1 40 ? 6.012 18.859 26.188 1 94.44 40 GLN B O 1
ATOM 2584 N N . ASN B 1 41 ? 4.543 20.484 26.625 1 95.06 41 ASN B N 1
ATOM 2585 C CA . ASN B 1 41 ? 5.41 21.594 26.234 1 95.06 41 ASN B CA 1
ATOM 2586 C C . ASN B 1 41 ? 5.828 21.484 24.781 1 95.06 41 ASN B C 1
ATOM 2588 O O . ASN B 1 41 ? 6.977 21.766 24.438 1 95.06 41 ASN B O 1
ATOM 2592 N N . ILE B 1 42 ? 4.898 21.031 23.953 1 95.31 42 ILE B N 1
ATOM 2593 C CA . ILE B 1 42 ? 5.141 20.906 22.516 1 95.31 42 ILE B CA 1
ATOM 2594 C C . ILE B 1 42 ? 4.734 22.188 21.797 1 95.31 42 ILE B C 1
ATOM 2596 O O . ILE B 1 42 ? 5.461 22.688 20.938 1 95.31 42 ILE B O 1
ATOM 2600 N N . ALA B 1 43 ? 3.58 22.703 22.203 1 96.44 43 ALA B N 1
ATOM 2601 C CA . ALA B 1 43 ? 3.027 23.906 21.578 1 96.44 43 ALA B CA 1
ATOM 2602 C C . ALA B 1 43 ? 1.934 24.531 22.438 1 96.44 43 ALA B C 1
ATOM 2604 O O . ALA B 1 43 ? 1.386 23.875 23.328 1 96.44 43 ALA B O 1
ATOM 2605 N N . THR B 1 44 ? 1.701 25.781 22.219 1 97.06 44 THR B N 1
ATOM 2606 C CA . THR B 1 44 ? 0.507 26.438 22.734 1 97.06 44 THR B CA 1
ATOM 2607 C C . THR B 1 44 ? -0.472 26.734 21.594 1 97.06 44 THR B C 1
ATOM 2609 O O . THR B 1 44 ? -0.254 26.328 20.453 1 97.06 44 THR B O 1
ATOM 2612 N N . ALA B 1 45 ? -1.668 27.375 21.969 1 98.19 45 ALA B N 1
ATOM 2613 C CA . ALA B 1 45 ? -2.631 27.516 20.891 1 98.19 45 ALA B CA 1
ATOM 2614 C C . ALA B 1 45 ? -3.516 28.734 21.078 1 98.19 45 ALA B C 1
ATOM 2616 O O . ALA B 1 45 ? -3.688 29.219 22.203 1 98.19 45 ALA B O 1
ATOM 2617 N N . ILE B 1 46 ? -3.895 29.266 20 1 98.75 46 ILE B N 1
ATOM 2618 C CA . ILE B 1 46 ? -5.02 30.188 19.906 1 98.75 46 ILE B CA 1
ATOM 2619 C C . ILE B 1 46 ? -6.246 29.453 19.375 1 98.75 46 ILE B C 1
ATOM 2621 O O . ILE B 1 46 ? -6.195 28.844 18.297 1 98.75 46 ILE B O 1
ATOM 2625 N N . LEU B 1 47 ? -7.328 29.5 20.125 1 98.81 47 LEU B N 1
ATOM 2626 C CA . LEU B 1 47 ? -8.547 28.781 19.781 1 98.81 47 LEU B CA 1
ATOM 2627 C C . LEU B 1 47 ? -9.562 29.703 19.141 1 98.81 47 LEU B C 1
ATOM 2629 O O . LEU B 1 47 ? -10.141 30.562 19.812 1 98.81 47 LEU B O 1
ATOM 2633 N N . VAL B 1 48 ? -9.758 29.531 17.859 1 98.88 48 VAL B N 1
ATOM 2634 C CA . VAL B 1 48 ? -10.703 30.391 17.125 1 98.88 48 VAL B CA 1
ATOM 2635 C C . VAL B 1 48 ? -12 29.609 16.891 1 98.88 48 VAL B C 1
ATOM 2637 O O . VAL B 1 48 ? -11.977 28.516 16.344 1 98.88 48 VAL B O 1
ATOM 2640 N N . GLY B 1 49 ? -13.148 30.078 17.219 1 98.69 49 GLY B N 1
ATOM 2641 C CA . GLY B 1 49 ? -14.438 29.438 17.016 1 98.69 49 GLY B CA 1
ATOM 2642 C C . GLY B 1 49 ? -15.508 29.938 17.969 1 98.69 49 GLY B C 1
ATOM 2643 O O . GLY B 1 49 ? -15.43 31.062 18.469 1 98.69 49 GLY B O 1
ATOM 2644 N N . ASP B 1 50 ? -16.531 29.156 18.172 1 98.62 50 ASP B N 1
ATOM 2645 C CA . ASP B 1 50 ? -17.594 29.469 19.125 1 98.62 50 ASP B CA 1
ATOM 2646 C C . ASP B 1 50 ? -17.109 29.328 20.562 1 98.62 50 ASP B C 1
ATOM 2648 O O . ASP B 1 50 ? -17 28.219 21.078 1 98.62 50 ASP B O 1
ATOM 2652 N N . GLU B 1 51 ? -16.906 30.5 21.172 1 98.44 51 GLU B N 1
ATOM 2653 C CA . GLU B 1 51 ? -16.266 30.5 22.484 1 98.44 51 GLU B CA 1
ATOM 2654 C C . GLU B 1 51 ? -17.078 29.703 23.5 1 98.44 51 GLU B C 1
ATOM 2656 O O . GLU B 1 51 ? -16.516 28.969 24.312 1 98.44 51 GLU B O 1
ATOM 2661 N N . ALA B 1 52 ? -18.406 29.859 23.438 1 98.5 52 ALA B N 1
ATOM 2662 C CA . ALA B 1 52 ? -19.266 29.141 24.375 1 98.5 52 ALA B CA 1
ATOM 2663 C C . ALA B 1 52 ? -19.094 27.641 24.234 1 98.5 52 ALA B C 1
ATOM 2665 O O . ALA B 1 52 ? -18.969 26.922 25.219 1 98.5 52 ALA B O 1
ATOM 2666 N N . LYS B 1 53 ? -19.062 27.141 23.016 1 98.5 53 LYS B N 1
ATOM 2667 C CA . LYS B 1 53 ? -18.906 25.719 22.75 1 98.5 53 LYS B CA 1
ATOM 2668 C C . LYS B 1 53 ? -17.5 25.234 23.125 1 98.5 53 LYS B C 1
ATOM 2670 O O . LYS B 1 53 ? -17.344 24.141 23.656 1 98.5 53 LYS B O 1
ATOM 2675 N N . ILE B 1 54 ? -16.484 26.047 22.844 1 98.56 54 ILE B N 1
ATOM 2676 C CA . ILE B 1 54 ? -15.109 25.719 23.188 1 98.56 54 ILE B CA 1
ATOM 2677 C C . ILE B 1 54 ? -14.984 25.531 24.703 1 98.56 54 ILE B C 1
ATOM 2679 O O . ILE B 1 54 ? -14.422 24.531 25.156 1 98.56 54 ILE B O 1
ATOM 2683 N N . ARG B 1 55 ? -15.547 26.469 25.438 1 98.44 55 ARG B N 1
ATOM 2684 C CA . ARG B 1 55 ? -15.461 26.422 26.906 1 98.44 55 ARG B CA 1
ATOM 2685 C C . ARG B 1 55 ? -16.203 25.219 27.453 1 98.44 55 ARG B C 1
ATOM 2687 O O . ARG B 1 55 ? -15.766 24.578 28.406 1 98.44 55 ARG B O 1
ATOM 2694 N N . GLU B 1 56 ? -17.359 24.938 26.859 1 98.38 56 GLU B N 1
ATOM 2695 C CA . GLU B 1 56 ? -18.141 23.766 27.281 1 98.38 56 GLU B CA 1
ATOM 2696 C C . GLU B 1 56 ? -17.344 22.484 27.094 1 98.38 56 GLU B C 1
ATOM 2698 O O . GLU B 1 56 ? -17.266 21.656 28.016 1 98.38 56 GLU B O 1
ATOM 2703 N N . ILE B 1 57 ? -16.766 22.297 25.938 1 98.25 57 ILE B N 1
ATOM 2704 C CA . ILE B 1 57 ? -15.992 21.094 25.625 1 98.25 57 ILE B CA 1
ATOM 2705 C C . ILE B 1 57 ? -14.758 21.031 26.516 1 98.25 57 ILE B C 1
ATOM 2707 O O . ILE B 1 57 ? -14.422 19.969 27.062 1 98.25 57 ILE B O 1
ATOM 2711 N N . ALA B 1 58 ? -14.062 22.141 26.656 1 98.12 58 ALA B N 1
ATOM 2712 C CA . ALA B 1 58 ? -12.867 22.203 27.484 1 98.12 58 ALA B CA 1
ATOM 2713 C C . ALA B 1 58 ? -13.172 21.75 28.922 1 98.12 58 ALA B C 1
ATOM 2715 O O . ALA B 1 58 ? -12.375 21.031 29.531 1 98.12 58 ALA B O 1
ATOM 2716 N N . ALA B 1 59 ? -14.273 22.203 29.406 1 97.75 59 ALA B N 1
ATOM 2717 C CA . ALA B 1 59 ? -14.688 21.812 30.75 1 97.75 59 ALA B CA 1
ATOM 2718 C C . ALA B 1 59 ? -14.906 20.297 30.844 1 97.75 59 ALA B C 1
ATOM 2720 O O . ALA B 1 59 ? -14.531 19.672 31.828 1 97.75 59 ALA B O 1
ATOM 2721 N N . SER B 1 60 ? -15.531 19.766 29.859 1 98 60 SER B N 1
ATOM 2722 C CA . SER B 1 60 ? -15.852 18.344 29.859 1 98 60 SER B CA 1
ATOM 2723 C C . SER B 1 60 ? -14.586 17.484 29.844 1 98 60 SER B C 1
ATOM 2725 O O . SER B 1 60 ? -14.602 16.344 30.312 1 98 60 SER B O 1
ATOM 2727 N N . ILE B 1 61 ? -13.477 17.984 29.359 1 97 61 ILE B N 1
ATOM 2728 C CA . ILE B 1 61 ? -12.25 17.203 29.281 1 97 61 ILE B CA 1
ATOM 2729 C C . ILE B 1 61 ? -11.227 17.734 30.297 1 97 61 ILE B C 1
ATOM 2731 O O . ILE B 1 61 ? -10.039 17.422 30.188 1 97 61 ILE B O 1
ATOM 2735 N N . ASP B 1 62 ? -11.578 18.625 31.203 1 96.94 62 ASP B N 1
ATOM 2736 C CA . ASP B 1 62 ? -10.758 19.203 32.281 1 96.94 62 ASP B CA 1
ATOM 2737 C C . ASP B 1 62 ? -9.562 19.953 31.688 1 96.94 62 ASP B C 1
ATOM 2739 O O . ASP B 1 62 ? -8.422 19.75 32.094 1 96.94 62 ASP B O 1
ATOM 2743 N N . MET B 1 63 ? -9.828 20.641 30.625 1 97.06 63 MET B N 1
ATOM 2744 C CA . MET B 1 63 ? -8.812 21.484 30.016 1 97.06 63 MET B CA 1
ATOM 2745 C C . MET B 1 63 ? -8.797 22.875 30.641 1 97.06 63 MET B C 1
ATOM 2747 O O . MET B 1 63 ? -9.812 23.562 30.672 1 97.06 63 MET B O 1
ATOM 2751 N N . ASP B 1 64 ? -7.691 23.266 31.219 1 95.19 64 ASP B N 1
ATOM 2752 C CA . ASP B 1 64 ? -7.504 24.609 31.75 1 95.19 64 ASP B CA 1
ATOM 2753 C C . ASP B 1 64 ? -7.281 25.625 30.641 1 95.19 64 ASP B C 1
ATOM 2755 O O . ASP B 1 64 ? -6.246 25.594 29.969 1 95.19 64 ASP B O 1
ATOM 2759 N N . LEU B 1 65 ? -8.133 26.531 30.406 1 96.56 65 LEU B N 1
ATOM 2760 C CA . LEU B 1 65 ? -8.109 27.453 29.281 1 96.56 65 LEU B CA 1
ATOM 2761 C C . LEU B 1 65 ? -7.332 28.719 29.625 1 96.56 65 LEU B C 1
ATOM 2763 O O . LEU B 1 65 ? -7.148 29.594 28.781 1 96.56 65 LEU B O 1
ATOM 2767 N N . THR B 1 66 ? -6.852 28.781 30.828 1 93.62 66 THR B N 1
ATOM 2768 C CA . THR B 1 66 ? -6.211 30 31.312 1 93.62 66 THR B CA 1
ATOM 2769 C C . THR B 1 66 ? -5.035 30.391 30.422 1 93.62 66 THR B C 1
ATOM 2771 O O . THR B 1 66 ? -4.789 31.578 30.172 1 93.62 66 THR B O 1
ATOM 2774 N N . ASP B 1 67 ? -4.34 29.406 29.875 1 90.12 67 ASP B N 1
ATOM 2775 C CA . ASP B 1 67 ? -3.133 29.688 29.109 1 90.12 67 ASP B CA 1
ATOM 2776 C C . ASP B 1 67 ? -3.43 29.688 27.609 1 90.12 67 ASP B C 1
ATOM 2778 O O . ASP B 1 67 ? -2.508 29.688 26.797 1 90.12 67 ASP B O 1
ATOM 2782 N N . PHE B 1 68 ? -4.707 29.672 27.25 1 96.31 68 PHE B N 1
ATOM 2783 C CA . PHE B 1 68 ? -5.082 29.672 25.844 1 96.31 68 PHE B CA 1
ATOM 2784 C C . PHE B 1 68 ? -5.812 30.969 25.484 1 96.31 68 PHE B C 1
ATOM 2786 O O . PHE B 1 68 ? -6.613 31.469 26.266 1 96.31 68 PHE B O 1
ATOM 2793 N N . GLU B 1 69 ? -5.434 31.516 24.469 1 97.81 69 GLU B N 1
ATOM 2794 C CA . GLU B 1 69 ? -6.207 32.625 23.906 1 97.81 69 GLU B CA 1
ATOM 2795 C C . GLU B 1 69 ? -7.402 32.125 23.109 1 97.81 69 GLU B C 1
ATOM 2797 O O . GLU B 1 69 ? -7.27 31.188 22.312 1 97.81 69 GLU B O 1
ATOM 2802 N N . ILE B 1 70 ? -8.57 32.656 23.375 1 98.56 70 ILE B N 1
ATOM 2803 C CA . ILE B 1 70 ? -9.773 32.281 22.656 1 98.56 70 ILE B CA 1
ATOM 2804 C C . ILE B 1 70 ? -10.297 33.469 21.859 1 98.56 70 ILE B C 1
ATOM 2806 O O . ILE B 1 70 ? -10.453 34.562 22.422 1 98.56 70 ILE B O 1
ATOM 2810 N N . ILE B 1 71 ? -10.469 33.312 20.641 1 98.75 71 ILE B N 1
ATOM 2811 C CA . ILE B 1 71 ? -11.086 34.344 19.781 1 98.75 71 ILE B CA 1
ATOM 2812 C C . ILE B 1 71 ? -12.484 33.875 19.375 1 98.75 71 ILE B C 1
ATOM 2814 O O . ILE B 1 71 ? -12.633 32.938 18.594 1 98.75 71 ILE B O 1
ATOM 2818 N N . ASN B 1 72 ? -13.469 34.594 19.812 1 98.69 72 ASN B N 1
ATOM 2819 C CA . ASN B 1 72 ? -14.859 34.219 19.547 1 98.69 72 ASN B CA 1
ATOM 2820 C C . ASN B 1 72 ? -15.266 34.562 18.109 1 98.69 72 ASN B C 1
ATOM 2822 O O . ASN B 1 72 ? -15.297 35.75 17.734 1 98.69 72 ASN B O 1
ATOM 2826 N N . GLU B 1 73 ? -15.453 33.656 17.328 1 98.56 73 GLU B N 1
ATOM 2827 C CA . GLU B 1 73 ? -15.992 33.719 15.977 1 98.56 73 GLU B CA 1
ATOM 2828 C C . GLU B 1 73 ? -16.875 32.5 15.664 1 98.56 73 GLU B C 1
ATOM 2830 O O . GLU B 1 73 ? -16.391 31.516 15.102 1 98.56 73 GLU B O 1
ATOM 2835 N N . PRO B 1 74 ? -18.188 32.625 15.891 1 97.69 74 PRO B N 1
ATOM 2836 C CA . PRO B 1 74 ? -19.078 31.484 15.789 1 97.69 74 PRO B CA 1
ATOM 2837 C C . PRO B 1 74 ? -19.328 31.047 14.352 1 97.69 74 PRO B C 1
ATOM 2839 O O . PRO B 1 74 ? -19.75 29.906 14.102 1 97.69 74 PRO B O 1
ATOM 2842 N N . ASP B 1 75 ? -19.156 31.969 13.414 1 98.06 75 ASP B N 1
ATOM 2843 C CA . ASP B 1 75 ? -19.344 31.594 12.016 1 98.06 75 ASP B CA 1
ATOM 2844 C C . ASP B 1 75 ? -18.188 30.734 11.523 1 98.06 75 ASP B C 1
ATOM 2846 O O . ASP B 1 75 ? -17.016 31.125 11.617 1 98.06 75 ASP B O 1
ATOM 2850 N N . THR B 1 76 ? -18.453 29.562 11.023 1 97.75 76 THR B N 1
ATOM 2851 C CA . THR B 1 76 ? -17.453 28.562 10.664 1 97.75 76 THR B CA 1
ATOM 2852 C C . THR B 1 76 ? -16.484 29.125 9.633 1 97.75 76 THR B C 1
ATOM 2854 O O . THR B 1 76 ? -15.266 28.984 9.789 1 97.75 76 THR B O 1
ATOM 2857 N N . GLU B 1 77 ? -16.969 29.734 8.562 1 97.69 77 GLU B N 1
ATOM 2858 C CA . GLU B 1 77 ? -16.109 30.266 7.504 1 97.69 77 GLU B CA 1
ATOM 2859 C C . GLU B 1 77 ? -15.266 31.422 8.008 1 97.69 77 GLU B C 1
ATOM 2861 O O . GLU B 1 77 ? -14.086 31.531 7.68 1 97.69 77 GLU B O 1
ATOM 2866 N N . ALA B 1 78 ? -15.906 32.281 8.797 1 98.12 78 ALA B N 1
ATOM 2867 C CA . ALA B 1 78 ? -15.188 33.406 9.367 1 98.12 78 ALA B CA 1
ATOM 2868 C C . ALA B 1 78 ? -14.117 32.938 10.344 1 98.12 78 ALA B C 1
ATOM 2870 O O . ALA B 1 78 ? -13.031 33.531 10.422 1 98.12 78 ALA B O 1
ATOM 2871 N N . ALA B 1 79 ? -14.43 31.922 11.109 1 98.5 79 ALA B N 1
ATOM 2872 C CA . ALA B 1 79 ? -13.461 31.359 12.047 1 98.5 79 ALA B CA 1
ATOM 2873 C C . ALA B 1 79 ? -12.25 30.797 11.312 1 98.5 79 ALA B C 1
ATOM 2875 O O . ALA B 1 79 ? -11.109 30.953 11.766 1 98.5 79 ALA B O 1
ATOM 2876 N N . ALA B 1 80 ? -12.508 30.078 10.227 1 98.38 80 ALA B N 1
ATOM 2877 C CA . ALA B 1 80 ? -11.422 29.531 9.414 1 98.38 80 ALA B CA 1
ATOM 2878 C C . ALA B 1 80 ? -10.516 30.656 8.898 1 98.38 80 ALA B C 1
ATOM 2880 O O . ALA B 1 80 ? -9.289 30.547 8.992 1 98.38 80 ALA B O 1
ATOM 2881 N N . LEU B 1 81 ? -11.117 31.688 8.367 1 98.38 81 LEU B N 1
ATOM 2882 C CA . LEU B 1 81 ? -10.367 32.812 7.82 1 98.38 81 LEU B CA 1
ATOM 2883 C C . LEU B 1 81 ? -9.578 33.531 8.922 1 98.38 81 LEU B C 1
ATOM 2885 O O . LEU B 1 81 ? -8.43 33.938 8.711 1 98.38 81 LEU B O 1
ATOM 2889 N N . LYS B 1 82 ? -10.227 33.719 10.055 1 98.62 82 LYS B N 1
ATOM 2890 C CA . LYS B 1 82 ? -9.562 34.344 11.188 1 98.62 82 LYS B CA 1
ATOM 2891 C C . LYS B 1 82 ? -8.344 33.562 11.633 1 98.62 82 LYS B C 1
ATOM 2893 O O . LYS B 1 82 ? -7.285 34.125 11.906 1 98.62 82 LYS B O 1
ATOM 2898 N N . ALA B 1 83 ? -8.492 32.281 11.742 1 98.75 83 ALA B N 1
ATOM 2899 C CA . ALA B 1 83 ? -7.395 31.406 12.156 1 98.75 83 ALA B CA 1
ATOM 2900 C C . ALA B 1 83 ? -6.219 31.516 11.188 1 98.75 83 ALA B C 1
ATOM 2902 O O . ALA B 1 83 ? -5.062 31.562 11.609 1 98.75 83 ALA B O 1
ATOM 2903 N N . VAL B 1 84 ? -6.492 31.469 9.898 1 98.62 84 VAL B N 1
ATOM 2904 C CA . VAL B 1 84 ? -5.457 31.578 8.875 1 98.62 84 VAL B CA 1
ATOM 2905 C C . VAL B 1 84 ? -4.773 32.938 8.961 1 98.62 84 VAL B C 1
ATOM 2907 O O . VAL B 1 84 ? -3.555 33.031 8.805 1 98.62 84 VAL B O 1
ATOM 2910 N N . GLU B 1 85 ? -5.547 33.969 9.203 1 98.38 85 GLU B N 1
ATOM 2911 C CA . GLU B 1 85 ? -5.031 35.312 9.312 1 98.38 85 GLU B CA 1
ATOM 2912 C C . GLU B 1 85 ? -4.023 35.438 10.453 1 98.38 85 GLU B C 1
ATOM 2914 O O . GLU B 1 85 ? -3.041 36.188 10.344 1 98.38 85 GLU B O 1
ATOM 2919 N N . LEU B 1 86 ? -4.309 34.75 11.547 1 98.56 86 LEU B N 1
ATOM 2920 C CA . LEU B 1 86 ? -3.398 34.75 12.688 1 98.56 86 LEU B CA 1
ATOM 2921 C C . LEU B 1 86 ? -2.025 34.219 12.289 1 98.56 86 LEU B C 1
ATOM 2923 O O . LEU B 1 86 ? -1 34.75 12.719 1 98.56 86 LEU B O 1
ATOM 2927 N N . VAL B 1 87 ? -1.989 33.188 11.5 1 98.5 87 VAL B N 1
ATOM 2928 C CA . VAL B 1 87 ? -0.729 32.625 11.047 1 98.5 87 VAL B CA 1
ATOM 2929 C C . VAL B 1 87 ? -0.08 33.531 10.016 1 98.5 87 VAL B C 1
ATOM 2931 O O . VAL B 1 87 ? 1.125 33.781 10.07 1 98.5 87 VAL B O 1
ATOM 2934 N N . HIS B 1 88 ? -0.934 34 9.117 1 97.69 88 HIS B N 1
ATOM 2935 C CA . HIS B 1 88 ? -0.484 34.906 8.07 1 97.69 88 HIS B CA 1
ATOM 2936 C C . HIS B 1 88 ? 0.222 36.125 8.672 1 97.69 88 HIS B C 1
ATOM 2938 O O . HIS B 1 88 ? 1.244 36.562 8.141 1 97.69 88 HIS B O 1
ATOM 2944 N N . ASN B 1 89 ? -0.306 36.625 9.734 1 97.56 89 ASN B N 1
ATOM 2945 C CA . ASN B 1 89 ? 0.193 37.844 10.352 1 97.56 89 ASN B CA 1
ATOM 2946 C C . ASN B 1 89 ? 1.287 37.562 11.375 1 97.56 89 ASN B C 1
ATOM 2948 O O . ASN B 1 89 ? 1.751 38.469 12.07 1 97.56 89 ASN B O 1
ATOM 2952 N N . GLY B 1 90 ? 1.658 36.312 11.539 1 96.38 90 GLY B N 1
ATOM 2953 C CA . GLY B 1 90 ? 2.771 35.938 12.398 1 96.38 90 GLY B CA 1
ATOM 2954 C C . GLY B 1 90 ? 2.379 35.812 13.859 1 96.38 90 GLY B C 1
ATOM 2955 O O . GLY B 1 90 ? 3.244 35.719 14.734 1 96.38 90 GLY B O 1
ATOM 2956 N N . LYS B 1 91 ? 1.097 35.812 14.164 1 97.5 91 LYS B N 1
ATOM 2957 C CA . LYS B 1 91 ? 0.629 35.656 15.539 1 97.5 91 LYS B CA 1
ATOM 2958 C C . LYS B 1 91 ? 0.609 34.188 15.961 1 97.5 91 LYS B C 1
ATOM 2960 O O . LYS B 1 91 ? 0.535 33.875 17.156 1 97.5 91 LYS B O 1
ATOM 2965 N N . ALA B 1 92 ? 0.646 33.344 15.008 1 98.06 92 ALA B N 1
ATOM 2966 C CA . ALA B 1 92 ? 0.755 31.906 15.211 1 98.06 92 ALA B CA 1
ATOM 2967 C C . ALA B 1 92 ? 1.703 31.281 14.195 1 98.06 92 ALA B C 1
ATOM 2969 O O . ALA B 1 92 ? 2.016 31.891 13.164 1 98.06 92 ALA B O 1
ATOM 2970 N N . ASP B 1 93 ? 2.184 30.078 14.477 1 97.69 93 ASP B N 1
ATOM 2971 C CA . ASP B 1 93 ? 3.225 29.453 13.664 1 97.69 93 ASP B CA 1
ATOM 2972 C C . ASP B 1 93 ? 2.66 28.312 12.836 1 97.69 93 ASP B C 1
ATOM 2974 O O . ASP B 1 93 ? 3.25 27.906 11.828 1 97.69 93 ASP B O 1
ATOM 2978 N N . ILE B 1 94 ? 1.612 27.688 13.312 1 98.25 94 ILE B N 1
ATOM 2979 C CA . ILE B 1 94 ? 1.02 26.484 12.75 1 98.25 94 ILE B CA 1
ATOM 2980 C C . ILE B 1 94 ? -0.491 26.656 12.617 1 98.25 94 ILE B C 1
ATOM 2982 O O . ILE B 1 94 ? -1.127 27.266 13.477 1 98.25 94 ILE B O 1
ATOM 2986 N N . LEU B 1 95 ? -1.027 26.219 11.539 1 98.69 95 LEU B N 1
ATOM 2987 C CA . LEU B 1 95 ? -2.479 26.203 11.391 1 98.69 95 LEU B CA 1
ATOM 2988 C C . LEU B 1 95 ? -3.033 24.797 11.578 1 98.69 95 LEU B C 1
ATOM 2990 O O . LEU B 1 95 ? -2.516 23.844 10.992 1 98.69 95 LEU B O 1
ATOM 2994 N N . LEU B 1 96 ? -4.016 24.641 12.406 1 98.5 96 LEU B N 1
ATOM 2995 C CA . LEU B 1 96 ? -4.641 23.359 12.688 1 98.5 96 LEU B CA 1
ATOM 2996 C C . LEU B 1 96 ? -6.125 23.391 12.344 1 98.5 96 LEU B C 1
ATOM 2998 O O . LEU B 1 96 ? -6.855 24.281 12.789 1 98.5 96 LEU B O 1
ATOM 3002 N N . LYS B 1 97 ? -6.516 22.422 11.531 1 97.88 97 LYS B N 1
ATOM 3003 C CA . LYS B 1 97 ? -7.922 22.312 11.156 1 97.88 97 LYS B CA 1
ATOM 3004 C C . LYS B 1 97 ? -8.766 21.75 12.297 1 97.88 97 LYS B C 1
ATOM 3006 O O . LYS B 1 97 ? -8.453 20.688 12.844 1 97.88 97 LYS B O 1
ATOM 3011 N N . GLY B 1 98 ? -9.797 22.438 12.695 1 95.88 98 GLY B N 1
ATOM 3012 C CA . GLY B 1 98 ? -10.766 21.953 13.664 1 95.88 98 GLY B CA 1
ATOM 3013 C C . GLY B 1 98 ? -12 21.344 13.016 1 95.88 98 GLY B C 1
ATOM 3014 O O . GLY B 1 98 ? -11.898 20.547 12.078 1 95.88 98 GLY B O 1
ATOM 3015 N N . LEU B 1 99 ? -13.141 21.641 13.586 1 94 99 LEU B N 1
ATOM 3016 C CA . LEU B 1 99 ? -14.398 21.016 13.188 1 94 99 LEU B CA 1
ATOM 3017 C C . LEU B 1 99 ? -15.031 21.766 12.016 1 94 99 LEU B C 1
ATOM 3019 O O . LEU B 1 99 ? -16.031 22.469 12.195 1 94 99 LEU B O 1
ATOM 3023 N N . LEU B 1 100 ? -14.586 21.578 10.82 1 94.06 100 LEU B N 1
ATOM 3024 C CA . LEU B 1 100 ? -15.156 22.141 9.602 1 94.06 100 LEU B CA 1
ATOM 3025 C C . LEU B 1 100 ? -14.773 21.312 8.383 1 94.06 100 LEU B C 1
ATOM 3027 O O . LEU B 1 100 ? -13.867 20.484 8.453 1 94.06 100 LEU B O 1
ATOM 3031 N N . GLU B 1 101 ? -15.445 21.453 7.359 1 93.56 101 GLU B N 1
ATOM 3032 C CA . GLU B 1 101 ? -15.156 20.719 6.133 1 93.56 101 GLU B CA 1
ATOM 3033 C C . GLU B 1 101 ? -13.789 21.094 5.57 1 93.56 101 GLU B C 1
ATOM 3035 O O . GLU B 1 101 ? -13.391 22.25 5.609 1 93.56 101 GLU B O 1
ATOM 3040 N N . THR B 1 102 ? -13.125 20.125 5.027 1 93.94 102 THR B N 1
ATOM 3041 C CA . THR B 1 102 ? -11.781 20.312 4.488 1 93.94 102 THR B CA 1
ATOM 3042 C C . THR B 1 102 ? -11.797 21.344 3.355 1 93.94 102 THR B C 1
ATOM 3044 O O . THR B 1 102 ? -10.898 22.188 3.26 1 93.94 102 THR B O 1
ATOM 3047 N N . LYS B 1 103 ? -12.852 21.25 2.529 1 92.62 103 LYS B N 1
ATOM 3048 C CA . LYS B 1 103 ? -12.961 22.188 1.413 1 92.62 103 LYS B CA 1
ATOM 3049 C C . LYS B 1 103 ? -12.984 23.625 1.906 1 92.62 103 LYS B C 1
ATOM 3051 O O . LYS B 1 103 ? -12.281 24.484 1.364 1 92.62 103 LYS B O 1
ATOM 3056 N N . THR B 1 104 ? -13.789 23.859 2.92 1 95.94 104 THR B N 1
ATOM 3057 C CA . THR B 1 104 ? -13.898 25.188 3.51 1 95.94 104 THR B CA 1
ATOM 3058 C C . THR B 1 104 ? -12.578 25.609 4.137 1 95.94 104 THR B C 1
ATOM 3060 O O . THR B 1 104 ? -12.141 26.75 3.965 1 95.94 104 THR B O 1
ATOM 3063 N N . PHE B 1 105 ? -11.992 24.734 4.801 1 97.19 105 PHE B N 1
ATOM 3064 C CA . PHE B 1 105 ? -10.711 24.984 5.453 1 97.19 105 PHE B CA 1
ATOM 3065 C C . PHE B 1 105 ? -9.648 25.359 4.43 1 97.19 105 PHE B C 1
ATOM 3067 O O . PHE B 1 105 ? -8.969 26.375 4.578 1 97.19 105 PHE B O 1
ATOM 3074 N N . LEU B 1 106 ? -9.547 24.578 3.371 1 96.88 106 LEU B N 1
ATOM 3075 C CA . LEU B 1 106 ? -8.516 24.797 2.357 1 96.88 106 LEU B CA 1
ATOM 3076 C C . LEU B 1 106 ? -8.758 26.109 1.61 1 96.88 106 LEU B C 1
ATOM 3078 O O . LEU B 1 106 ? -7.809 26.781 1.206 1 96.88 106 LEU B O 1
ATOM 3082 N N . LYS B 1 107 ? -10.023 26.391 1.408 1 97 107 LYS B N 1
ATOM 3083 C CA . LYS B 1 107 ? -10.344 27.688 0.8 1 97 107 LYS B CA 1
ATOM 3084 C C . LYS B 1 107 ? -9.734 28.828 1.6 1 97 107 LYS B C 1
ATOM 3086 O O . LYS B 1 107 ? -9.234 29.797 1.022 1 97 107 LYS B O 1
ATOM 3091 N N . SER B 1 108 ? -9.805 28.75 2.908 1 97.88 108 SER B N 1
ATOM 3092 C CA . SER B 1 108 ? -9.234 29.781 3.76 1 97.88 108 SER B CA 1
ATOM 3093 C C . SER B 1 108 ? -7.707 29.797 3.676 1 97.88 108 SER B C 1
ATOM 3095 O O . SER B 1 108 ? -7.086 30.859 3.656 1 97.88 108 SER B O 1
ATOM 3097 N N . VAL B 1 109 ? -7.09 28.641 3.633 1 98 109 VAL B N 1
ATOM 3098 C CA . VAL B 1 109 ? -5.641 28.5 3.545 1 98 109 VAL B CA 1
ATOM 3099 C C . VAL B 1 109 ? -5.133 29.141 2.258 1 98 109 VAL B C 1
ATOM 3101 O O . VAL B 1 109 ? -4.074 29.781 2.248 1 98 109 VAL B O 1
ATOM 3104 N N . LEU B 1 110 ? -5.922 29.016 1.197 1 96.81 110 LEU B N 1
ATOM 3105 C CA . LEU B 1 110 ? -5.496 29.438 -0.132 1 96.81 110 LEU B CA 1
ATOM 3106 C C . LEU B 1 110 ? -6.047 30.828 -0.461 1 96.81 110 LEU B C 1
ATOM 3108 O O . LEU B 1 110 ? -5.957 31.281 -1.605 1 96.81 110 LEU B O 1
ATOM 3112 N N . ASN B 1 111 ? -6.684 31.406 0.534 1 97.25 111 ASN B N 1
ATOM 3113 C CA . ASN B 1 111 ? -7.191 32.75 0.322 1 97.25 111 ASN B CA 1
ATOM 3114 C C . ASN B 1 111 ? -6.109 33.688 -0.231 1 97.25 111 ASN B C 1
ATOM 3116 O O . ASN B 1 111 ? -4.98 33.688 0.262 1 97.25 111 ASN B O 1
ATOM 3120 N N . LYS B 1 112 ? -6.43 34.5 -1.164 1 94.62 112 LYS B N 1
ATOM 3121 C CA . LYS B 1 112 ? -5.457 35.312 -1.888 1 94.62 112 LYS B CA 1
ATOM 3122 C C . LYS B 1 112 ? -4.938 36.469 -1.015 1 94.62 112 LYS B C 1
ATOM 3124 O O . LYS B 1 112 ? -3.785 36.875 -1.157 1 94.62 112 LYS B O 1
ATOM 3129 N N . GLU B 1 113 ? -5.691 36.938 -0.126 1 94.81 113 GLU B N 1
ATOM 3130 C CA . GLU B 1 113 ? -5.348 38.156 0.621 1 94.81 113 GLU B CA 1
ATOM 3131 C C . GLU B 1 113 ? -4.715 37.812 1.967 1 94.81 113 GLU B C 1
ATOM 3133 O O . GLU B 1 113 ? -3.709 38.406 2.357 1 94.81 113 GLU B O 1
ATOM 3138 N N . VAL B 1 114 ? -5.27 36.844 2.643 1 94.38 114 VAL B N 1
ATOM 3139 C CA . VAL B 1 114 ? -4.832 36.594 4.016 1 94.38 114 VAL B CA 1
ATOM 3140 C C . VAL B 1 114 ? -4.422 35.156 4.203 1 94.38 114 VAL B C 1
ATOM 3142 O O . VAL B 1 114 ? -4.152 34.719 5.324 1 94.38 114 VAL B O 1
ATOM 3145 N N . GLY B 1 115 ? -4.414 34.406 3.115 1 95.81 115 GLY B N 1
ATOM 3146 C CA . GLY B 1 115 ? -4.086 33 3.203 1 95.81 115 GLY B CA 1
ATOM 3147 C C . GLY B 1 115 ? -2.598 32.719 3.34 1 95.81 115 GLY B C 1
ATOM 3148 O O . GLY B 1 115 ? -1.838 33.625 3.715 1 95.81 115 GLY B O 1
ATOM 3149 N N . LEU B 1 116 ? -2.238 31.469 3.127 1 97.38 116 LEU B N 1
ATOM 3150 C CA . LEU B 1 116 ? -0.87 31.031 3.361 1 97.38 116 LEU B CA 1
ATOM 3151 C C . LEU B 1 116 ? -0.202 30.609 2.057 1 97.38 116 LEU B C 1
ATOM 3153 O O . LEU B 1 116 ? 0.788 29.875 2.066 1 97.38 116 LEU B O 1
ATOM 3157 N N . ARG B 1 117 ? -0.69 31.078 0.996 1 94.5 117 ARG B N 1
ATOM 3158 C CA . ARG B 1 117 ? -0.152 30.719 -0.314 1 94.5 117 ARG B CA 1
ATOM 3159 C C . ARG B 1 117 ? 1.265 31.266 -0.488 1 94.5 117 ARG B C 1
ATOM 3161 O O . ARG B 1 117 ? 1.564 32.375 -0.081 1 94.5 117 ARG B O 1
ATOM 3168 N N . THR B 1 118 ? 2.117 30.469 -1.054 1 93.44 118 THR B N 1
ATOM 3169 C CA . THR B 1 118 ? 3.482 30.875 -1.361 1 93.44 118 THR B CA 1
ATOM 3170 C C . THR B 1 118 ? 3.734 30.828 -2.865 1 93.44 118 THR B C 1
ATOM 3172 O O . THR B 1 118 ? 4.797 31.25 -3.334 1 93.44 118 THR B O 1
ATOM 3175 N N . GLY B 1 119 ? 2.77 30.344 -3.609 1 90.81 119 GLY B N 1
ATOM 3176 C CA . GLY B 1 119 ? 2.973 30.062 -5.023 1 90.81 119 GLY B CA 1
ATOM 3177 C C . GLY B 1 119 ? 3.434 28.641 -5.297 1 90.81 119 GLY B C 1
ATOM 3178 O O . GLY B 1 119 ? 3.359 28.172 -6.434 1 90.81 119 GLY B O 1
ATOM 3179 N N . LYS B 1 120 ? 3.873 28.016 -4.273 1 91.94 120 LYS B N 1
ATOM 3180 C CA . LYS B 1 120 ? 4.289 26.625 -4.387 1 91.94 120 LYS B CA 1
ATOM 3181 C C . LYS B 1 120 ? 3.084 25.688 -4.363 1 91.94 120 LYS B C 1
ATOM 3183 O O . LYS B 1 120 ? 2.02 26.047 -3.855 1 91.94 120 LYS B O 1
ATOM 3188 N N . MET B 1 121 ? 3.316 24.594 -4.918 1 96 121 MET B N 1
ATOM 3189 C CA . MET B 1 121 ? 2.303 23.531 -4.879 1 96 121 MET B CA 1
ATOM 3190 C C . MET B 1 121 ? 2.182 22.953 -3.475 1 96 121 MET B C 1
ATOM 3192 O O . MET B 1 121 ? 3.191 22.719 -2.807 1 96 121 MET B O 1
ATOM 3196 N N . LEU B 1 122 ? 0.918 22.781 -3.002 1 97.88 122 LEU B N 1
ATOM 3197 C CA . LEU B 1 122 ? 0.692 22.125 -1.719 1 97.88 122 LEU B CA 1
ATOM 3198 C C . LEU B 1 122 ? 0.845 20.609 -1.846 1 97.88 122 LEU B C 1
ATOM 3200 O O . LEU B 1 122 ? 0.458 20.031 -2.861 1 97.88 122 LEU B O 1
ATOM 3204 N N . SER B 1 123 ? 1.369 19.969 -0.866 1 98.5 123 SER B N 1
ATOM 3205 C CA . SER B 1 123 ? 1.449 18.516 -0.831 1 98.5 123 SER B CA 1
ATOM 3206 C C . SER B 1 123 ? 1.425 17.984 0.602 1 98.5 123 SER B C 1
ATOM 3208 O O . SER B 1 123 ? 1.685 18.734 1.545 1 98.5 123 SER B O 1
ATOM 3210 N N . HIS B 1 124 ? 0.987 16.828 0.742 1 98.38 124 HIS B N 1
ATOM 3211 C CA . HIS B 1 124 ? 0.898 16.141 2.029 1 98.38 124 HIS B CA 1
ATOM 3212 C C . HIS B 1 124 ? 2.145 15.305 2.299 1 98.38 124 HIS B C 1
ATOM 3214 O O . HIS B 1 124 ? 2.664 14.648 1.393 1 98.38 124 HIS B O 1
ATOM 3220 N N . VAL B 1 125 ? 2.662 15.344 3.465 1 98.62 125 VAL B N 1
ATOM 3221 C CA . VAL B 1 125 ? 3.738 14.469 3.926 1 98.62 125 VAL B CA 1
ATOM 3222 C C . VAL B 1 125 ? 3.295 13.719 5.184 1 98.62 125 VAL B C 1
ATOM 3224 O O . VAL B 1 125 ? 2.885 14.344 6.168 1 98.62 125 VAL B O 1
ATOM 3227 N N . CYS B 1 126 ? 3.287 12.438 5.078 1 98.19 126 CYS B N 1
ATOM 3228 C CA . CYS B 1 126 ? 3.043 11.57 6.23 1 98.19 126 CYS B CA 1
ATOM 3229 C C . CYS B 1 126 ? 4.348 10.977 6.75 1 98.19 126 CYS B C 1
ATOM 3231 O O . CYS B 1 126 ? 5.059 10.289 6.016 1 98.19 126 CYS B O 1
ATOM 3233 N N . VAL B 1 127 ? 4.66 11.234 8 1 98.38 127 VAL B N 1
ATOM 3234 C CA . VAL B 1 127 ? 5.875 10.695 8.602 1 98.38 127 VAL B CA 1
ATOM 3235 C C . VAL B 1 127 ? 5.539 9.453 9.43 1 98.38 127 VAL B C 1
ATOM 3237 O O . VAL B 1 127 ? 4.676 9.5 10.305 1 98.38 127 VAL B O 1
ATOM 3240 N N . PHE B 1 128 ? 6.238 8.352 9.148 1 98.19 128 PHE B N 1
ATOM 3241 C CA . PHE B 1 128 ? 6.004 7.066 9.797 1 98.19 128 PHE B CA 1
ATOM 3242 C C . PHE B 1 128 ? 7.195 6.68 10.672 1 98.19 128 PHE B C 1
ATOM 3244 O O . PHE B 1 128 ? 8.344 6.75 10.227 1 98.19 128 PHE B O 1
ATOM 3251 N N . GLU B 1 129 ? 6.918 6.387 11.859 1 98.19 129 GLU B N 1
ATOM 3252 C CA . GLU B 1 129 ? 7.77 5.496 12.633 1 98.19 129 GLU B CA 1
ATOM 3253 C C . GLU B 1 129 ? 7.234 4.066 12.617 1 98.19 129 GLU B C 1
ATOM 3255 O O . GLU B 1 129 ? 6.148 3.801 13.141 1 98.19 129 GLU B O 1
ATOM 3260 N N . ILE B 1 130 ? 7.926 3.172 11.977 1 97.44 130 ILE B N 1
ATOM 3261 C CA . ILE B 1 130 ? 7.441 1.81 11.781 1 97.44 130 ILE B CA 1
ATOM 3262 C C . ILE B 1 130 ? 8.32 0.834 12.562 1 97.44 130 ILE B C 1
ATOM 3264 O O . ILE B 1 130 ? 9.547 0.866 12.445 1 97.44 130 ILE B O 1
ATOM 3268 N N . GLU B 1 131 ? 7.695 -0.039 13.367 1 96.06 131 GLU B N 1
ATOM 3269 C CA . GLU B 1 131 ? 8.461 -1.062 14.078 1 96.06 131 GLU B CA 1
ATOM 3270 C C . GLU B 1 131 ? 9.258 -1.924 13.109 1 96.06 131 GLU B C 1
ATOM 3272 O O . GLU B 1 131 ? 8.727 -2.398 12.109 1 96.06 131 GLU B O 1
ATOM 3277 N N . GLY B 1 132 ? 10.523 -2.062 13.328 1 93.19 132 GLY B N 1
ATOM 3278 C CA . GLY B 1 132 ? 11.375 -2.881 12.477 1 93.19 132 GLY B CA 1
ATOM 3279 C C . GLY B 1 132 ? 12.18 -2.07 11.477 1 93.19 132 GLY B C 1
ATOM 3280 O O . GLY B 1 132 ? 13.078 -2.598 10.828 1 93.19 132 GLY B O 1
ATOM 3281 N N . ILE B 1 133 ? 11.867 -0.807 11.336 1 94.62 133 ILE B N 1
ATOM 3282 C CA . ILE B 1 133 ? 12.633 0.116 10.508 1 94.62 133 ILE B CA 1
ATOM 3283 C C . ILE B 1 133 ? 13.25 1.209 11.375 1 94.62 133 ILE B C 1
ATOM 3285 O O . ILE B 1 133 ? 12.531 1.971 12.023 1 94.62 133 ILE B O 1
ATOM 3289 N N . ASN B 1 134 ? 14.562 1.312 11.406 1 93.38 134 ASN B N 1
ATOM 3290 C CA . ASN B 1 134 ? 15.273 2.145 12.375 1 93.38 134 ASN B CA 1
ATOM 3291 C C . ASN B 1 134 ? 15.469 3.566 11.852 1 93.38 134 ASN B C 1
ATOM 3293 O O . ASN B 1 134 ? 16.562 4.125 11.938 1 93.38 134 ASN B O 1
ATOM 3297 N N . ARG B 1 135 ? 14.539 4.125 11.25 1 95.94 135 ARG B N 1
ATOM 3298 C CA . ARG B 1 135 ? 14.492 5.52 10.82 1 95.94 135 ARG B CA 1
ATOM 3299 C C . ARG B 1 135 ? 13.062 5.945 10.492 1 95.94 135 ARG B C 1
ATOM 3301 O O . ARG B 1 135 ? 12.195 5.098 10.25 1 95.94 135 ARG B O 1
ATOM 3308 N N . LEU B 1 136 ? 12.789 7.238 10.469 1 97.69 136 LEU B N 1
ATOM 3309 C CA . LEU B 1 136 ? 11.508 7.77 10.008 1 97.69 136 LEU B CA 1
ATOM 3310 C C . LEU B 1 136 ? 11.375 7.625 8.5 1 97.69 136 LEU B C 1
ATOM 3312 O O . LEU B 1 136 ? 12.352 7.785 7.766 1 97.69 136 LEU B O 1
ATOM 3316 N N . LEU B 1 137 ? 10.25 7.27 8.055 1 98.62 137 LEU B N 1
ATOM 3317 C CA . LEU B 1 137 ? 9.93 7.266 6.629 1 98.62 137 LEU B CA 1
ATOM 3318 C C . LEU B 1 137 ? 8.922 8.359 6.297 1 98.62 137 LEU B C 1
ATOM 3320 O O . LEU B 1 137 ? 7.949 8.555 7.031 1 98.62 137 LEU B O 1
ATOM 3324 N N . PHE B 1 138 ? 9.188 9.102 5.281 1 98.88 138 PHE B N 1
ATOM 3325 C CA . PHE B 1 138 ? 8.32 10.188 4.816 1 98.88 138 PHE B CA 1
ATOM 3326 C C . PHE B 1 138 ? 7.566 9.766 3.561 1 98.88 138 PHE B C 1
ATOM 3328 O O . PHE B 1 138 ? 8.156 9.633 2.488 1 98.88 138 PHE B O 1
ATOM 3335 N N . PHE B 1 139 ? 6.273 9.508 3.701 1 98.88 139 PHE B N 1
ATOM 3336 C CA . PHE B 1 139 ? 5.426 9.141 2.574 1 98.88 139 PHE B CA 1
ATOM 3337 C C . PHE B 1 139 ? 4.812 10.383 1.936 1 98.88 139 PHE B C 1
ATOM 3339 O O . PHE B 1 139 ? 4.223 11.219 2.627 1 98.88 139 PHE B O 1
ATOM 3346 N N . THR B 1 140 ? 4.961 10.531 0.671 1 98.88 140 THR B N 1
ATOM 3347 C CA . THR B 1 140 ? 4.328 11.648 -0.014 1 98.88 140 THR B CA 1
ATOM 3348 C C . THR B 1 140 ? 4.039 11.297 -1.471 1 98.88 140 THR B C 1
ATOM 3350 O O . THR B 1 140 ? 4.785 10.539 -2.092 1 98.88 140 THR B O 1
ATOM 3353 N N . ASP B 1 141 ? 2.986 11.688 -2.021 1 98.44 141 ASP B N 1
ATOM 3354 C CA . ASP B 1 141 ? 1.761 12.219 -1.426 1 98.44 141 ASP B CA 1
ATOM 3355 C C . ASP B 1 141 ? 0.718 11.109 -1.253 1 98.44 141 ASP B C 1
ATOM 3357 O O . ASP B 1 141 ? 0.471 10.336 -2.176 1 98.44 141 ASP B O 1
ATOM 3361 N N . VAL B 1 142 ? 0.145 11.016 -0.161 1 98.06 142 VAL B N 1
ATOM 3362 C CA . VAL B 1 142 ? -0.758 9.891 0.084 1 98.06 142 VAL B CA 1
ATOM 3363 C C . VAL B 1 142 ? -2.182 10.414 0.279 1 98.06 142 VAL B C 1
ATOM 3365 O O . VAL B 1 142 ? -3.117 9.625 0.444 1 98.06 142 VAL B O 1
ATOM 3368 N N . ALA B 1 143 ? -2.355 11.773 0.164 1 96.44 143 ALA B N 1
ATOM 3369 C CA . ALA B 1 143 ? -3.664 12.242 0.611 1 96.44 143 ALA B CA 1
ATOM 3370 C C . ALA B 1 143 ? -4.125 13.445 -0.209 1 96.44 143 ALA B C 1
ATOM 3372 O O . ALA B 1 143 ? -5.324 13.734 -0.288 1 96.44 143 ALA B O 1
ATOM 3373 N N . PHE B 1 144 ? -3.236 14.156 -0.851 1 96.88 144 PHE B N 1
ATOM 3374 C CA . PHE B 1 144 ? -3.617 15.484 -1.322 1 96.88 144 PHE B CA 1
ATOM 3375 C C . PHE B 1 144 ? -3.58 15.547 -2.846 1 96.88 144 PHE B C 1
ATOM 3377 O O . PHE B 1 144 ? -4.555 15.953 -3.479 1 96.88 144 PHE B O 1
ATOM 3384 N N . ASN B 1 145 ? -2.453 15.195 -3.467 1 98 145 ASN B N 1
ATOM 3385 C CA . ASN B 1 145 ? -2.314 15.242 -4.918 1 98 145 ASN B CA 1
ATOM 3386 C C . ASN B 1 145 ? -2.707 13.922 -5.562 1 98 145 ASN B C 1
ATOM 3388 O O . ASN B 1 145 ? -2.09 12.891 -5.297 1 98 145 ASN B O 1
ATOM 3392 N N . THR B 1 146 ? -3.648 13.922 -6.438 1 97.88 146 THR B N 1
ATOM 3393 C CA . THR B 1 146 ? -4.258 12.703 -6.953 1 97.88 146 THR B CA 1
ATOM 3394 C C . THR B 1 146 ? -3.355 12.039 -7.992 1 97.88 146 THR B C 1
ATOM 3396 O O . THR B 1 146 ? -2.832 10.945 -7.766 1 97.88 146 THR B O 1
ATOM 3399 N N . TYR B 1 147 ? -3.148 12.711 -9.086 1 98.38 147 TYR B N 1
ATOM 3400 C CA . TYR B 1 147 ? -2.332 12.203 -10.188 1 98.38 147 TYR B CA 1
ATOM 3401 C C . TYR B 1 147 ? -1.29 13.234 -10.609 1 98.38 147 TYR B C 1
ATOM 3403 O O . TYR B 1 147 ? -1.432 13.883 -11.648 1 98.38 147 TYR B O 1
ATOM 3411 N N . PRO B 1 148 ? -0.236 13.352 -9.875 1 98.62 148 PRO B N 1
ATOM 3412 C CA . PRO B 1 148 ? 0.749 14.414 -10.109 1 98.62 148 PRO B CA 1
ATOM 3413 C C . PRO B 1 148 ? 1.53 14.219 -11.406 1 98.62 148 PRO B C 1
ATOM 3415 O O . PRO B 1 148 ? 1.882 13.086 -11.758 1 98.62 148 PRO B O 1
ATOM 3418 N N . THR B 1 149 ? 1.733 15.25 -12.141 1 98.38 149 THR B N 1
ATOM 3419 C CA . THR B 1 149 ? 2.637 15.289 -13.289 1 98.38 149 THR B CA 1
ATOM 3420 C C . THR B 1 149 ? 4.094 15.289 -12.828 1 98.38 149 THR B C 1
ATOM 3422 O O . THR B 1 149 ? 4.371 15.352 -11.625 1 98.38 149 THR B O 1
ATOM 3425 N N . LEU B 1 150 ? 4.977 15.172 -13.836 1 98.75 150 LEU B N 1
ATOM 3426 C CA . LEU B 1 150 ? 6.395 15.25 -13.5 1 98.75 150 LEU B CA 1
ATOM 3427 C C . LEU B 1 150 ? 6.715 16.547 -12.773 1 98.75 150 LEU B C 1
ATOM 3429 O O . LEU B 1 150 ? 7.426 16.547 -11.773 1 98.75 150 LEU B O 1
ATOM 3433 N N . ALA B 1 151 ? 6.207 17.656 -13.297 1 98.31 151 ALA B N 1
ATOM 3434 C CA . ALA B 1 151 ? 6.43 18.969 -12.672 1 98.31 151 ALA B CA 1
ATOM 3435 C C . ALA B 1 151 ? 5.875 19 -11.25 1 98.31 151 ALA B C 1
ATOM 3437 O O . ALA B 1 151 ? 6.488 19.562 -10.352 1 98.31 151 ALA B O 1
ATOM 3438 N N . ASP B 1 152 ? 4.676 18.422 -11.055 1 98.62 152 ASP B N 1
ATOM 3439 C CA . ASP B 1 152 ? 4.094 18.328 -9.719 1 98.62 152 ASP B CA 1
ATOM 3440 C C . ASP B 1 152 ? 5.004 17.547 -8.781 1 98.62 152 ASP B C 1
ATOM 3442 O O . ASP B 1 152 ? 5.195 17.922 -7.625 1 98.62 152 ASP B O 1
ATOM 3446 N N . LYS B 1 153 ? 5.547 16.438 -9.266 1 98.88 153 LYS B N 1
ATOM 3447 C CA . LYS B 1 153 ? 6.391 15.57 -8.461 1 98.88 153 LYS B CA 1
ATOM 3448 C C . LYS B 1 153 ? 7.656 16.297 -8.008 1 98.88 153 LYS B C 1
ATOM 3450 O O . LYS B 1 153 ? 8.156 16.047 -6.91 1 98.88 153 LYS B O 1
ATOM 3455 N N . VAL B 1 154 ? 8.188 17.156 -8.859 1 98.75 154 VAL B N 1
ATOM 3456 C CA . VAL B 1 154 ? 9.328 17.969 -8.469 1 98.75 154 VAL B CA 1
ATOM 3457 C C . VAL B 1 154 ? 8.977 18.812 -7.246 1 98.75 154 VAL B C 1
ATOM 3459 O O . VAL B 1 154 ? 9.727 18.844 -6.27 1 98.75 154 VAL B O 1
ATOM 3462 N N . ASN B 1 155 ? 7.816 19.469 -7.27 1 98.38 155 ASN B N 1
ATOM 3463 C CA . ASN B 1 155 ? 7.363 20.281 -6.148 1 98.38 155 ASN B CA 1
ATOM 3464 C C . ASN B 1 155 ? 7.113 19.438 -4.902 1 98.38 155 ASN B C 1
ATOM 3466 O O . ASN B 1 155 ? 7.477 19.844 -3.795 1 98.38 155 ASN B O 1
ATOM 3470 N N . ILE B 1 156 ? 6.488 18.281 -5.078 1 98.81 156 ILE B N 1
ATOM 3471 C CA . ILE B 1 156 ? 6.172 17.375 -3.979 1 98.81 156 ILE B CA 1
ATOM 3472 C C . ILE B 1 156 ? 7.461 16.938 -3.293 1 98.81 156 ILE B C 1
ATOM 3474 O O . ILE B 1 156 ? 7.539 16.906 -2.062 1 98.81 156 ILE B O 1
ATOM 3478 N N . ILE B 1 157 ? 8.484 16.578 -4.09 1 98.88 157 ILE B N 1
ATOM 3479 C CA . ILE B 1 157 ? 9.773 16.156 -3.553 1 98.88 157 ILE B CA 1
ATOM 3480 C C . ILE B 1 157 ? 10.398 17.297 -2.754 1 98.88 157 ILE B C 1
ATOM 3482 O O . ILE B 1 157 ? 10.844 17.109 -1.619 1 98.88 157 ILE B O 1
ATOM 3486 N N . ASN B 1 158 ? 10.414 18.484 -3.344 1 98.44 158 ASN B N 1
ATOM 3487 C CA . ASN B 1 158 ? 11.008 19.641 -2.658 1 98.44 158 ASN B CA 1
ATOM 3488 C C . ASN B 1 158 ? 10.328 19.906 -1.319 1 98.44 158 ASN B C 1
ATOM 3490 O O . ASN B 1 158 ? 10.992 20.188 -0.323 1 98.44 158 ASN B O 1
ATOM 3494 N N . ASN B 1 159 ? 9.031 19.828 -1.281 1 98.12 159 ASN B N 1
ATOM 3495 C CA . ASN B 1 159 ? 8.289 19.984 -0.036 1 98.12 159 ASN B CA 1
ATOM 3496 C C . ASN B 1 159 ? 8.695 18.938 0.995 1 98.12 159 ASN B C 1
ATOM 3498 O O . ASN B 1 159 ? 8.922 19.266 2.162 1 98.12 159 ASN B O 1
ATOM 3502 N N . ALA B 1 160 ? 8.75 17.672 0.571 1 98.69 160 ALA B N 1
ATOM 3503 C CA . ALA B 1 160 ? 9.07 16.578 1.478 1 98.69 160 ALA B CA 1
ATOM 3504 C C . ALA B 1 160 ? 10.5 16.703 2 1 98.69 160 ALA B C 1
ATOM 3506 O O . ALA B 1 160 ? 10.781 16.375 3.156 1 98.69 160 ALA B O 1
ATOM 3507 N N . VAL B 1 161 ? 11.422 17.141 1.12 1 98.5 161 VAL B N 1
ATOM 3508 C CA . VAL B 1 161 ? 12.812 17.344 1.5 1 98.5 161 VAL B CA 1
ATOM 3509 C C . VAL B 1 161 ? 12.898 18.406 2.602 1 98.5 161 VAL B C 1
ATOM 3511 O O . VAL B 1 161 ? 13.648 18.234 3.568 1 98.5 161 VAL B O 1
ATOM 3514 N N . GLU B 1 162 ? 12.117 19.453 2.494 1 97.12 162 GLU B N 1
ATOM 3515 C CA . GLU B 1 162 ? 12.078 20.484 3.525 1 97.12 162 GLU B CA 1
ATOM 3516 C C . GLU B 1 162 ? 11.625 19.906 4.863 1 97.12 162 GLU B C 1
ATOM 3518 O O . GLU B 1 162 ? 12.18 20.25 5.91 1 97.12 162 GLU B O 1
ATOM 3523 N N . VAL B 1 163 ? 10.617 19.047 4.84 1 97.81 163 VAL B N 1
ATOM 3524 C CA . VAL B 1 163 ? 10.125 18.422 6.059 1 97.81 163 VAL B CA 1
ATOM 3525 C C . VAL B 1 163 ? 11.211 17.547 6.664 1 97.81 163 VAL B C 1
ATOM 3527 O O . VAL B 1 163 ? 11.438 17.562 7.879 1 97.81 163 VAL B O 1
ATOM 3530 N N . ALA B 1 164 ? 11.875 16.75 5.805 1 98.19 164 ALA B N 1
ATOM 3531 C CA . ALA B 1 164 ? 12.945 15.875 6.277 1 98.19 164 ALA B CA 1
ATOM 3532 C C . ALA B 1 164 ? 14.086 16.672 6.891 1 98.19 164 ALA B C 1
ATOM 3534 O O . ALA B 1 164 ? 14.633 16.297 7.93 1 98.19 164 ALA B O 1
ATOM 3535 N N . HIS B 1 165 ? 14.484 17.812 6.242 1 97.38 165 HIS B N 1
ATOM 3536 C CA . HIS B 1 165 ? 15.5 18.703 6.801 1 97.38 165 HIS B CA 1
ATOM 3537 C C . HIS B 1 165 ? 15.102 19.188 8.188 1 97.38 165 HIS B C 1
ATOM 3539 O O . HIS B 1 165 ? 15.914 19.172 9.117 1 97.38 165 HIS B O 1
ATOM 3545 N N . ALA B 1 166 ? 13.859 19.625 8.312 1 95.75 166 ALA B N 1
ATOM 3546 C CA . ALA B 1 166 ? 13.359 20.109 9.586 1 95.75 166 ALA B CA 1
ATOM 3547 C C . ALA B 1 166 ? 13.461 19.047 10.672 1 95.75 166 ALA B C 1
ATOM 3549 O O . ALA B 1 166 ? 13.688 19.344 11.844 1 95.75 166 ALA B O 1
ATOM 3550 N N . CYS B 1 167 ? 13.336 17.766 10.273 1 96.44 167 CYS B N 1
ATOM 3551 C CA . CYS B 1 167 ? 13.391 16.641 11.211 1 96.44 167 CYS B CA 1
ATOM 3552 C C . CYS B 1 167 ? 14.828 16.234 11.492 1 96.44 167 CYS B C 1
ATOM 3554 O O . CYS B 1 167 ? 15.078 15.305 12.258 1 96.44 167 CYS B O 1
ATOM 3556 N N . GLY B 1 168 ? 15.781 16.844 10.82 1 94.31 168 GLY B N 1
ATOM 3557 C CA . GLY B 1 168 ? 17.172 16.641 11.172 1 94.31 168 GLY B CA 1
ATOM 3558 C C . GLY B 1 168 ? 17.922 15.773 10.18 1 94.31 168 GLY B C 1
ATOM 3559 O O . GLY B 1 168 ? 19.047 15.336 10.445 1 94.31 168 GLY B O 1
ATOM 3560 N N . ILE B 1 169 ? 17.297 15.461 9.039 1 96.44 169 ILE B N 1
ATOM 3561 C CA . ILE B 1 169 ? 17.984 14.695 8.008 1 96.44 169 ILE B CA 1
ATOM 3562 C C . ILE B 1 169 ? 18.641 15.641 7.004 1 96.44 169 ILE B C 1
ATOM 3564 O O . ILE B 1 169 ? 17.953 16.234 6.16 1 96.44 169 ILE B O 1
ATOM 3568 N N . GLU B 1 170 ? 19.891 15.766 7.008 1 95.81 170 GLU B N 1
ATOM 3569 C CA . GLU B 1 170 ? 20.625 16.766 6.227 1 95.81 170 GLU B CA 1
ATOM 3570 C C . GLU B 1 170 ? 20.516 16.484 4.73 1 95.81 170 GLU B C 1
ATOM 3572 O O . GLU B 1 170 ? 20.344 17.406 3.934 1 95.81 170 GLU B O 1
ATOM 3577 N N . CYS B 1 171 ? 20.688 15.25 4.395 1 97.88 171 CYS B N 1
ATOM 3578 C CA . CYS B 1 171 ? 20.625 14.859 2.992 1 97.88 171 CYS B CA 1
ATOM 3579 C C . CYS B 1 171 ? 19.703 13.656 2.805 1 97.88 171 CYS B C 1
ATOM 3581 O O . CYS B 1 171 ? 20.172 12.539 2.598 1 97.88 171 CYS B O 1
ATOM 3583 N N . PRO B 1 172 ? 18.359 13.938 2.84 1 98.62 172 PRO B N 1
ATOM 3584 C CA . PRO B 1 172 ? 17.422 12.828 2.707 1 98.62 172 PRO B CA 1
ATOM 3585 C C . PRO B 1 172 ? 17.531 12.117 1.361 1 98.62 172 PRO B C 1
ATOM 3587 O O . PRO B 1 172 ? 17.781 12.758 0.339 1 98.62 172 PRO B O 1
ATOM 3590 N N . LYS B 1 173 ? 17.375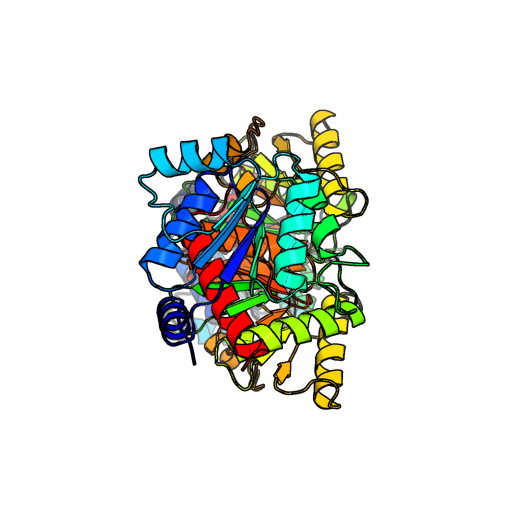 10.82 1.388 1 98.81 173 LYS B N 1
ATOM 3591 C CA . LYS B 1 173 ? 17.344 9.969 0.202 1 98.81 173 LYS B CA 1
ATOM 3592 C C . LYS B 1 173 ? 15.914 9.75 -0.283 1 98.81 173 LYS B C 1
ATOM 3594 O O . LYS B 1 173 ? 15.086 9.211 0.448 1 98.81 173 LYS B O 1
ATOM 3599 N N . VAL B 1 174 ? 15.648 10.188 -1.509 1 98.94 174 VAL B N 1
ATOM 3600 C CA . VAL B 1 174 ? 14.305 10.164 -2.076 1 98.94 174 VAL B CA 1
ATOM 3601 C C . VAL B 1 174 ? 14.18 9.008 -3.066 1 98.94 174 VAL B C 1
ATOM 3603 O O . VAL B 1 174 ? 14.992 8.883 -3.988 1 98.94 174 VAL B O 1
ATOM 3606 N N . ALA B 1 175 ? 13.172 8.18 -2.906 1 98.94 175 ALA B N 1
ATOM 3607 C CA . ALA B 1 175 ? 12.914 7.066 -3.82 1 98.94 175 ALA B CA 1
ATOM 3608 C C . ALA B 1 175 ? 11.578 7.254 -4.539 1 98.94 175 ALA B C 1
ATOM 3610 O O . ALA B 1 175 ? 10.516 7.059 -3.951 1 98.94 175 ALA B O 1
ATOM 3611 N N . PRO B 1 176 ? 11.586 7.672 -5.812 1 98.94 176 PRO B N 1
ATOM 3612 C CA . PRO B 1 176 ? 10.367 7.523 -6.605 1 98.94 176 PRO B CA 1
ATOM 3613 C C . PRO B 1 176 ? 9.938 6.062 -6.77 1 98.94 176 PRO B C 1
ATOM 3615 O O . PRO B 1 176 ? 10.664 5.27 -7.371 1 98.94 176 PRO B O 1
ATOM 3618 N N . LEU B 1 177 ? 8.805 5.691 -6.293 1 98.88 177 LEU B N 1
ATOM 3619 C CA . LEU B 1 177 ? 8.375 4.301 -6.215 1 98.88 177 LEU B CA 1
ATOM 3620 C C . LEU B 1 177 ? 7.672 3.877 -7.5 1 98.88 177 LEU B C 1
ATOM 3622 O O . LEU B 1 177 ? 6.902 4.648 -8.078 1 98.88 177 LEU B O 1
ATOM 3626 N N . CYS B 1 178 ? 7.984 2.719 -7.918 1 98.62 178 CYS B N 1
ATOM 3627 C CA . CYS B 1 178 ? 7.336 2.074 -9.055 1 98.62 178 CYS B CA 1
ATOM 3628 C C . CYS B 1 178 ? 7.16 0.581 -8.805 1 98.62 178 CYS B C 1
ATOM 3630 O O . CYS B 1 178 ? 7.75 0.027 -7.879 1 98.62 178 CYS B O 1
ATOM 3632 N N . ALA B 1 179 ? 6.352 -0.037 -9.641 1 97.56 179 ALA B N 1
ATOM 3633 C CA . ALA B 1 179 ? 6.121 -1.477 -9.547 1 97.56 179 ALA B CA 1
ATOM 3634 C C . ALA B 1 179 ? 7.324 -2.26 -10.062 1 97.56 179 ALA B C 1
ATOM 3636 O O . ALA B 1 179 ? 7.488 -3.439 -9.742 1 97.56 179 ALA B O 1
ATOM 3637 N N . VAL B 1 180 ? 8.148 -1.625 -10.867 1 95.88 180 VAL B N 1
ATOM 3638 C CA . VAL B 1 180 ? 9.336 -2.264 -11.438 1 95.88 180 VAL B CA 1
ATOM 3639 C C . VAL B 1 180 ? 10.531 -1.33 -11.32 1 95.88 180 VAL B C 1
ATOM 3641 O O . VAL B 1 180 ? 10.375 -0.121 -11.141 1 95.88 180 VAL B O 1
ATOM 3644 N N . GLU B 1 181 ? 11.742 -1.842 -11.523 1 96.25 181 GLU B N 1
ATOM 3645 C CA . GLU B 1 181 ? 12.969 -1.076 -11.32 1 96.25 181 GLU B CA 1
ATOM 3646 C C . GLU B 1 181 ? 13.555 -0.618 -12.648 1 96.25 181 GLU B C 1
ATOM 3648 O O . GLU B 1 181 ? 14.578 0.074 -12.672 1 96.25 181 GLU B O 1
ATOM 3653 N N . THR B 1 182 ? 12.938 -1.03 -13.719 1 96.31 182 THR B N 1
ATOM 3654 C CA . THR B 1 182 ? 13.398 -0.639 -15.047 1 96.31 182 THR B CA 1
ATOM 3655 C C . THR B 1 182 ? 12.414 0.328 -15.695 1 96.31 182 THR B C 1
ATOM 3657 O O . THR B 1 182 ? 11.203 0.251 -15.453 1 96.31 182 THR B O 1
ATOM 3660 N N . VAL B 1 183 ? 12.984 1.208 -16.484 1 98.31 183 VAL B N 1
ATOM 3661 C CA . VAL B 1 183 ? 12.133 2.17 -17.172 1 98.31 183 VAL B CA 1
ATOM 3662 C C . VAL B 1 183 ? 11.289 1.452 -18.234 1 98.31 183 VAL B C 1
ATOM 3664 O O . VAL B 1 183 ? 11.82 0.7 -19.047 1 98.31 183 VAL B O 1
ATOM 3667 N N . ASN B 1 184 ? 10.062 1.571 -18.141 1 97.88 184 ASN B N 1
ATOM 3668 C CA . ASN B 1 184 ? 9.094 1.048 -19.094 1 97.88 184 ASN B CA 1
ATOM 3669 C C . ASN B 1 184 ? 8.172 2.148 -19.625 1 97.88 184 ASN B C 1
ATOM 3671 O O . ASN B 1 184 ? 7.316 2.652 -18.891 1 97.88 184 ASN B O 1
ATOM 3675 N N . PRO B 1 185 ? 8.281 2.494 -20.891 1 97.44 185 PRO B N 1
ATOM 3676 C CA . PRO B 1 185 ? 7.508 3.604 -21.453 1 97.44 185 PRO B CA 1
ATOM 3677 C C . PRO B 1 185 ? 6 3.42 -21.281 1 97.44 185 PRO B C 1
ATOM 3679 O O . PRO B 1 185 ? 5.25 4.398 -21.312 1 97.44 185 PRO B O 1
ATOM 3682 N N . LYS B 1 186 ? 5.602 2.184 -21.062 1 96.88 186 LYS B N 1
ATOM 3683 C CA . LYS B 1 186 ? 4.18 1.905 -20.891 1 96.88 186 LYS B CA 1
ATOM 3684 C C . LYS B 1 186 ? 3.752 2.084 -19.438 1 96.88 186 LYS B C 1
ATOM 3686 O O . LYS B 1 186 ? 2.564 1.992 -19.125 1 96.88 186 LYS B O 1
ATOM 3691 N N . MET B 1 187 ? 4.707 2.371 -18.609 1 98.12 187 MET B N 1
ATOM 3692 C CA . MET B 1 187 ? 4.473 2.65 -17.188 1 98.12 187 MET B CA 1
ATOM 3693 C C . MET B 1 187 ? 4.988 4.035 -16.812 1 98.12 187 MET B C 1
ATOM 3695 O O . MET B 1 187 ? 6.137 4.18 -16.391 1 98.12 187 MET B O 1
ATOM 3699 N N . GLN B 1 188 ? 4.141 4.973 -16.859 1 98.38 188 GLN B N 1
ATOM 3700 C CA . GLN B 1 188 ? 4.504 6.379 -16.734 1 98.38 188 GLN B CA 1
ATOM 3701 C C . GLN B 1 188 ? 5.273 6.629 -15.43 1 98.38 188 GLN B C 1
ATOM 3703 O O . GLN B 1 188 ? 6.215 7.426 -15.406 1 98.38 188 GLN B O 1
ATOM 3708 N N . PRO B 1 189 ? 4.914 5.98 -14.312 1 98.75 189 PRO B N 1
ATOM 3709 C CA . PRO B 1 189 ? 5.68 6.223 -13.086 1 98.75 189 PRO B CA 1
ATOM 3710 C C . PRO B 1 189 ? 7.168 5.934 -13.25 1 98.75 189 PRO B C 1
ATOM 3712 O O . PRO B 1 189 ? 8.008 6.629 -12.672 1 98.75 189 PRO B O 1
ATOM 3715 N N . THR B 1 190 ? 7.551 4.957 -14.086 1 98.81 190 THR B N 1
ATOM 3716 C CA . THR B 1 190 ? 8.953 4.617 -14.266 1 98.81 190 THR B CA 1
ATOM 3717 C C . THR B 1 190 ? 9.664 5.688 -15.094 1 98.81 190 THR B C 1
ATOM 3719 O O . THR B 1 190 ? 10.836 6 -14.844 1 98.81 190 THR B O 1
ATOM 3722 N N . VAL B 1 191 ? 8.93 6.199 -16.047 1 98.81 191 VAL B N 1
ATOM 3723 C CA . VAL B 1 191 ? 9.469 7.277 -16.859 1 98.81 191 VAL B CA 1
ATOM 3724 C C . VAL B 1 191 ? 9.695 8.523 -16.016 1 98.81 191 VAL B C 1
ATOM 3726 O O . VAL B 1 191 ? 10.758 9.148 -16.078 1 98.81 191 VAL B O 1
ATOM 3729 N N . ASP B 1 192 ? 8.711 8.859 -15.203 1 98.88 192 ASP B N 1
ATOM 3730 C CA . ASP B 1 192 ? 8.836 10 -14.297 1 98.88 192 ASP B CA 1
ATOM 3731 C C . ASP B 1 192 ? 10.016 9.812 -13.344 1 98.88 192 ASP B C 1
ATOM 3733 O O . ASP B 1 192 ? 10.797 10.734 -13.125 1 98.88 192 ASP B O 1
ATOM 3737 N N . ALA B 1 193 ? 10.133 8.617 -12.781 1 98.88 193 ALA B N 1
ATOM 3738 C CA . ALA B 1 193 ? 11.188 8.32 -11.82 1 98.88 193 ALA B CA 1
ATOM 3739 C C . ALA B 1 193 ? 12.57 8.484 -12.453 1 98.88 193 ALA B C 1
ATOM 3741 O O . ALA B 1 193 ? 13.477 9.039 -11.836 1 98.88 193 ALA B O 1
ATOM 3742 N N . ASP B 1 194 ? 12.68 7.988 -13.641 1 98.81 194 ASP B N 1
ATOM 3743 C CA . ASP B 1 194 ? 13.922 8.133 -14.383 1 98.81 194 ASP B CA 1
ATOM 3744 C C . ASP B 1 194 ? 14.258 9.602 -14.625 1 98.81 194 ASP B C 1
ATOM 3746 O O . ASP B 1 194 ? 15.406 10.023 -14.461 1 98.81 194 ASP B O 1
ATOM 3750 N N . ASN B 1 195 ? 13.242 10.344 -15.047 1 98.88 195 ASN B N 1
ATOM 3751 C CA . ASN B 1 195 ? 13.43 11.773 -15.297 1 98.88 195 ASN B CA 1
ATOM 3752 C C . ASN B 1 195 ? 13.805 12.516 -14.023 1 98.88 195 ASN B C 1
ATOM 3754 O O . ASN B 1 195 ? 14.664 13.398 -14.047 1 98.88 195 ASN B O 1
ATOM 3758 N N . LEU B 1 196 ? 13.172 12.227 -12.898 1 98.94 196 LEU B N 1
ATOM 3759 C CA . LEU B 1 196 ? 13.5 12.844 -11.617 1 98.94 196 LEU B CA 1
ATOM 3760 C C . LEU B 1 196 ? 14.945 12.562 -11.234 1 98.94 196 LEU B C 1
ATOM 3762 O O . LEU B 1 196 ? 15.648 13.453 -10.742 1 98.94 196 LEU B O 1
ATOM 3766 N N . THR B 1 197 ? 15.367 11.312 -11.422 1 98.81 197 THR B N 1
ATOM 3767 C CA . THR B 1 197 ? 16.75 10.938 -11.141 1 98.81 197 THR B CA 1
ATOM 3768 C C . THR B 1 197 ? 17.719 11.75 -12 1 98.81 197 THR B C 1
ATOM 3770 O O . THR B 1 197 ? 18.719 12.266 -11.492 1 98.81 197 THR B O 1
ATOM 3773 N N . LYS B 1 198 ? 17.406 11.828 -13.258 1 98.75 198 LYS B N 1
ATOM 3774 C CA . LYS B 1 198 ? 18.25 12.586 -14.18 1 98.75 198 LYS B CA 1
ATOM 3775 C C . LYS B 1 198 ? 18.281 14.062 -13.797 1 98.75 198 LYS B C 1
ATOM 3777 O O . LYS B 1 198 ? 19.328 14.711 -13.891 1 98.75 198 LYS B O 1
ATOM 3782 N N . MET B 1 199 ? 17.156 14.609 -13.453 1 98.75 199 MET B N 1
ATOM 3783 C CA . MET B 1 199 ? 17.094 15.992 -13 1 98.75 199 MET B CA 1
ATOM 3784 C C . MET B 1 199 ? 17.984 16.219 -11.781 1 98.75 199 MET B C 1
ATOM 3786 O O . MET B 1 199 ? 18.688 17.219 -11.695 1 98.75 199 MET B O 1
ATOM 3790 N N . TYR B 1 200 ? 17.984 15.273 -10.922 1 98.56 200 TYR B N 1
ATOM 3791 C CA . TYR B 1 200 ? 18.844 15.336 -9.75 1 98.56 200 TYR B CA 1
ATOM 3792 C C . TYR B 1 200 ? 20.312 15.305 -10.164 1 98.56 200 TYR B C 1
ATOM 3794 O O . TYR B 1 200 ? 21.109 16.141 -9.711 1 98.56 200 TYR B O 1
ATOM 3802 N N . GLU B 1 201 ? 20.641 14.367 -10.984 1 98.12 201 GLU B N 1
ATOM 3803 C CA . GLU B 1 201 ? 22.016 14.258 -11.461 1 98.12 201 GLU B CA 1
ATOM 3804 C C . GLU B 1 201 ? 22.438 15.523 -12.195 1 98.12 201 GLU B C 1
ATOM 3806 O O . GLU B 1 201 ? 23.625 15.875 -12.18 1 98.12 201 GLU B O 1
ATOM 3811 N N . GLY B 1 202 ? 21.5 16.125 -12.766 1 98.12 202 GLY B N 1
ATOM 3812 C CA . GLY B 1 202 ? 21.781 17.359 -13.5 1 98.12 202 GLY B CA 1
ATOM 3813 C C . GLY B 1 202 ? 21.828 18.578 -12.602 1 98.12 202 GLY B C 1
ATOM 3814 O O . GLY B 1 202 ? 22.156 19.672 -13.062 1 98.12 202 GLY B O 1
ATOM 3815 N N . GLY B 1 203 ? 21.422 18.484 -11.32 1 97.94 203 GLY B N 1
ATOM 3816 C CA . GLY B 1 203 ? 21.594 19.578 -10.375 1 97.94 203 GLY B CA 1
ATOM 3817 C C . GLY B 1 203 ? 20.297 20.312 -10.086 1 97.94 203 GLY B C 1
ATOM 3818 O O . GLY B 1 203 ? 20.297 21.328 -9.391 1 97.94 203 GLY B O 1
ATOM 3819 N N . ASP B 1 204 ? 19.172 19.766 -10.562 1 97.75 204 ASP B N 1
ATOM 3820 C CA . ASP B 1 204 ? 17.906 20.453 -10.398 1 97.75 204 ASP B CA 1
ATOM 3821 C C . ASP B 1 204 ? 17.391 20.344 -8.961 1 97.75 204 ASP B C 1
ATOM 3823 O O . ASP B 1 204 ? 16.5 21.078 -8.555 1 97.75 204 ASP B O 1
ATOM 3827 N N . PHE B 1 205 ? 17.906 19.406 -8.25 1 98 205 PHE B N 1
ATOM 3828 C CA . PHE B 1 205 ? 17.562 19.219 -6.844 1 98 205 PHE B CA 1
ATOM 3829 C C . PHE B 1 205 ? 18.766 19.5 -5.953 1 98 205 PHE B C 1
ATOM 3831 O O . PHE B 1 205 ? 19.906 19.188 -6.316 1 98 205 PHE B O 1
ATOM 3838 N N . LYS B 1 206 ? 18.484 20.094 -4.836 1 96.31 206 LYS B N 1
ATOM 3839 C CA . LYS B 1 206 ? 19.531 20.375 -3.869 1 96.31 206 LYS B CA 1
ATOM 3840 C C . LYS B 1 206 ? 19.203 19.797 -2.498 1 96.31 206 LYS B C 1
ATOM 3842 O O . LYS B 1 206 ? 18.031 19.719 -2.123 1 96.31 206 LYS B O 1
ATOM 3847 N N . GLY B 1 207 ? 20.219 19.375 -1.778 1 97.56 207 GLY B N 1
ATOM 3848 C CA . GLY B 1 207 ? 20.062 18.969 -0.387 1 97.56 207 GLY B CA 1
ATOM 3849 C C . GLY B 1 207 ? 19.453 17.594 -0.223 1 97.56 207 GLY B C 1
ATOM 3850 O O . GLY B 1 207 ? 18.906 17.281 0.837 1 97.56 207 GLY B O 1
ATOM 3851 N N . CYS B 1 208 ? 19.453 16.844 -1.257 1 98.62 208 CYS B N 1
ATOM 3852 C CA . CYS B 1 208 ? 18.906 15.5 -1.208 1 98.62 208 CYS B CA 1
ATOM 3853 C C . CYS B 1 208 ? 19.562 14.609 -2.262 1 98.62 208 CYS B C 1
ATOM 3855 O O . CYS B 1 208 ? 20.422 15.07 -3.02 1 98.62 208 CYS B O 1
ATOM 3857 N N . GLN B 1 209 ? 19.312 13.344 -2.178 1 98.81 209 GLN B N 1
ATOM 3858 C CA . GLN B 1 209 ? 19.625 12.375 -3.217 1 98.81 209 GLN B CA 1
ATOM 3859 C C . GLN B 1 209 ? 18.375 11.703 -3.756 1 98.81 209 GLN B C 1
ATOM 3861 O O . GLN B 1 209 ? 17.453 11.406 -2.998 1 98.81 209 GLN B O 1
ATOM 3866 N N . ILE B 1 210 ? 18.328 11.555 -5.059 1 98.88 210 ILE B N 1
ATOM 3867 C CA . ILE B 1 210 ? 17.156 10.945 -5.68 1 98.88 210 ILE B CA 1
ATOM 3868 C C . ILE B 1 210 ? 17.594 9.789 -6.574 1 98.88 210 ILE B C 1
ATOM 3870 O O . ILE B 1 210 ? 18.547 9.906 -7.336 1 98.88 210 ILE B O 1
ATOM 3874 N N . TYR B 1 211 ? 16.875 8.68 -6.434 1 98.75 211 TYR B N 1
ATOM 3875 C CA . TYR B 1 211 ? 17.141 7.57 -7.336 1 98.75 211 TYR B CA 1
ATOM 3876 C C . TYR B 1 211 ? 15.891 6.723 -7.539 1 98.75 211 TYR B C 1
ATOM 3878 O O . TYR B 1 211 ? 15.219 6.348 -6.57 1 98.75 211 TYR B O 1
ATOM 3886 N N . GLY B 1 212 ? 15.617 6.457 -8.773 1 98.25 212 GLY B N 1
ATOM 3887 C CA . GLY B 1 212 ? 14.539 5.559 -9.172 1 98.25 212 GLY B CA 1
ATOM 3888 C C . GLY B 1 212 ? 14.562 5.227 -10.656 1 98.25 212 GLY B C 1
ATOM 3889 O O . GLY B 1 212 ? 15.398 5.746 -11.398 1 98.25 212 GLY B O 1
ATOM 3890 N N . PRO B 1 213 ? 13.727 4.453 -11.086 1 98.5 213 PRO B N 1
ATOM 3891 C CA . PRO B 1 213 ? 12.617 3.811 -10.375 1 98.5 213 PRO B CA 1
ATOM 3892 C C . PRO B 1 213 ? 13.078 2.754 -9.383 1 98.5 213 PRO B C 1
ATOM 3894 O O . PRO B 1 213 ? 14.023 2.01 -9.656 1 98.5 213 PRO B O 1
ATOM 3897 N N . LEU B 1 214 ? 12.438 2.721 -8.188 1 98.5 214 LEU B N 1
ATOM 3898 C CA . LEU B 1 214 ? 12.664 1.683 -7.191 1 98.5 214 LEU B CA 1
ATOM 3899 C C . LEU B 1 214 ? 11.344 1.06 -6.742 1 98.5 214 LEU B C 1
ATOM 3901 O O . LEU B 1 214 ? 10.352 1.765 -6.566 1 98.5 214 LEU B O 1
ATOM 3905 N N . SER B 1 215 ? 11.328 -0.232 -6.617 1 97.75 215 SER B N 1
ATOM 3906 C CA . SER B 1 215 ? 10.219 -0.875 -5.926 1 97.75 215 SER B CA 1
ATOM 3907 C C . SER B 1 215 ? 10.266 -0.609 -4.426 1 97.75 215 SER B C 1
ATOM 3909 O O . SER B 1 215 ? 11.305 -0.218 -3.895 1 97.75 215 SER B O 1
ATOM 3911 N N . MET B 1 216 ? 9.172 -0.762 -3.76 1 98.19 216 MET B N 1
ATOM 3912 C CA . MET B 1 216 ? 9.07 -0.46 -2.336 1 98.19 216 MET B CA 1
ATOM 3913 C C . MET B 1 216 ? 10.125 -1.22 -1.54 1 98.19 216 MET B C 1
ATOM 3915 O O . MET B 1 216 ? 10.797 -0.642 -0.685 1 98.19 216 MET B O 1
ATOM 3919 N N . ASP B 1 217 ? 10.289 -2.529 -1.8 1 95.88 217 ASP B N 1
ATOM 3920 C CA . ASP B 1 217 ? 11.25 -3.338 -1.062 1 95.88 217 ASP B CA 1
ATOM 3921 C C . ASP B 1 217 ? 12.68 -2.85 -1.307 1 95.88 217 ASP B C 1
ATOM 3923 O O . ASP B 1 217 ? 13.461 -2.693 -0.363 1 95.88 217 ASP B O 1
ATOM 3927 N N . LEU B 1 218 ? 13 -2.518 -2.533 1 96.88 218 LEU B N 1
ATOM 3928 C CA . LEU B 1 218 ? 14.344 -2.049 -2.867 1 96.88 218 LEU B CA 1
ATOM 3929 C C . LEU B 1 218 ? 14.586 -0.654 -2.303 1 96.88 218 LEU B C 1
ATOM 3931 O O . LEU B 1 218 ? 15.742 -0.249 -2.115 1 96.88 218 LEU B O 1
ATOM 3935 N N . ALA B 1 219 ? 13.508 0.116 -2.082 1 98.12 219 ALA B N 1
ATOM 3936 C CA . ALA B 1 219 ? 13.648 1.459 -1.527 1 98.12 219 ALA B CA 1
ATOM 3937 C C . ALA B 1 219 ? 14 1.405 -0.042 1 98.12 219 ALA B C 1
ATOM 3939 O O . ALA B 1 219 ? 14.82 2.186 0.438 1 98.12 219 ALA B O 1
ATOM 3940 N N . ILE B 1 220 ? 13.398 0.415 0.693 1 97.06 220 ILE B N 1
ATOM 3941 C CA . ILE B 1 220 ? 13.453 0.6 2.139 1 97.06 220 ILE B CA 1
ATOM 3942 C C . ILE B 1 220 ? 14.227 -0.552 2.775 1 97.06 220 ILE B C 1
ATOM 3944 O O . ILE B 1 220 ? 14.586 -0.492 3.955 1 97.06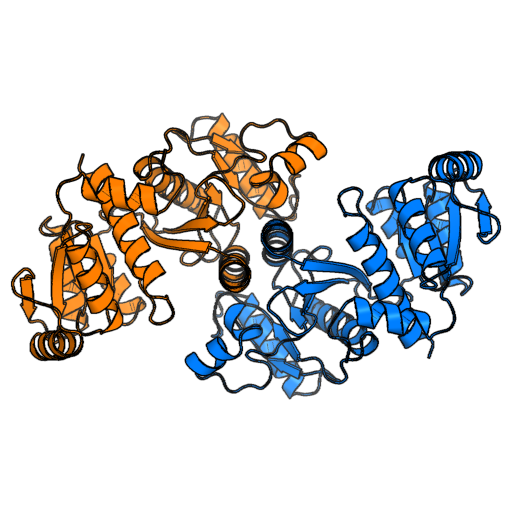 220 ILE B O 1
ATOM 3948 N N . ASP B 1 221 ? 14.492 -1.623 2.094 1 94.5 221 ASP B N 1
ATOM 3949 C CA . ASP B 1 221 ? 15.148 -2.803 2.65 1 94.5 221 ASP B CA 1
ATOM 3950 C C . ASP B 1 221 ? 16.562 -2.955 2.104 1 94.5 221 ASP B C 1
ATOM 3952 O O . ASP B 1 221 ? 16.75 -3.396 0.967 1 94.5 221 ASP B O 1
ATOM 3956 N N . PRO B 1 222 ? 17.578 -2.754 2.902 1 93.88 222 PRO B N 1
ATOM 3957 C CA . PRO B 1 222 ? 18.953 -2.875 2.432 1 93.88 222 PRO B CA 1
ATOM 3958 C C . PRO B 1 222 ? 19.281 -4.27 1.909 1 93.88 222 PRO B C 1
ATOM 3960 O O . PRO B 1 222 ? 20.031 -4.41 0.938 1 93.88 222 PRO B O 1
ATOM 3963 N N . GLU B 1 223 ? 18.75 -5.285 2.535 1 90.81 223 GLU B N 1
ATOM 3964 C CA . GLU B 1 223 ? 19.016 -6.656 2.115 1 90.81 223 GLU B CA 1
ATOM 3965 C C . GLU B 1 223 ? 18.453 -6.926 0.723 1 90.81 223 GLU B C 1
ATOM 3967 O O . GLU B 1 223 ? 19.094 -7.602 -0.09 1 90.81 223 GLU B O 1
ATOM 3972 N N . ALA B 1 224 ? 17.281 -6.426 0.503 1 90 224 ALA B N 1
ATOM 3973 C CA . ALA B 1 224 ? 16.688 -6.578 -0.819 1 90 224 ALA B CA 1
ATOM 3974 C C . ALA B 1 224 ? 17.531 -5.891 -1.888 1 90 224 ALA B C 1
ATOM 3976 O O . ALA B 1 224 ? 17.719 -6.43 -2.98 1 90 224 ALA B O 1
ATOM 3977 N N . ALA B 1 225 ? 18 -4.734 -1.564 1 90.62 225 ALA B N 1
ATOM 3978 C CA . ALA B 1 225 ? 18.828 -3.973 -2.506 1 90.62 225 ALA B CA 1
ATOM 3979 C C . ALA B 1 225 ? 20.109 -4.715 -2.834 1 90.62 225 ALA B C 1
ATOM 3981 O O . ALA B 1 225 ? 20.516 -4.789 -3.998 1 90.62 225 ALA B O 1
ATOM 3982 N N . VAL B 1 226 ? 20.734 -5.316 -1.837 1 87.81 226 VAL B N 1
ATOM 3983 C CA . VAL B 1 226 ? 21.969 -6.062 -2.01 1 87.81 226 VAL B CA 1
ATOM 3984 C C . VAL B 1 226 ? 21.719 -7.305 -2.859 1 87.81 226 VAL B C 1
ATOM 3986 O O . VAL B 1 226 ? 22.469 -7.598 -3.791 1 87.81 226 VAL B O 1
ATOM 3989 N N . HIS B 1 227 ? 20.688 -7.984 -2.527 1 85.44 227 HIS B N 1
ATOM 3990 C CA . HIS B 1 227 ? 20.344 -9.219 -3.213 1 85.44 227 HIS B CA 1
ATOM 3991 C C . HIS B 1 227 ? 20.125 -8.984 -4.703 1 85.44 227 HIS B C 1
ATOM 3993 O O . HIS B 1 227 ? 20.438 -9.844 -5.527 1 85.44 227 HIS B O 1
ATOM 3999 N N . LYS B 1 228 ? 19.578 -7.812 -5.023 1 85.88 228 LYS B N 1
ATOM 4000 C CA . LYS B 1 228 ? 19.281 -7.508 -6.422 1 85.88 228 LYS B CA 1
ATOM 4001 C C . LYS B 1 228 ? 20.453 -6.785 -7.086 1 85.88 228 LYS B C 1
ATOM 4003 O O . LYS B 1 228 ? 20.375 -6.402 -8.258 1 85.88 228 LYS B O 1
ATOM 4008 N N . GLY B 1 229 ? 21.469 -6.484 -6.309 1 86.19 229 GLY B N 1
ATOM 4009 C CA . GLY B 1 229 ? 22.688 -5.91 -6.836 1 86.19 229 GLY B CA 1
ATOM 4010 C C . GLY B 1 229 ? 22.578 -4.43 -7.141 1 86.19 229 GLY B C 1
ATOM 4011 O O . GLY B 1 229 ? 23.266 -3.914 -8.016 1 86.19 229 GLY B O 1
ATOM 4012 N N . VAL B 1 230 ? 21.672 -3.773 -6.516 1 86.12 230 VAL B N 1
ATOM 4013 C CA . VAL B 1 230 ? 21.531 -2.334 -6.711 1 86.12 230 VAL B CA 1
ATOM 4014 C C . VAL B 1 230 ? 22.5 -1.591 -5.781 1 86.12 230 VAL B C 1
ATOM 4016 O O . VAL B 1 230 ? 22.438 -1.757 -4.562 1 86.12 230 VAL B O 1
ATOM 4019 N N . THR B 1 231 ? 23.328 -0.762 -6.312 1 88.12 231 THR B N 1
ATOM 4020 C CA . THR B 1 231 ? 24.422 -0.199 -5.52 1 88.12 231 THR B CA 1
ATOM 4021 C C . THR B 1 231 ? 24.172 1.277 -5.227 1 88.12 231 THR B C 1
ATOM 4023 O O . THR B 1 231 ? 24.891 1.891 -4.438 1 88.12 231 THR B O 1
ATOM 4026 N N . ASN B 1 232 ? 23.156 1.833 -5.703 1 93.5 232 ASN B N 1
ATOM 4027 C CA . ASN B 1 232 ? 22.891 3.244 -5.445 1 93.5 232 ASN B CA 1
ATOM 4028 C C . ASN B 1 232 ? 22.625 3.5 -3.965 1 93.5 232 ASN B C 1
ATOM 4030 O O . ASN B 1 232 ? 21.953 2.699 -3.301 1 93.5 232 ASN B O 1
ATOM 4034 N N . PRO B 1 233 ? 23.141 4.621 -3.439 1 94.69 233 PRO B N 1
ATOM 4035 C CA . PRO B 1 233 ? 23.016 4.906 -2.008 1 94.69 233 PRO B CA 1
ATOM 4036 C C . PRO B 1 233 ? 21.562 5.047 -1.556 1 94.69 233 PRO B C 1
ATOM 4038 O O . PRO B 1 233 ? 21.281 4.914 -0.366 1 94.69 233 PRO B O 1
ATOM 4041 N N . VAL B 1 234 ? 20.688 5.316 -2.42 1 97.88 234 VAL B N 1
ATOM 4042 C CA . VAL B 1 234 ? 19.281 5.492 -2.082 1 97.88 234 VAL B CA 1
ATOM 4043 C C . VAL B 1 234 ? 18.609 4.125 -1.888 1 97.88 234 VAL B C 1
ATOM 4045 O O . VAL B 1 234 ? 17.719 3.975 -1.057 1 97.88 234 VAL B O 1
ATOM 4048 N N . ALA B 1 235 ? 19.062 3.105 -2.6 1 97.25 235 ALA B N 1
ATOM 4049 C CA . ALA B 1 235 ? 18.469 1.77 -2.561 1 97.25 235 ALA B CA 1
ATOM 4050 C C . ALA B 1 235 ? 18.641 1.137 -1.182 1 97.25 235 ALA B C 1
ATOM 4052 O O . ALA B 1 235 ? 19.75 1.065 -0.656 1 97.25 235 ALA B O 1
ATOM 4053 N N . GLY B 1 236 ? 17.547 0.771 -0.599 1 96.69 236 GLY B N 1
ATOM 4054 C CA . GLY B 1 236 ? 17.547 0.148 0.715 1 96.69 236 GLY B CA 1
ATOM 4055 C C . GLY B 1 236 ? 17.547 1.152 1.852 1 96.69 236 GLY B C 1
ATOM 4056 O O . GLY B 1 236 ? 17.328 0.791 3.01 1 96.69 236 GLY B O 1
ATOM 4057 N N . HIS B 1 237 ? 17.703 2.457 1.532 1 97.38 237 HIS B N 1
ATOM 4058 C CA . HIS B 1 237 ? 17.969 3.439 2.578 1 97.38 237 HIS B CA 1
ATOM 4059 C C . HIS B 1 237 ? 17.141 4.707 2.357 1 97.38 237 HIS B C 1
ATOM 4061 O O . HIS B 1 237 ? 17.469 5.766 2.896 1 97.38 237 HIS B O 1
ATOM 4067 N N . ALA B 1 238 ? 16.094 4.59 1.581 1 98.44 238 ALA B N 1
ATOM 4068 C CA . ALA B 1 238 ? 15.281 5.766 1.281 1 98.44 238 ALA B CA 1
ATOM 4069 C C . ALA B 1 238 ? 14.656 6.336 2.551 1 98.44 238 ALA B C 1
ATOM 4071 O O . ALA B 1 238 ? 14.234 5.586 3.432 1 98.44 238 ALA B O 1
ATOM 4072 N N . ASP B 1 239 ? 14.664 7.664 2.672 1 98.56 239 ASP B N 1
ATOM 4073 C CA . ASP B 1 239 ? 13.961 8.391 3.723 1 98.56 239 ASP B CA 1
ATOM 4074 C C . ASP B 1 239 ? 12.578 8.836 3.25 1 98.56 239 ASP B C 1
ATOM 4076 O O . ASP B 1 239 ? 11.594 8.727 3.988 1 98.56 239 ASP B O 1
ATOM 4080 N N . ILE B 1 240 ? 12.555 9.352 2.061 1 98.94 240 ILE B N 1
ATOM 4081 C CA . ILE B 1 240 ? 11.336 9.867 1.453 1 98.94 240 ILE B CA 1
ATOM 4082 C C . ILE B 1 240 ? 10.859 8.914 0.355 1 98.94 240 ILE B C 1
ATOM 4084 O O . ILE B 1 240 ? 11.625 8.586 -0.558 1 98.94 240 ILE B O 1
ATOM 4088 N N . LEU B 1 241 ? 9.703 8.438 0.46 1 98.94 241 LEU B N 1
ATOM 4089 C CA . LEU B 1 241 ? 9.055 7.59 -0.538 1 98.94 241 LEU B CA 1
ATOM 4090 C C . LEU B 1 241 ? 8.039 8.391 -1.346 1 98.94 241 LEU B C 1
ATOM 4092 O O . LEU B 1 241 ? 7 8.789 -0.818 1 98.94 241 LEU B O 1
ATOM 4096 N N . LEU B 1 242 ? 8.344 8.664 -2.584 1 99 242 LEU B N 1
ATOM 4097 C CA . LEU B 1 242 ? 7.441 9.375 -3.482 1 99 242 LEU B CA 1
ATOM 4098 C C . LEU B 1 242 ? 6.504 8.398 -4.188 1 99 242 LEU B C 1
ATOM 4100 O O . LEU B 1 242 ? 6.941 7.609 -5.031 1 99 242 LEU B O 1
ATOM 4104 N N . PHE B 1 243 ? 5.277 8.445 -3.881 1 98.94 243 PHE B N 1
ATOM 4105 C CA . PHE B 1 243 ? 4.289 7.582 -4.512 1 98.94 243 PHE B CA 1
ATOM 4106 C C . PHE B 1 243 ? 3.893 8.125 -5.883 1 98.94 243 PHE B C 1
ATOM 4108 O O . PHE B 1 243 ? 3.85 9.336 -6.086 1 98.94 243 PHE B O 1
ATOM 4115 N N . PRO B 1 244 ? 3.582 7.262 -6.777 1 98.88 244 PRO B N 1
ATOM 4116 C CA . PRO B 1 244 ? 3.297 7.711 -8.141 1 98.88 244 PRO B CA 1
ATOM 4117 C C . PRO B 1 244 ? 1.939 8.398 -8.266 1 98.88 244 PRO B C 1
ATOM 4119 O O . PRO B 1 244 ? 1.743 9.234 -9.148 1 98.88 244 PRO B O 1
ATOM 4122 N N . ASN B 1 245 ? 1.007 8.062 -7.418 1 98.69 245 ASN B N 1
ATOM 4123 C CA . ASN B 1 245 ? -0.344 8.609 -7.453 1 98.69 245 ASN B CA 1
ATOM 4124 C C . ASN B 1 245 ? -1.088 8.344 -6.145 1 98.69 245 ASN B C 1
ATOM 4126 O O . ASN B 1 245 ? -0.583 7.641 -5.27 1 98.69 245 ASN B O 1
ATOM 4130 N N . ILE B 1 246 ? -2.234 8.891 -6.039 1 98.62 246 ILE B N 1
ATOM 4131 C CA . ILE B 1 246 ? -2.969 8.883 -4.781 1 98.62 246 ILE B CA 1
ATOM 4132 C C . ILE B 1 246 ? -3.451 7.461 -4.477 1 98.62 246 ILE B C 1
ATOM 4134 O O . ILE B 1 246 ? -3.557 7.074 -3.311 1 98.62 246 ILE B O 1
ATOM 4138 N N . ASP B 1 247 ? -3.773 6.641 -5.543 1 98.62 247 ASP B N 1
ATOM 4139 C CA . ASP B 1 247 ? -4.234 5.277 -5.316 1 98.62 247 ASP B CA 1
ATOM 4140 C C . ASP B 1 247 ? -3.176 4.453 -4.586 1 98.62 247 ASP B C 1
ATOM 4142 O O . ASP B 1 247 ? -3.463 3.828 -3.562 1 98.62 247 ASP B O 1
ATOM 4146 N N . ALA B 1 248 ? -1.977 4.535 -5.117 1 98.88 248 ALA B N 1
ATOM 4147 C CA . ALA B 1 248 ? -0.866 3.797 -4.527 1 98.88 248 ALA B CA 1
ATOM 4148 C C . ALA B 1 248 ? -0.552 4.309 -3.123 1 98.88 248 ALA B C 1
ATOM 4150 O O . ALA B 1 248 ? -0.378 3.518 -2.191 1 98.88 248 ALA B O 1
ATOM 4151 N N . GLY B 1 249 ? -0.538 5.594 -3.023 1 98.75 249 GLY B N 1
ATOM 4152 C CA . GLY B 1 249 ? -0.188 6.191 -1.744 1 98.75 249 GLY B CA 1
ATOM 4153 C C . GLY B 1 249 ? -1.214 5.922 -0.66 1 98.75 249 GLY B C 1
ATOM 4154 O O . GLY B 1 249 ? -0.874 5.418 0.413 1 98.75 249 GLY B O 1
ATOM 4155 N N . ASN B 1 250 ? -2.463 6.25 -0.932 1 98.56 250 ASN B N 1
ATOM 4156 C CA . ASN B 1 250 ? -3.533 6.16 0.055 1 98.56 250 ASN B CA 1
ATOM 4157 C C . ASN B 1 250 ? -3.777 4.719 0.487 1 98.56 250 ASN B C 1
ATOM 4159 O O . ASN B 1 250 ? -3.922 4.438 1.678 1 98.56 250 ASN B O 1
ATOM 4163 N N . ILE B 1 251 ? -3.775 3.791 -0.479 1 98.75 251 ILE B N 1
ATOM 4164 C CA . ILE B 1 251 ? -4.035 2.389 -0.177 1 98.75 251 ILE B CA 1
ATOM 4165 C C . ILE B 1 251 ? -2.898 1.82 0.666 1 98.75 251 ILE B C 1
ATOM 4167 O O . ILE B 1 251 ? -3.137 1.11 1.646 1 98.75 251 ILE B O 1
ATOM 4171 N N . THR B 1 252 ? -1.671 2.176 0.301 1 98.69 252 THR B N 1
ATOM 4172 C CA . THR B 1 252 ? -0.505 1.745 1.063 1 98.69 252 THR B CA 1
ATOM 4173 C C . THR B 1 252 ? -0.557 2.293 2.486 1 98.69 252 THR B C 1
ATOM 4175 O O . THR B 1 252 ? -0.338 1.554 3.449 1 98.69 252 THR B O 1
ATOM 4178 N N . TYR B 1 253 ? -0.874 3.584 2.584 1 98.19 253 TYR B N 1
ATOM 4179 C CA . TYR B 1 253 ? -0.998 4.23 3.885 1 98.19 253 TYR B CA 1
ATOM 4180 C C . TYR B 1 253 ? -1.992 3.486 4.77 1 98.19 253 TYR B C 1
ATOM 4182 O O . TYR B 1 253 ? -1.68 3.141 5.91 1 98.19 253 TYR B O 1
ATOM 4190 N N . LYS B 1 254 ? -3.119 3.205 4.324 1 97.19 254 LYS B N 1
ATOM 4191 C CA . LYS B 1 254 ? -4.215 2.67 5.129 1 97.19 254 LYS B CA 1
ATOM 4192 C C . LYS B 1 254 ? -3.941 1.226 5.539 1 97.19 254 LYS B C 1
ATOM 4194 O O . LYS B 1 254 ? -4.281 0.814 6.648 1 97.19 254 LYS B O 1
ATOM 4199 N N . ILE B 1 255 ? -3.344 0.397 4.617 1 97.38 255 ILE B N 1
ATOM 4200 C CA . ILE B 1 255 ? -3.072 -0.983 5.004 1 97.38 255 ILE B CA 1
ATOM 4201 C C . ILE B 1 255 ? -1.951 -1.016 6.043 1 97.38 255 ILE B C 1
ATOM 4203 O O . ILE B 1 255 ? -1.943 -1.872 6.93 1 97.38 255 ILE B O 1
ATOM 4207 N N . LEU B 1 256 ? -0.98 -0.106 5.922 1 96.94 256 LEU B N 1
ATOM 4208 C CA . LEU B 1 256 ? 0.111 -0.025 6.887 1 96.94 256 LEU B CA 1
ATOM 4209 C C . LEU B 1 256 ? -0.418 0.311 8.273 1 96.94 256 LEU B C 1
ATOM 4211 O O . LEU B 1 256 ? -0.037 -0.327 9.258 1 96.94 256 LEU B O 1
ATOM 4215 N N . VAL B 1 257 ? -1.294 1.27 8.352 1 95.06 257 VAL B N 1
ATOM 4216 C CA . VAL B 1 257 ? -1.877 1.713 9.609 1 95.06 257 VAL B CA 1
ATOM 4217 C C . VAL B 1 257 ? -2.639 0.56 10.266 1 95.06 257 VAL B C 1
ATOM 4219 O O . VAL B 1 257 ? -2.635 0.418 11.484 1 95.06 257 VAL B O 1
ATOM 4222 N N . ARG B 1 258 ? -3.229 -0.266 9.453 1 94.06 258 ARG B N 1
ATOM 4223 C CA . ARG B 1 258 ? -4.078 -1.342 9.953 1 94.06 258 ARG B CA 1
ATOM 4224 C C . ARG B 1 258 ? -3.244 -2.539 10.391 1 94.06 258 ARG B C 1
ATOM 4226 O O . ARG B 1 258 ? -3.621 -3.256 11.328 1 94.06 258 ARG B O 1
ATOM 4233 N N . THR B 1 259 ? -2.047 -2.746 9.789 1 96.06 259 THR B N 1
ATOM 4234 C CA . THR B 1 259 ? -1.438 -4.066 9.922 1 96.06 259 THR B CA 1
ATOM 4235 C C . THR B 1 259 ? -0.087 -3.967 10.625 1 96.06 259 THR B C 1
ATOM 4237 O O . THR B 1 259 ? 0.443 -4.973 11.109 1 96.06 259 THR B O 1
ATOM 4240 N N . ALA B 1 260 ? 0.541 -2.814 10.633 1 96.25 260 ALA B N 1
ATOM 4241 C CA . ALA B 1 260 ? 1.852 -2.646 11.258 1 96.25 260 ALA B CA 1
ATOM 4242 C C . ALA B 1 260 ? 1.746 -1.836 12.547 1 96.25 260 ALA B C 1
ATOM 4244 O O . ALA B 1 260 ? 0.709 -1.226 12.82 1 96.25 260 ALA B O 1
ATOM 4245 N N . LYS B 1 261 ? 2.723 -1.953 13.383 1 95.62 261 LYS B N 1
ATOM 4246 C CA . LYS B 1 261 ? 2.863 -1.048 14.523 1 95.62 261 LYS B CA 1
ATOM 4247 C C . LYS B 1 261 ? 3.555 0.249 14.109 1 95.62 261 LYS B C 1
ATOM 4249 O O . LYS B 1 261 ? 4.77 0.271 13.898 1 95.62 261 LYS B O 1
ATOM 4254 N N . VAL B 1 262 ? 2.754 1.284 14.086 1 97 262 VAL B N 1
ATOM 4255 C CA . VAL B 1 262 ? 3.303 2.518 13.539 1 97 262 VAL B CA 1
ATOM 4256 C C . VAL B 1 262 ? 2.9 3.701 14.414 1 97 262 VAL B C 1
ATOM 4258 O O . VAL B 1 262 ? 1.897 3.639 15.133 1 97 262 VAL B O 1
ATOM 4261 N N . LYS B 1 263 ? 3.717 4.703 14.484 1 97.19 263 LYS B N 1
ATOM 4262 C CA . LYS B 1 263 ? 3.373 6.07 14.867 1 97.19 263 LYS B CA 1
ATOM 4263 C C . LYS B 1 263 ? 3.396 7 13.656 1 97.19 263 LYS B C 1
ATOM 4265 O O . LYS B 1 263 ? 4.254 6.867 12.781 1 97.19 263 LYS B O 1
ATOM 4270 N N . ILE B 1 264 ? 2.461 7.898 13.664 1 97.31 264 ILE B N 1
ATOM 4271 C CA . ILE B 1 264 ? 2.283 8.656 12.43 1 97.31 264 ILE B CA 1
ATOM 4272 C C . ILE B 1 264 ? 2.127 10.141 12.758 1 97.31 264 ILE B C 1
ATOM 4274 O O . ILE B 1 264 ? 1.558 10.5 13.789 1 97.31 264 ILE B O 1
ATOM 4278 N N . GLY B 1 265 ? 2.67 10.969 11.938 1 97.44 265 GLY B N 1
ATOM 4279 C CA . GLY B 1 265 ? 2.406 12.398 11.906 1 97.44 265 GLY B CA 1
ATOM 4280 C C . GLY B 1 265 ? 2.125 12.922 10.516 1 97.44 265 GLY B C 1
ATOM 4281 O O . GLY B 1 265 ? 2.838 12.594 9.562 1 97.44 265 GLY B O 1
ATOM 4282 N N . ASN B 1 266 ? 1.105 13.695 10.359 1 97.56 266 ASN B N 1
ATOM 4283 C CA . ASN B 1 266 ? 0.664 14.203 9.07 1 97.56 266 ASN B CA 1
ATOM 4284 C C . ASN B 1 266 ? 0.763 15.727 9.008 1 97.56 266 ASN B C 1
ATOM 4286 O O . ASN B 1 266 ? 0.426 16.422 9.969 1 97.56 266 ASN B O 1
ATOM 4290 N N . VAL B 1 267 ? 1.2 16.188 7.828 1 98.19 267 VAL B N 1
ATOM 4291 C CA . VAL B 1 267 ? 1.288 17.641 7.668 1 98.19 267 VAL B CA 1
ATOM 4292 C C . VAL B 1 267 ? 1.074 18.016 6.203 1 98.19 267 VAL B C 1
ATOM 4294 O O . VAL B 1 267 ? 1.418 17.25 5.305 1 98.19 267 VAL B O 1
ATOM 4297 N N . LEU B 1 268 ? 0.38 19.062 5.992 1 98.19 268 LEU B N 1
ATOM 4298 C CA . LEU B 1 268 ? 0.294 19.719 4.691 1 98.19 268 LEU B CA 1
ATOM 4299 C C . LEU B 1 268 ? 1.328 20.844 4.574 1 98.19 268 LEU B C 1
ATOM 4301 O O . LEU B 1 268 ? 1.427 21.688 5.457 1 98.19 268 LEU B O 1
ATOM 4305 N N . VAL B 1 269 ? 2.1 20.828 3.494 1 97.69 269 VAL B N 1
ATOM 4306 C CA . VAL B 1 269 ? 3.195 21.781 3.312 1 97.69 269 VAL B CA 1
ATOM 4307 C C . VAL B 1 269 ? 3.086 22.438 1.939 1 97.69 269 VAL B C 1
ATOM 4309 O O . VAL B 1 269 ? 2.152 22.156 1.183 1 97.69 269 VAL B O 1
ATOM 4312 N N . GLY B 1 270 ? 3.996 23.312 1.663 1 96.62 270 GLY B N 1
ATOM 4313 C CA . GLY B 1 270 ? 3.893 24.156 0.488 1 96.62 270 GLY B CA 1
ATOM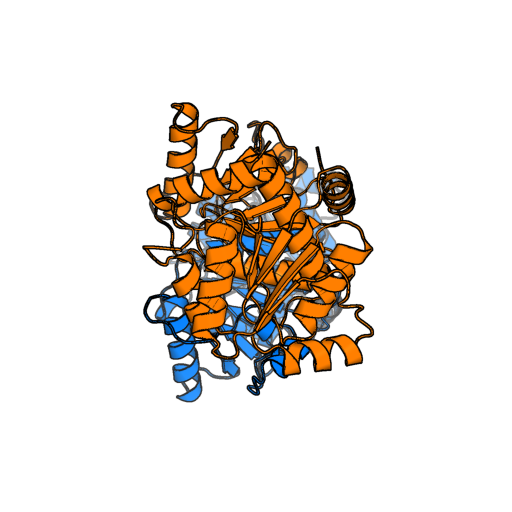 4314 C C . GLY B 1 270 ? 3.242 25.5 0.775 1 96.62 270 GLY B C 1
ATOM 4315 O O . GLY B 1 270 ? 3.084 26.328 -0.127 1 96.62 270 GLY B O 1
ATOM 4316 N N . THR B 1 271 ? 2.791 25.688 1.995 1 97.06 271 THR B N 1
ATOM 4317 C CA . THR B 1 271 ? 2.252 26.938 2.52 1 97.06 271 THR B CA 1
ATOM 4318 C C . THR B 1 271 ? 3.316 27.703 3.301 1 97.06 271 THR B C 1
ATOM 4320 O O . THR B 1 271 ? 4.391 27.156 3.58 1 97.06 271 THR B O 1
ATOM 4323 N N . SER B 1 272 ? 3.043 28.922 3.604 1 96.69 272 SER B N 1
ATOM 4324 C CA . SER B 1 272 ? 4.02 29.75 4.297 1 96.69 272 SER B CA 1
ATOM 4325 C C . SER B 1 272 ? 4.246 29.266 5.723 1 96.69 272 SER B C 1
ATOM 4327 O O . SER B 1 272 ? 5.234 29.641 6.359 1 96.69 272 SER B O 1
ATOM 4329 N N . ALA B 1 273 ? 3.355 28.484 6.25 1 97.38 273 ALA B N 1
ATOM 4330 C CA . ALA B 1 273 ? 3.434 27.797 7.535 1 97.38 273 ALA B CA 1
ATOM 4331 C C . ALA B 1 273 ? 2.824 26.391 7.441 1 97.38 273 ALA B C 1
ATOM 4333 O O . ALA B 1 273 ? 1.943 26.156 6.613 1 97.38 273 ALA B O 1
ATOM 4334 N N . PRO B 1 274 ? 3.385 25.438 8.266 1 98 274 PRO B N 1
ATOM 4335 C CA . PRO B 1 274 ? 2.805 24.094 8.188 1 98 274 PRO B CA 1
ATOM 4336 C C . PRO B 1 274 ? 1.338 24.062 8.617 1 98 274 PRO B C 1
ATOM 4338 O O . PRO B 1 274 ? 0.934 24.812 9.516 1 98 274 PRO B O 1
ATOM 4341 N N . VAL B 1 275 ? 0.606 23.234 7.945 1 98.44 275 VAL B N 1
ATOM 4342 C CA . VAL B 1 275 ? -0.823 23.078 8.195 1 98.44 275 VAL B CA 1
ATOM 4343 C C . VAL B 1 275 ? -1.111 21.641 8.625 1 98.44 275 VAL B C 1
ATOM 4345 O O . VAL B 1 275 ? -0.638 20.688 8 1 98.44 275 VAL B O 1
ATOM 4348 N N . VAL B 1 276 ? -1.835 21.453 9.703 1 98.19 276 VAL B N 1
ATOM 4349 C CA . VAL B 1 276 ? -2.211 20.141 10.203 1 98.19 276 VAL B CA 1
ATOM 4350 C C . VAL B 1 276 ? -3.695 19.891 9.945 1 98.19 276 VAL B C 1
ATOM 4352 O O . VAL B 1 276 ? -4.551 20.609 10.461 1 98.19 276 VAL B O 1
ATOM 4355 N N . LEU B 1 277 ? -3.865 18.922 9.062 1 93.44 277 LEU B N 1
ATOM 4356 C CA . LEU B 1 277 ? -5.23 18.516 8.758 1 93.44 277 LEU B CA 1
ATOM 4357 C C . LEU B 1 277 ? -5.641 17.312 9.609 1 93.44 277 LEU B C 1
ATOM 4359 O O . LEU B 1 277 ? -5.102 16.219 9.438 1 93.44 277 LEU B O 1
ATOM 4363 N N . THR B 1 278 ? -6.359 17.484 10.602 1 79.81 278 THR B N 1
ATOM 4364 C CA . THR B 1 278 ? -6.77 16.359 11.438 1 79.81 278 THR B CA 1
ATOM 4365 C C . THR B 1 278 ? -8.133 15.836 11 1 79.81 278 THR B C 1
ATOM 4367 O O . THR B 1 278 ? -8.945 16.578 10.445 1 79.81 278 THR B O 1
ATOM 4370 N N . SER B 1 279 ? -8.18 14.477 11.008 1 78.94 279 SER B N 1
ATOM 4371 C CA . SER B 1 279 ? -9.469 13.836 10.758 1 78.94 279 SER B CA 1
ATOM 4372 C C . SER B 1 279 ? -10.047 13.25 12.039 1 78.94 279 SER B C 1
ATOM 4374 O O . SER B 1 279 ? -9.305 12.93 12.969 1 78.94 279 SER B O 1
ATOM 4376 N N . ARG B 1 280 ? -11.406 13.172 12.109 1 73.19 280 ARG B N 1
ATOM 4377 C CA . ARG B 1 280 ? -12.07 12.547 13.242 1 73.19 280 ARG B CA 1
ATOM 4378 C C . ARG B 1 280 ? -11.633 11.094 13.398 1 73.19 280 ARG B C 1
ATOM 4380 O O . ARG B 1 280 ? -11.688 10.531 14.5 1 73.19 280 ARG B O 1
ATOM 4387 N N . SER B 1 281 ? -11.125 10.555 12.281 1 76.12 281 SER B N 1
ATOM 4388 C CA . SER B 1 281 ? -10.742 9.141 12.289 1 76.12 281 SER B CA 1
ATOM 4389 C C . SER B 1 281 ? -9.305 8.961 12.766 1 76.12 281 SER B C 1
ATOM 4391 O O . SER B 1 281 ? -8.898 7.844 13.094 1 76.12 281 SER B O 1
ATOM 4393 N N . ASP B 1 282 ? -8.57 10.055 12.875 1 85.81 282 ASP B N 1
ATOM 4394 C CA . ASP B 1 282 ? -7.207 9.945 13.383 1 85.81 282 ASP B CA 1
ATOM 4395 C C . ASP B 1 282 ? -7.207 9.648 14.883 1 85.81 282 ASP B C 1
ATOM 4397 O O . ASP B 1 282 ? -8 10.211 15.633 1 85.81 282 ASP B O 1
ATOM 4401 N N . ASP B 1 283 ? -6.449 8.773 15.281 1 89.44 283 ASP B N 1
ATOM 4402 C CA . ASP B 1 283 ? -6.348 8.523 16.719 1 89.44 283 ASP B CA 1
ATOM 4403 C C . ASP B 1 283 ? -5.625 9.664 17.422 1 89.44 283 ASP B C 1
ATOM 4405 O O . ASP B 1 283 ? -5.035 10.531 16.781 1 89.44 283 ASP B O 1
ATOM 4409 N N . PHE B 1 284 ? -5.695 9.75 18.703 1 93.5 284 PHE B N 1
ATOM 4410 C CA . PHE B 1 284 ? -5.164 10.812 19.562 1 93.5 284 PHE B CA 1
ATOM 4411 C C . PHE B 1 284 ? -3.664 10.977 19.344 1 93.5 284 PHE B C 1
ATOM 4413 O O . PHE B 1 284 ? -3.18 12.102 19.156 1 93.5 284 PHE B O 1
ATOM 4420 N N . GLU B 1 285 ? -2.949 9.883 19.312 1 94.88 285 GLU B N 1
ATOM 4421 C CA . GLU B 1 285 ? -1.498 9.93 19.172 1 94.88 285 GLU B CA 1
ATOM 4422 C C . GLU B 1 285 ? -1.098 10.539 17.828 1 94.88 285 GLU B C 1
ATOM 4424 O O . GLU B 1 285 ? -0.139 11.312 17.75 1 94.88 285 GLU B O 1
ATOM 4429 N N . THR B 1 286 ? -1.802 10.172 16.797 1 95.81 286 THR B N 1
ATOM 4430 C CA . THR B 1 286 ? -1.522 10.695 15.469 1 95.81 286 THR B CA 1
ATOM 4431 C C . THR B 1 286 ? -1.707 12.211 15.438 1 95.81 286 THR B C 1
ATOM 4433 O O . THR B 1 286 ? -0.897 12.93 14.844 1 95.81 286 THR B O 1
ATOM 4436 N N . LYS B 1 287 ? -2.77 12.734 16.047 1 95.56 287 LYS B N 1
ATOM 4437 C CA . LYS B 1 287 ? -3.002 14.172 16.109 1 95.56 287 LYS B CA 1
ATOM 4438 C C . LYS B 1 287 ? -1.866 14.883 16.844 1 95.56 287 LYS B C 1
ATOM 4440 O O . LYS B 1 287 ? -1.352 15.898 16.359 1 95.56 287 LYS B O 1
ATOM 4445 N N . LEU B 1 288 ? -1.485 14.336 17.969 1 95.94 288 LEU B N 1
ATOM 4446 C CA . LEU B 1 288 ? -0.417 14.93 18.766 1 95.94 288 LEU B CA 1
ATOM 4447 C C . LEU B 1 288 ? 0.904 14.914 18 1 95.94 288 LEU B C 1
ATOM 4449 O O . LEU B 1 288 ? 1.626 15.914 17.984 1 95.94 288 LEU B O 1
ATOM 4453 N N . ASN B 1 289 ? 1.223 13.766 17.359 1 97.12 289 ASN B N 1
ATOM 4454 C CA . ASN B 1 289 ? 2.438 13.648 16.562 1 97.12 289 ASN B CA 1
ATOM 4455 C C . ASN B 1 289 ? 2.445 14.633 15.406 1 97.12 289 ASN B C 1
ATOM 4457 O O . ASN B 1 289 ? 3.498 15.156 15.031 1 97.12 289 ASN B O 1
ATOM 4461 N N . SER B 1 290 ? 1.282 14.867 14.844 1 97.81 290 SER B N 1
ATOM 4462 C CA . SER B 1 290 ? 1.172 15.812 13.734 1 97.81 290 SER B CA 1
ATOM 4463 C C . SER B 1 290 ? 1.474 17.234 14.188 1 97.81 290 SER B C 1
ATOM 4465 O O . SER B 1 290 ? 2.141 18 13.477 1 97.81 290 SER B O 1
ATOM 4467 N N . ILE B 1 291 ? 0.994 17.578 15.375 1 97 291 ILE B N 1
ATOM 4468 C CA . ILE B 1 291 ? 1.284 18.906 15.938 1 97 291 ILE B CA 1
ATOM 4469 C C . ILE B 1 291 ? 2.777 19.016 16.234 1 97 291 ILE B C 1
ATOM 4471 O O . ILE B 1 291 ? 3.404 20.031 15.914 1 97 291 ILE B O 1
ATOM 4475 N N . ALA B 1 292 ? 3.357 17.969 16.828 1 96.5 292 ALA B N 1
ATOM 4476 C CA . ALA B 1 292 ? 4.789 17.969 17.125 1 96.5 292 ALA B CA 1
ATOM 4477 C C . ALA B 1 292 ? 5.609 18.125 15.852 1 96.5 292 ALA B C 1
ATOM 4479 O O . ALA B 1 292 ? 6.566 18.906 15.82 1 96.5 292 ALA B O 1
ATOM 4480 N N . LEU B 1 293 ? 5.23 17.391 14.844 1 96.81 293 LEU B N 1
ATOM 4481 C CA . LEU B 1 293 ? 5.898 17.469 13.555 1 96.81 293 LEU B CA 1
ATOM 4482 C C . LEU B 1 293 ? 5.812 18.891 12.992 1 96.81 293 LEU B C 1
ATOM 4484 O O . LEU B 1 293 ? 6.816 19.438 12.539 1 96.81 293 LEU B O 1
ATOM 4488 N N . ALA B 1 294 ? 4.617 19.453 13.047 1 97.56 294 ALA B N 1
ATOM 4489 C CA . ALA B 1 294 ? 4.406 20.812 12.547 1 97.56 294 ALA B CA 1
ATOM 4490 C C . ALA B 1 294 ? 5.25 21.812 13.328 1 97.56 294 ALA B C 1
ATOM 4492 O O . ALA B 1 294 ? 5.75 22.797 12.758 1 97.56 294 ALA B O 1
ATOM 4493 N N . THR B 1 295 ? 5.414 21.609 14.625 1 96.56 295 THR B N 1
ATOM 4494 C CA . THR B 1 295 ? 6.219 22.484 15.461 1 96.56 295 THR B CA 1
ATOM 4495 C C . THR B 1 295 ? 7.684 22.453 15.039 1 96.56 295 THR B C 1
ATOM 4497 O O . THR B 1 295 ? 8.344 23.484 14.961 1 96.56 295 THR B O 1
ATOM 4500 N N . VAL B 1 296 ? 8.148 21.25 14.766 1 95.56 296 VAL B N 1
ATOM 4501 C CA . VAL B 1 296 ? 9.531 21.078 14.328 1 95.56 296 VAL B CA 1
ATOM 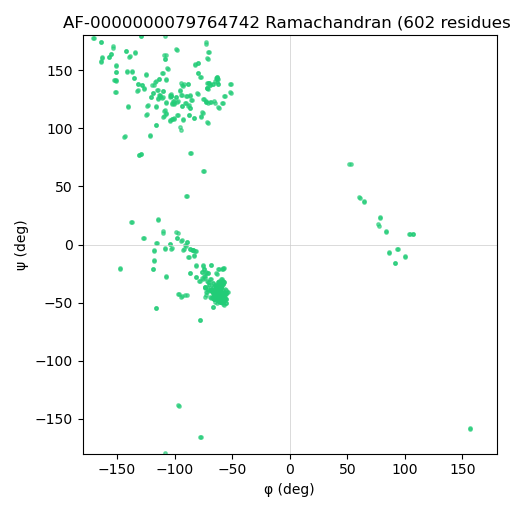4502 C C . VAL B 1 296 ? 9.742 21.781 12.992 1 95.56 296 VAL B C 1
ATOM 4504 O O . VAL B 1 296 ? 10.75 22.453 12.789 1 95.56 296 VAL B O 1
ATOM 4507 N N . ILE B 1 297 ? 8.781 21.656 12.094 1 96.25 297 ILE B N 1
ATOM 4508 C CA . ILE B 1 297 ? 8.859 22.281 10.773 1 96.25 297 ILE B CA 1
ATOM 4509 C C . ILE B 1 297 ? 8.836 23.797 10.914 1 96.25 297 ILE B C 1
ATOM 4511 O O . ILE B 1 297 ? 9.641 24.5 10.289 1 96.25 297 ILE B O 1
ATOM 4515 N N . ALA B 1 298 ? 7.887 24.297 11.734 1 95.44 298 ALA B N 1
ATOM 4516 C CA . ALA B 1 298 ? 7.758 25.734 11.9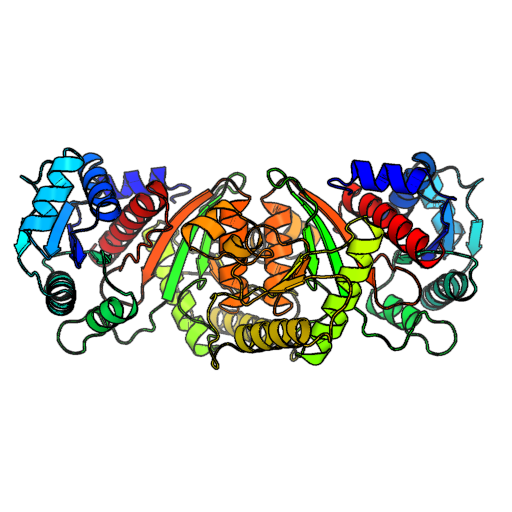45 1 95.44 298 ALA B CA 1
ATOM 4517 C C . ALA B 1 298 ? 9.039 26.312 12.523 1 95.44 298 ALA B C 1
ATOM 4519 O O . ALA B 1 298 ? 9.414 27.453 12.203 1 95.44 298 ALA B O 1
ATOM 4520 N N . GLY B 1 299 ? 9.672 25.578 13.375 1 90.75 299 GLY B N 1
ATOM 4521 C CA . GLY B 1 299 ? 10.914 26.031 13.977 1 90.75 299 GLY B CA 1
ATOM 4522 C C . GLY B 1 299 ? 12.055 26.141 12.984 1 90.75 299 GLY B C 1
ATOM 4523 O O . GLY B 1 299 ? 12.961 26.953 13.156 1 90.75 299 GLY B O 1
ATOM 4524 N N . SER B 1 300 ? 12.047 25.281 12.016 1 84.5 300 SER B N 1
ATOM 4525 C CA . SER B 1 300 ? 13.102 25.266 11 1 84.5 300 SER B CA 1
ATOM 4526 C C . SER B 1 300 ? 12.93 26.406 10.008 1 84.5 300 SER B C 1
ATOM 4528 O O . SER B 1 300 ? 13.891 26.828 9.359 1 84.5 300 SER B O 1
ATOM 4530 N N . ILE B 1 301 ? 11.711 26.812 9.789 1 71.12 301 ILE B N 1
ATOM 4531 C CA . ILE B 1 301 ? 11.43 27.906 8.875 1 71.12 301 ILE B CA 1
ATOM 4532 C C . ILE B 1 301 ? 11.859 29.234 9.508 1 71.12 301 ILE B C 1
ATOM 4534 O O . ILE B 1 301 ? 12.367 30.125 8.82 1 71.12 301 ILE B O 1
ATOM 4538 N N . THR B 1 302 ? 11.641 29.438 10.734 1 59.62 302 THR B N 1
ATOM 4539 C CA . THR B 1 302 ? 11.898 30.688 11.414 1 59.62 302 THR B CA 1
ATOM 4540 C C . THR B 1 302 ? 13.336 30.766 11.914 1 59.62 302 THR B C 1
ATOM 4542 O O . THR B 1 302 ? 13.898 31.844 12.078 1 59.62 302 THR B O 1
ATOM 4545 N N . ASP B 1 303 ? 13.984 29.641 12.148 1 51.47 303 ASP B N 1
ATOM 4546 C CA . ASP B 1 303 ? 15.352 29.734 12.656 1 51.47 303 ASP B CA 1
ATOM 4547 C C . ASP B 1 303 ? 16.359 29.891 11.516 1 51.47 303 ASP B C 1
ATOM 4549 O O . ASP B 1 303 ? 16.219 29.234 10.469 1 51.47 303 ASP B O 1
#

Foldseek 3Di:
DDQDLVVLQVLLQVDDAFEEQEQQALALLNLLLQQVCVVSNNHHYEAFEAPVSNVVSCVVVVRDCPRYHYHHDHDRLVSLLVSQLCCQVPVGFEYEYHPDDPVSNVCSQVPPPRHFAPVADKWKWKWKDFPPARGIAIEIHQPDFFADDLVRLLRRVVFSLLLVVLSPQQAAEEEQEDPDFDQDPVGVSQVSLVVVQVCVVVPVDPRYHGHTDDHPCQQAQPVVVVVVPNDDPRGNNGRYYYYRGNVRRNVVVVVCVVPTDMQMEMWMDNTNAIYHYDDPPDDSRRSNSNSSSSSSSSVVSVD/DDQDLVVLQVLLQVDDAFEEQEQQALALLNLLLQQVCVVSNNHHYEAFEAPVSNVVSCVVVVRDCPRYHYHHDHDRLVSLLVSQLCCQVPVGFEYEYHPDDPVSNVCSQVPPPRHFAPVADKWKWKWKDFPPARGIAIEIHQPDFFADDLVRLLRRVVFSLLLVVLSPQQAAEEEQEDPDFDQDPVGVSQVSLVVVQVCVVVPVDPRYHGHTDDHPCQQAQPVVVVVVPNDDPRGNNGRYYYYRGNVRRNVVVVVCVVPTDMQMEMWMDNTNAIYGYDDPPDDSRRSNSNSSSSSSSSVVSVD

Solvent-accessible surface area (backbone atoms only — not comparable to full-atom values): 29250 Å² total; per-residue (Å²): 106,47,49,39,67,66,49,39,42,53,55,18,44,74,42,80,68,38,30,31,19,23,16,24,33,56,28,64,72,54,47,52,32,50,49,49,29,39,74,68,47,34,27,45,46,39,39,18,9,35,51,71,54,32,52,53,48,30,56,75,70,72,49,80,57,84,84,40,51,73,46,74,29,69,50,62,71,60,7,30,39,50,20,33,32,35,36,58,71,63,76,19,44,27,41,33,53,34,64,65,57,64,69,63,46,49,51,28,40,58,29,88,87,48,22,33,66,64,84,52,61,69,34,29,37,38,39,33,33,40,69,95,48,95,38,46,35,35,41,25,28,37,76,64,46,56,75,56,49,68,71,50,46,53,44,44,47,54,46,47,51,51,49,40,41,37,52,47,34,74,64,42,19,30,22,34,33,25,67,45,62,58,77,36,88,91,38,61,49,16,44,44,16,39,50,52,21,49,37,34,76,70,58,76,51,77,67,53,44,55,43,34,24,22,26,51,45,32,22,58,31,50,66,52,11,54,76,72,66,50,78,54,80,32,45,14,52,32,29,31,41,36,41,59,24,18,52,28,21,26,39,32,50,39,50,45,66,73,51,33,61,68,48,43,25,43,37,36,36,36,42,76,43,34,31,31,76,62,55,93,84,49,53,68,66,34,50,37,37,15,50,29,49,38,38,30,39,39,49,54,72,73,103,105,48,50,40,67,66,50,40,42,53,54,18,43,74,42,80,71,36,31,30,19,23,16,21,34,55,28,63,73,54,46,53,31,51,49,49,28,39,75,68,46,34,25,47,44,37,37,17,8,35,51,69,53,32,52,54,47,30,55,75,69,72,48,79,58,84,84,40,50,72,44,75,30,70,50,63,69,59,7,30,40,50,20,32,32,35,35,57,71,64,76,19,44,27,41,32,53,36,65,66,57,64,70,62,46,48,51,27,40,58,29,88,86,46,21,32,67,64,85,52,62,68,34,29,37,37,38,34,34,39,68,94,46,95,38,44,35,33,40,26,29,38,78,63,46,55,74,56,48,66,72,49,46,53,43,44,49,54,44,48,49,52,50,41,40,37,50,45,35,74,64,41,18,31,21,34,34,24,67,44,61,58,76,35,89,91,38,59,50,16,45,44,16,38,49,52,22,49,38,34,76,70,58,75,51,78,67,54,42,55,43,34,25,23,25,50,44,32,22,57,30,48,67,52,11,54,75,70,66,51,78,55,80,33,44,13,52,32,30,31,42,35,40,58,23,19,52,28,20,26,37,31,51,38,50,44,68,72,53,32,63,65,47,43,25,43,36,38,35,35,42,75,42,34,30,31,76,63,52,94,82,50,53,68,65,35,50,38,36,13,50,28,50,37,36,30,39,38,49,48,71,74,98

Nearest PDB structures (foldseek):
  7vg9-assembly1_A  TM=9.936E-01  e=4.338E-48  Clostridium acetobutylicum
  3u9e-assembly1_B  TM=9.209E-01  e=6.692E-30  Listeria monocytogenes EGD-e
  1yco-assembly1_A  TM=9.227E-01  e=1.061E-28  Enterococcus faecalis V583
  1yco-assembly1_B  TM=9.216E-01  e=1.788E-27  Enterococcus faecalis V583
  1vmi-assembly1_A-2  TM=8.483E-01  e=6.914E-21  Escherichia coli

InterPro domains:
  IPR002505 Phosphate acetyl/butaryl transferase [PF01515] (5-76)
  IPR002505 Phosphate acetyl/butaryl transferase [PF01515] (79-294)
  IPR012147 Phosphate acetyl/butyryltransferase [PIRSF000428] (4-298)
  IPR014079 Phosphate butyryltransferase [TIGR02706] (5-298)
  IPR050500 Phosphate Acetyltransferase/Butyryltransferase [PTHR43356] (2-298)

pLDDT: mean 95.62, std 5.76, range [51.47, 99.0]

Sequence (606 aa):
MSKSFEELISKANQKTLKKVSVSNAQDEPVLQAVKAAKEQNIATAILVGDEAKIREIAASIDMDLTDFEIINEPDTEAAALKAVELVHNGKADILLKGLLETKTFLKSVLNKEVGLRTGKMLSHVCVFEIEGINRLLFFTDVAFNTYPTLADKVNIINNAVEVAHACGIECPKVAPLCAVETVNPKMQPTVDADNLTKMYEGGDFKGCQIYGPLSMDLAIDPEAAVHKGVTNPVAGHADILLFPNIDAGNITYKILVRTAKVKIGNVLVGTSAPVVLTSRSDDFETKLNSIALATVIAGSITDMSKSFEELISKANQKTLKKVSVSNAQDEPVLQAVKAAKEQNIATAILVGDEAKIREIAASIDMDLTDFEIINEPDTEAAALKAVELVHNGKADILLKGLLETKTFLKSVLNKEVGLRTGKMLSHVCVFEIEGINRLLFFTDVAFNTYPTLADKVNIINNAVEVAHACGIECPKVAPLCAVETVNPKMQPTVDADNLTKMYEGGDFKGCQIYGPLSMDLAIDPEAAVHKGVTNPVAGHADILLFPNIDAGNITYKILVRTAKVKIGNVLVGTSAPVVLTSRSDDFETKLNSIALATVIAGSITD